Protein AF-A0A850AAZ3-F1 (afdb_monomer)

Solvent-accessible surface area (backbone atoms only — not comparable to full-atom values): 27150 Å² total; per-residue (Å²): 133,83,73,60,82,40,73,75,84,73,90,79,66,67,64,79,78,56,81,61,66,82,52,64,44,39,80,31,58,66,51,40,26,67,74,60,73,51,88,54,89,50,76,59,53,69,33,33,47,57,47,78,47,94,96,49,80,61,46,75,16,59,58,68,45,52,83,53,55,71,90,73,62,27,45,32,47,40,75,64,72,29,47,83,38,78,83,66,72,46,61,66,24,55,59,44,15,70,68,32,44,61,66,35,67,33,40,32,30,31,33,55,78,63,82,76,76,91,50,52,68,46,57,66,35,71,36,30,76,42,23,30,40,36,38,15,22,63,56,96,90,39,57,11,32,46,35,58,42,53,55,57,60,71,59,60,79,82,46,101,60,59,53,53,53,33,59,95,69,53,76,74,39,40,30,40,34,34,29,68,28,75,58,87,88,54,52,53,62,56,50,50,37,37,43,34,18,18,51,38,40,32,53,50,48,68,35,66,51,33,54,68,91,82,65,81,83,76,73,44,51,54,45,74,67,42,70,67,56,50,50,53,50,51,51,35,48,51,37,34,68,71,65,35,62,69,31,49,56,51,28,64,37,75,58,49,17,42,37,38,29,43,46,55,51,48,12,45,33,41,13,40,60,52,32,66,5,38,69,64,53,35,67,70,56,29,52,52,54,50,53,42,65,46,36,91,62,57,60,61,79,28,87,41,71,66,61,74,54,54,82,66,29,51,23,50,52,76,39,66,30,46,64,76,76,63,60,61,88,86,61,82,48,58,101,57,85,86,50,84,61,76,37,39,61,59,62,34,31,65,36,48,51,51,52,50,39,48,56,38,63,56,30,40,85,82,69,38,47,88,48,17,62,57,49,32,55,52,48,64,64,35,44,68,59,52,40,49,60,61,43,49,80,78,51,64,93,84,41,70,63,53,59,49,54,50,53,50,51,54,51,50,41,57,59,50,41,48,68,50,96,44,57,66,56,44,48,66,67,47,46,63,54,46,52,52,52,68,64,57,56,76,93,54,49,91,52,45,25,36,46,53,36,46,51,60,51,52,50,26,26,34,44,73,70,70,45,84,51,62,27,58,39,42,34,42,80,57,29,40,34,36,30,46,87,38,45,40,74,58,130

pLDDT: mean 81.22, std 14.04, range [31.81, 97.19]

Nearest PDB structures (foldseek):
  8pee-assembly1_A  TM=1.452E-01  e=7.875E+00  Mus musculus

Secondary structure (DSSP, 8-state):
-PPP--S---TT---TTPPPPPP-EEE-HHHHHHHHT----STGGGGSEEEEETTEEEEEE-TTTTT--GGGPPEEEE--GGGT-TTS-----HHHHTTS-TT-EEEEEEE---S----HHHHHTTTEEEEEEEEEEEETTEEEEEEEESSTTGGGGTSSS-PPTTS---TT-EEEEEEEE--TTS-HHHHHHHHHHHHHHHHHHHHHPPPPSS--SS--TT---SHHHHHHHHHHHHHHHTT-HHHHHHHHSGGG---HHHHHHHHHHHHHHS-SSHHHH-HHHHHHHHHHHHSTTTTTT-S-GGGGGS---PPPTTPPPHHHHH--TT--S-S-GGG-S--SSPPBPHHHHHHHHHHHHS-HHHH-GGGHHHHHHHHHHHHHHHHHHTTGGGS-TT-HHHHHHHHHHHHHHHHHTS--SSHHHHHHHHHHHHHHHHT--GGGGGG--B--HHHHHHHHHHHHTTPPPSSS-EEEEEEEEEEGGGEEE--

Mean predicted aligned error: 8.02 Å

Radius of gyration: 22.45 Å; Cα contacts (8 Å, |Δi|>4): 860; chains: 1; bounding box: 60×42×66 Å

Structure (mmCIF, N/CA/C/O backbone):
data_AF-A0A850AAZ3-F1
#
_entry.id   AF-A0A850AAZ3-F1
#
loop_
_atom_site.group_PDB
_atom_site.id
_atom_site.type_symbol
_atom_site.label_atom_id
_atom_site.label_alt_id
_atom_site.label_comp_id
_atom_site.label_asym_id
_atom_site.label_entity_id
_atom_site.label_seq_id
_atom_site.pdbx_PDB_ins_code
_atom_site.Cartn_x
_atom_site.Cartn_y
_atom_site.Cartn_z
_atom_site.occupancy
_atom_site.B_iso_or_equiv
_atom_site.auth_seq_id
_atom_site.auth_comp_id
_atom_site.auth_asym_id
_atom_si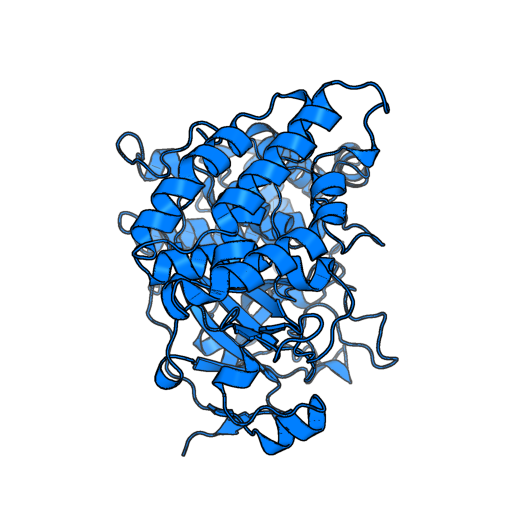te.auth_atom_id
_atom_site.pdbx_PDB_model_num
ATOM 1 N N . MET A 1 1 ? -25.868 8.360 22.974 1.00 37.91 1 MET A N 1
ATOM 2 C CA . MET A 1 1 ? -25.241 7.257 22.217 1.00 37.91 1 MET A CA 1
ATOM 3 C C . MET A 1 1 ? -24.663 6.295 23.236 1.00 37.91 1 MET A C 1
ATOM 5 O O . MET A 1 1 ? -23.854 6.735 24.041 1.00 37.91 1 MET A O 1
ATOM 9 N N . ALA A 1 2 ? -25.161 5.058 23.289 1.00 31.81 2 ALA A N 1
ATOM 10 C CA . ALA A 1 2 ? -24.624 4.023 24.173 1.00 31.81 2 ALA A CA 1
ATOM 11 C C . ALA A 1 2 ? -23.170 3.711 23.777 1.00 31.81 2 ALA A C 1
ATOM 13 O O . ALA A 1 2 ? -22.852 3.742 22.587 1.00 31.81 2 ALA A O 1
ATOM 14 N N . GLY A 1 3 ? -22.298 3.472 24.760 1.00 37.97 3 GLY A N 1
ATOM 15 C CA . GLY A 1 3 ? -20.888 3.162 24.517 1.00 37.97 3 GLY A CA 1
ATOM 16 C C . GLY A 1 3 ? -20.741 1.953 23.594 1.00 37.97 3 GLY A C 1
ATOM 17 O O . GLY A 1 3 ? -21.446 0.957 23.756 1.00 37.97 3 GLY A O 1
ATOM 18 N N . GLN A 1 4 ? -19.856 2.047 22.601 1.00 53.81 4 GLN A N 1
ATOM 19 C CA . GLN A 1 4 ? -19.527 0.900 21.760 1.00 53.81 4 GLN A CA 1
ATOM 20 C C . GLN A 1 4 ? -18.810 -0.140 22.624 1.00 53.81 4 GLN A C 1
ATOM 22 O O . GLN A 1 4 ? -17.857 0.184 23.332 1.00 53.81 4 GLN A O 1
ATOM 27 N N . ASN A 1 5 ? -19.267 -1.393 22.580 1.00 49.53 5 ASN A N 1
ATOM 28 C CA . ASN A 1 5 ? -18.515 -2.487 23.173 1.00 49.53 5 ASN A CA 1
ATOM 29 C C . ASN A 1 5 ? -17.259 -2.699 22.315 1.00 49.53 5 ASN A C 1
ATOM 31 O O . ASN A 1 5 ? -17.328 -3.204 21.196 1.00 49.53 5 ASN A O 1
ATOM 35 N N . ILE A 1 6 ? -16.140 -2.207 22.831 1.00 61.25 6 ILE A N 1
ATOM 36 C CA . ILE A 1 6 ? -14.818 -2.189 22.191 1.00 61.25 6 ILE A CA 1
ATOM 37 C C . ILE A 1 6 ? -14.013 -3.468 22.452 1.00 61.25 6 ILE A C 1
ATOM 39 O O . ILE A 1 6 ? -12.883 -3.588 21.978 1.00 61.25 6 ILE A O 1
ATOM 43 N N . SER A 1 7 ? -14.578 -4.410 23.212 1.00 60.19 7 SER A N 1
ATOM 44 C CA . SER A 1 7 ? -13.979 -5.726 23.412 1.00 60.19 7 SER A CA 1
ATOM 45 C C . SER A 1 7 ? -14.296 -6.609 22.198 1.00 60.19 7 SER A C 1
ATOM 47 O O . SER A 1 7 ? -15.473 -6.741 21.844 1.00 60.19 7 SER A O 1
ATOM 49 N N . PRO A 1 8 ? -13.283 -7.190 21.541 1.00 65.44 8 PRO A N 1
ATOM 50 C CA . PRO A 1 8 ? -13.495 -8.076 20.404 1.00 65.44 8 PRO A CA 1
ATOM 51 C C . PRO A 1 8 ? -14.213 -9.368 20.808 1.00 65.44 8 PRO A C 1
ATOM 53 O O . PRO A 1 8 ? -13.950 -9.926 21.872 1.00 65.44 8 PRO A O 1
ATOM 56 N N . ASP A 1 9 ? -15.058 -9.875 19.912 1.00 71.94 9 ASP A N 1
ATOM 57 C CA . ASP A 1 9 ? -15.535 -11.258 19.935 1.00 71.94 9 ASP A CA 1
ATOM 58 C C . ASP A 1 9 ? -14.802 -12.034 18.834 1.00 71.94 9 ASP A C 1
ATOM 60 O O . ASP A 1 9 ? -14.895 -11.691 17.655 1.00 71.94 9 ASP A O 1
ATOM 64 N N . TYR A 1 10 ? -14.046 -13.058 19.235 1.00 78.56 10 TYR A N 1
ATOM 65 C CA . TYR A 1 10 ? -13.245 -13.900 18.346 1.00 78.56 10 TYR A CA 1
ATOM 66 C C . TYR A 1 10 ? -13.777 -15.340 18.247 1.00 78.56 10 TYR A C 1
ATOM 68 O O . TYR A 1 10 ? -13.040 -16.248 17.870 1.00 78.56 10 TYR A O 1
ATOM 76 N N . THR A 1 11 ? -15.039 -15.586 18.603 1.00 67.88 11 THR A N 1
ATOM 77 C CA . THR A 1 11 ? -15.614 -16.944 18.598 1.00 67.88 11 THR A CA 1
ATOM 78 C C . THR A 1 11 ? -15.911 -17.482 17.192 1.00 67.88 11 THR A C 1
ATOM 80 O O . THR A 1 11 ? -15.909 -18.694 16.993 1.00 67.88 11 THR A O 1
ATOM 83 N N . ALA A 1 12 ? -16.098 -16.602 16.202 1.00 70.12 12 ALA A N 1
ATOM 84 C CA . ALA A 1 12 ? -16.375 -16.954 14.806 1.00 70.12 12 ALA A CA 1
ATOM 85 C C . ALA A 1 12 ? -15.437 -16.209 13.837 1.00 70.12 12 ALA A C 1
ATOM 87 O O . ALA A 1 12 ? -15.848 -15.306 13.106 1.00 70.12 12 ALA A O 1
ATOM 88 N N . VAL A 1 13 ? -14.148 -16.565 13.844 1.00 75.12 13 VAL A N 1
ATOM 89 C CA . VAL A 1 13 ? -13.145 -15.930 12.974 1.00 75.12 13 VAL A CA 1
ATOM 90 C C . VAL A 1 13 ? -13.143 -16.585 11.595 1.00 75.12 13 VAL A C 1
ATOM 92 O O . VAL A 1 13 ? -12.858 -17.772 11.455 1.00 75.12 13 VAL A O 1
ATOM 95 N N . GLN A 1 14 ? -13.445 -15.795 10.564 1.00 76.75 14 GLN A N 1
ATOM 96 C CA . GLN A 1 14 ? -13.239 -16.203 9.176 1.00 76.75 14 GLN A CA 1
ATOM 97 C C . GLN A 1 14 ? -11.745 -16.238 8.845 1.00 76.75 14 GLN A C 1
ATOM 99 O O . GLN A 1 14 ? -10.974 -15.413 9.340 1.00 76.75 14 GLN A O 1
ATOM 104 N N . ASP A 1 15 ? -11.344 -17.160 7.969 1.00 84.69 15 ASP A N 1
ATOM 105 C CA . ASP A 1 15 ? -9.977 -17.199 7.454 1.00 84.69 15 ASP A CA 1
ATOM 106 C C . ASP A 1 15 ? -9.664 -15.915 6.670 1.00 84.69 15 ASP A C 1
ATOM 108 O O . ASP A 1 15 ? -10.169 -15.686 5.568 1.00 84.69 15 ASP A O 1
ATOM 112 N N . PHE A 1 16 ? -8.800 -15.078 7.242 1.00 87.19 16 PHE A N 1
ATOM 113 C CA . PHE A 1 16 ? -8.342 -13.843 6.618 1.00 87.19 16 PHE A CA 1
ATOM 114 C C . PHE A 1 16 ? -7.530 -14.106 5.344 1.00 87.19 16 PHE A C 1
ATOM 116 O O . PHE A 1 16 ? -7.590 -13.314 4.406 1.00 87.19 16 PHE A O 1
ATOM 123 N N . ASN A 1 17 ? -6.810 -15.228 5.262 1.00 86.69 17 ASN A N 1
ATOM 124 C CA . ASN A 1 17 ? -5.991 -15.599 4.107 1.00 86.69 17 ASN A CA 1
ATOM 125 C C . ASN A 1 17 ? -6.794 -16.339 3.017 1.00 86.69 17 ASN A C 1
ATOM 127 O O . ASN A 1 17 ? -6.213 -16.794 2.027 1.00 86.69 17 ASN A O 1
ATOM 131 N N . ARG A 1 18 ? -8.128 -16.407 3.149 1.00 91.06 18 ARG A N 1
ATOM 132 C CA . ARG A 1 18 ? -9.025 -17.043 2.175 1.00 91.06 18 ARG A CA 1
ATOM 133 C C . ARG A 1 18 ? -8.771 -16.571 0.745 1.00 91.06 18 ARG A C 1
ATOM 135 O O . ARG A 1 18 ? -8.442 -15.404 0.490 1.00 91.06 18 ARG A O 1
ATOM 142 N N . GLN A 1 19 ? -9.015 -17.470 -0.204 1.00 91.19 19 GLN A N 1
ATOM 143 C CA . GLN A 1 19 ? -8.975 -17.133 -1.622 1.00 91.19 19 GLN A CA 1
ATOM 144 C C . GLN A 1 19 ? -10.088 -16.133 -1.978 1.00 91.19 19 GLN A C 1
ATOM 146 O O . GLN A 1 19 ? -11.221 -16.268 -1.499 1.00 91.19 19 GLN A O 1
ATOM 151 N N . PRO A 1 20 ? -9.795 -15.123 -2.813 1.00 92.81 20 PRO A N 1
ATOM 152 C CA . PRO A 1 20 ? -10.802 -14.177 -3.264 1.00 92.81 20 PRO A CA 1
ATOM 153 C C . PRO A 1 20 ? -11.837 -14.874 -4.162 1.00 92.81 20 PRO A C 1
ATOM 155 O O . PRO A 1 20 ? -11.486 -15.767 -4.939 1.00 92.81 20 PRO A O 1
ATOM 158 N N . PRO A 1 21 ? -13.112 -14.454 -4.103 1.00 94.44 21 PRO A N 1
ATOM 159 C CA . PRO A 1 21 ? -14.150 -15.007 -4.964 1.00 94.44 21 PRO A CA 1
ATOM 160 C C . PRO A 1 21 ? -13.924 -14.642 -6.440 1.00 94.44 21 PRO A C 1
ATOM 162 O O . PRO A 1 21 ? -13.173 -13.727 -6.777 1.00 94.44 21 PRO A O 1
ATOM 165 N N . ALA A 1 22 ? -14.633 -15.324 -7.341 1.00 94.69 22 ALA A N 1
ATOM 166 C CA . ALA A 1 22 ? -14.622 -14.991 -8.763 1.00 94.69 22 ALA A CA 1
ATOM 167 C C . ALA A 1 22 ? -15.257 -13.615 -9.055 1.00 94.69 22 ALA A C 1
ATOM 169 O O . ALA A 1 22 ? -16.168 -13.147 -8.353 1.00 94.69 22 ALA A O 1
ATOM 170 N N . SER A 1 23 ? -14.802 -12.981 -10.140 1.00 95.44 23 SER A N 1
ATOM 171 C CA . SER A 1 23 ? -15.444 -11.776 -10.671 1.00 95.44 23 SER A CA 1
ATOM 172 C C . SER A 1 23 ? -16.848 -12.092 -11.192 1.00 95.44 23 SER A C 1
ATOM 174 O O . SER A 1 23 ? -17.072 -13.144 -11.785 1.00 95.44 23 SER A O 1
ATOM 176 N N . ARG A 1 24 ? -17.783 -11.160 -10.983 1.00 96.31 24 ARG A N 1
ATOM 177 C CA . ARG A 1 24 ? -19.136 -11.193 -11.568 1.00 96.31 24 ARG A CA 1
ATOM 178 C C . ARG A 1 24 ? -19.239 -10.368 -12.850 1.00 96.31 24 ARG A C 1
ATOM 180 O O . ARG A 1 24 ? -20.338 -10.191 -13.361 1.00 96.31 24 ARG A O 1
ATOM 187 N N . TYR A 1 25 ? -18.123 -9.821 -13.324 1.00 96.44 25 TYR A N 1
ATOM 188 C CA . TYR A 1 25 ? -18.131 -8.812 -14.368 1.00 96.44 25 TYR A CA 1
ATOM 189 C C . TYR A 1 25 ? -17.164 -9.137 -15.490 1.00 96.44 25 TYR A C 1
ATOM 191 O O . TYR A 1 25 ? -16.105 -9.741 -15.307 1.00 96.44 25 TYR A O 1
ATOM 199 N N . GLU A 1 26 ? -17.547 -8.662 -16.658 1.00 95.69 26 GLU A N 1
ATOM 200 C CA . GLU A 1 26 ? -16.679 -8.441 -17.793 1.00 95.69 26 GLU A CA 1
ATOM 201 C C . GLU A 1 26 ? -16.494 -6.946 -18.005 1.00 95.69 26 GLU A C 1
ATOM 203 O O . GLU A 1 26 ? -17.294 -6.110 -17.568 1.00 95.69 26 GLU A O 1
ATOM 208 N N . ILE A 1 27 ? -15.409 -6.616 -18.693 1.00 94.88 27 ILE A N 1
ATOM 209 C CA . ILE A 1 27 ? -15.140 -5.253 -19.108 1.00 94.88 27 ILE A CA 1
ATOM 210 C C . ILE A 1 27 ? -16.068 -4.870 -20.264 1.00 94.88 27 ILE A C 1
ATOM 212 O O . ILE A 1 27 ? -16.300 -5.651 -21.187 1.00 94.88 27 ILE A O 1
ATOM 216 N N . ASP A 1 28 ? -16.590 -3.649 -20.231 1.00 95.94 28 ASP A N 1
ATOM 217 C CA . ASP A 1 28 ? -17.269 -3.039 -21.369 1.00 95.94 28 ASP A CA 1
ATOM 218 C C . ASP A 1 28 ? -16.265 -2.137 -22.107 1.00 95.94 28 ASP A C 1
ATOM 220 O O . ASP A 1 28 ? -16.120 -0.949 -21.807 1.00 95.94 28 ASP A O 1
ATOM 224 N N . LEU A 1 29 ? -15.500 -2.724 -23.038 1.00 93.69 29 LEU A N 1
ATOM 225 C CA . LEU A 1 29 ? -14.430 -2.017 -23.759 1.00 93.69 29 LEU A CA 1
ATOM 226 C C . LEU A 1 29 ? -14.943 -0.825 -24.571 1.00 93.69 29 LEU A C 1
ATOM 228 O O . LEU A 1 29 ? -14.198 0.126 -24.797 1.00 93.69 29 LEU A O 1
ATOM 232 N N . GLU A 1 30 ? -16.196 -0.841 -25.024 1.00 94.19 30 GLU A N 1
ATOM 233 C CA . GLU A 1 30 ? -16.786 0.307 -25.709 1.00 94.19 30 GLU A CA 1
ATOM 234 C C . GLU A 1 30 ? -16.953 1.482 -24.743 1.00 94.19 30 GLU A C 1
ATOM 236 O O . GLU A 1 30 ? -16.417 2.567 -24.995 1.00 94.19 30 GLU A O 1
ATOM 241 N N . LYS A 1 31 ? -17.584 1.250 -23.585 1.00 93.31 31 LYS A N 1
ATOM 242 C CA . LYS A 1 31 ? -17.736 2.290 -22.557 1.00 93.31 31 LYS A CA 1
ATOM 243 C C . LYS A 1 31 ? -16.398 2.765 -22.010 1.00 93.31 31 LYS A C 1
ATOM 245 O O . LYS A 1 31 ? -16.240 3.956 -21.745 1.00 93.31 31 LYS A O 1
ATOM 250 N N . VAL A 1 32 ? -15.417 1.875 -21.863 1.00 91.19 32 VAL A N 1
ATOM 251 C CA . VAL A 1 32 ? -14.059 2.247 -21.442 1.00 91.19 32 VAL A CA 1
ATOM 252 C C . VAL A 1 32 ? -13.388 3.143 -22.478 1.00 91.19 32 VAL A C 1
ATOM 254 O O . VAL A 1 32 ? -12.907 4.220 -22.120 1.00 91.19 32 VAL A O 1
ATOM 257 N N . ARG A 1 33 ? -13.397 2.760 -23.762 1.00 90.38 33 ARG A N 1
ATOM 258 C CA . ARG A 1 33 ? -12.829 3.580 -24.845 1.00 90.38 33 ARG A CA 1
ATOM 259 C C . ARG A 1 33 ? -13.492 4.949 -24.918 1.00 90.38 33 ARG A C 1
ATOM 261 O O . ARG A 1 33 ? -12.788 5.950 -25.051 1.00 90.38 33 ARG A O 1
ATOM 268 N N . GLN A 1 34 ? -14.811 5.012 -24.738 1.00 88.81 34 GLN A N 1
ATOM 269 C CA . GLN A 1 34 ? -15.555 6.267 -24.687 1.00 88.81 34 GLN A CA 1
ATOM 270 C C . GLN A 1 34 ? -15.175 7.119 -23.464 1.00 88.81 34 GLN A C 1
ATOM 272 O O . GLN A 1 34 ? -14.876 8.305 -23.603 1.00 88.81 34 GLN A O 1
ATOM 277 N N . ALA A 1 35 ? -15.160 6.529 -22.265 1.00 85.31 35 ALA A N 1
ATOM 278 C CA . ALA A 1 35 ? -14.915 7.249 -21.017 1.00 85.31 35 ALA A CA 1
ATOM 279 C C . ALA A 1 35 ? -13.459 7.714 -20.868 1.00 85.31 35 ALA A C 1
ATOM 281 O O . ALA A 1 35 ? -13.205 8.775 -20.295 1.00 85.31 35 ALA A O 1
ATOM 282 N N . TRP A 1 36 ? -12.497 6.916 -21.338 1.00 85.69 36 TRP A N 1
ATOM 283 C CA . TRP A 1 36 ? -11.062 7.174 -21.171 1.00 85.69 36 TRP A CA 1
ATOM 284 C C . TRP A 1 36 ? -10.400 7.746 -22.419 1.00 85.69 36 TRP A C 1
ATOM 286 O O . TRP A 1 36 ? -9.232 8.127 -22.352 1.00 85.69 36 TRP A O 1
ATOM 296 N N . GLN A 1 37 ? -11.132 7.827 -23.536 1.00 85.88 37 GLN A N 1
ATOM 297 C CA . GLN A 1 37 ? -10.613 8.255 -24.837 1.00 85.88 37 GLN A CA 1
ATOM 298 C C . GLN A 1 37 ? -9.372 7.437 -25.232 1.00 85.88 37 GLN A C 1
ATOM 300 O O . GLN A 1 37 ? -8.324 7.980 -25.592 1.00 85.88 37 GLN A O 1
ATOM 305 N N . CYS A 1 38 ? -9.473 6.111 -25.099 1.00 83.38 38 CYS A N 1
ATOM 306 C CA . CYS A 1 38 ? -8.376 5.177 -25.327 1.00 83.38 38 CYS A CA 1
ATOM 307 C C . CYS A 1 38 ? -8.573 4.279 -26.552 1.00 83.38 38 CYS A C 1
ATOM 309 O O . CYS A 1 38 ? -9.648 4.225 -27.140 1.00 83.38 38 CYS A O 1
ATOM 311 N N . ARG A 1 39 ? -7.500 3.570 -26.927 1.00 82.00 39 ARG A N 1
ATOM 312 C CA . ARG A 1 39 ? -7.466 2.556 -27.995 1.00 82.00 39 ARG A CA 1
ATOM 313 C C . ARG A 1 39 ? -7.166 1.165 -27.423 1.00 82.00 39 ARG A C 1
ATOM 315 O O . ARG A 1 39 ? -6.303 0.475 -27.936 1.00 82.00 39 ARG A O 1
ATOM 322 N N . ALA A 1 40 ? -7.745 0.839 -26.272 1.00 85.06 40 ALA A N 1
ATOM 323 C CA . ALA A 1 40 ? -7.571 -0.487 -25.691 1.00 85.06 40 ALA A CA 1
ATOM 324 C C . ALA A 1 40 ? -8.459 -1.484 -26.436 1.00 85.06 40 ALA A C 1
ATOM 326 O O . ALA A 1 40 ? -9.669 -1.255 -26.528 1.00 85.06 40 ALA A O 1
ATOM 327 N N . ASP A 1 41 ? -7.856 -2.551 -26.949 1.00 86.69 41 ASP A N 1
ATOM 328 C CA . ASP A 1 41 ? -8.541 -3.581 -27.732 1.00 86.69 41 ASP A CA 1
ATOM 329 C C . ASP A 1 41 ? -8.798 -4.845 -26.896 1.00 86.69 41 ASP A C 1
ATOM 331 O O . ASP A 1 41 ? -9.678 -5.639 -27.221 1.00 86.69 41 ASP A O 1
ATOM 335 N N . SER A 1 42 ? -8.086 -4.993 -25.778 1.00 89.75 42 SER A N 1
ATOM 336 C CA . SER A 1 42 ? -8.233 -6.075 -24.805 1.00 89.75 42 SER A CA 1
ATOM 337 C C . SER A 1 42 ? -8.308 -5.560 -23.366 1.00 89.75 42 SER A C 1
ATOM 339 O O . SER A 1 42 ? -8.040 -4.388 -23.073 1.00 89.75 42 SER A O 1
ATOM 341 N N . LEU A 1 43 ? -8.649 -6.456 -22.435 1.00 89.00 43 LEU A N 1
ATOM 342 C CA . LEU A 1 43 ? -8.571 -6.159 -21.009 1.00 89.00 43 LEU A CA 1
ATOM 343 C C . LEU A 1 43 ? -7.121 -5.913 -20.568 1.00 89.00 43 LEU A C 1
ATOM 345 O O . LEU A 1 43 ? -6.869 -4.996 -19.786 1.00 89.00 43 LEU A O 1
ATOM 349 N N . LEU A 1 44 ? -6.169 -6.697 -21.084 1.00 88.00 44 LEU A N 1
ATOM 350 C CA . LEU A 1 44 ? -4.749 -6.540 -20.765 1.00 88.00 44 LEU A CA 1
ATOM 351 C C . LEU A 1 44 ? -4.230 -5.154 -21.147 1.00 88.00 44 LEU A C 1
ATOM 353 O O . LEU A 1 44 ? -3.519 -4.539 -20.352 1.00 88.00 44 LEU A O 1
ATOM 357 N N . ASP A 1 45 ? -4.658 -4.609 -22.288 1.00 86.31 45 ASP A N 1
ATOM 358 C CA . ASP A 1 45 ? -4.246 -3.270 -22.722 1.00 86.31 45 ASP A CA 1
ATOM 359 C C . ASP A 1 45 ? -4.567 -2.189 -21.685 1.00 86.31 45 ASP A C 1
ATOM 361 O O . ASP A 1 45 ? -3.820 -1.218 -21.563 1.00 86.31 45 ASP A O 1
ATOM 365 N N . LEU A 1 46 ? -5.649 -2.350 -20.909 1.00 86.94 46 LEU A N 1
ATOM 366 C CA . LEU A 1 46 ? -6.056 -1.416 -19.849 1.00 86.94 46 LEU A CA 1
ATOM 367 C C . LEU A 1 46 ? -5.122 -1.424 -18.631 1.00 86.94 46 LEU A C 1
ATOM 369 O O . LEU A 1 46 ? -5.109 -0.460 -17.854 1.00 86.94 46 LEU A O 1
ATOM 373 N N . PHE A 1 47 ? -4.351 -2.496 -18.468 1.00 88.75 47 PHE A N 1
ATOM 374 C CA . PHE A 1 47 ? -3.433 -2.736 -17.354 1.00 88.75 47 PHE A CA 1
ATOM 375 C C . PHE A 1 47 ? -1.960 -2.673 -17.783 1.00 88.75 47 PHE A C 1
ATOM 377 O O . PHE A 1 47 ? -1.056 -2.930 -16.984 1.00 88.75 47 PHE A O 1
ATOM 384 N N . CYS A 1 48 ? -1.705 -2.267 -19.026 1.00 83.94 48 CYS A N 1
ATOM 385 C CA . CYS A 1 48 ? -0.370 -2.034 -19.546 1.00 83.94 48 CYS A CA 1
ATOM 386 C C . CYS A 1 48 ? -0.011 -0.540 -19.554 1.00 83.94 48 CYS A C 1
ATOM 388 O O . CYS A 1 48 ? -0.835 0.345 -19.803 1.00 83.94 48 CYS A O 1
ATOM 390 N N . THR A 1 49 ? 1.269 -0.244 -19.343 1.00 78.75 49 THR A N 1
ATOM 391 C CA . THR A 1 49 ? 1.843 1.073 -19.617 1.00 78.75 49 THR A CA 1
ATOM 392 C C . THR A 1 49 ? 2.364 1.089 -21.046 1.00 78.75 49 THR A C 1
ATOM 394 O O . THR A 1 49 ? 3.258 0.325 -21.396 1.00 78.75 49 THR A O 1
ATOM 397 N N . ARG A 1 50 ? 1.835 2.005 -21.863 1.00 77.44 50 ARG A N 1
ATOM 398 C CA . ARG A 1 50 ? 2.403 2.341 -23.172 1.00 77.44 50 ARG A CA 1
ATOM 399 C C . ARG A 1 50 ? 3.424 3.466 -23.020 1.00 77.44 50 ARG A C 1
ATOM 401 O O . ARG A 1 50 ? 3.030 4.587 -22.683 1.00 77.44 50 ARG A O 1
ATOM 408 N N . THR A 1 51 ? 4.694 3.178 -23.270 1.00 74.25 51 THR A N 1
ATOM 409 C CA . THR A 1 51 ? 5.804 4.136 -23.191 1.00 74.25 51 THR A CA 1
ATOM 410 C C . THR A 1 51 ? 6.325 4.417 -24.593 1.00 74.25 51 THR A C 1
ATOM 412 O O . THR A 1 51 ? 6.756 3.510 -25.299 1.00 74.25 51 THR A O 1
ATOM 415 N N . ALA A 1 52 ? 6.251 5.678 -25.016 1.00 73.31 52 ALA A N 1
ATOM 416 C CA . ALA A 1 52 ? 6.779 6.111 -26.303 1.00 73.31 52 ALA A CA 1
ATOM 417 C C . ALA A 1 52 ? 8.247 6.528 -26.165 1.00 73.31 52 ALA A C 1
ATOM 419 O O . ALA A 1 52 ? 8.607 7.262 -25.240 1.00 73.31 52 ALA A O 1
ATOM 420 N N . PHE A 1 53 ? 9.059 6.096 -27.123 1.00 70.06 53 PHE A N 1
ATOM 421 C CA . PHE A 1 53 ? 10.485 6.384 -27.212 1.00 70.06 53 PHE A CA 1
ATOM 422 C C . PHE A 1 53 ? 10.770 7.155 -28.505 1.00 70.06 53 PHE A C 1
ATOM 424 O O . PHE A 1 53 ? 10.050 7.012 -29.494 1.00 70.06 53 PHE A O 1
ATOM 431 N N . HIS A 1 54 ? 11.776 8.031 -28.499 1.00 67.31 54 HIS A N 1
ATOM 432 C CA . HIS A 1 54 ? 12.049 8.876 -29.661 1.00 67.31 54 HIS A CA 1
ATOM 433 C C . HIS A 1 54 ? 12.518 8.018 -30.845 1.00 67.31 54 HIS A C 1
ATOM 435 O O . HIS A 1 54 ? 13.554 7.366 -30.766 1.00 67.31 54 HIS A O 1
ATOM 441 N N . GLY A 1 55 ? 11.776 8.053 -31.955 1.00 70.56 55 GLY A N 1
ATOM 442 C CA . GLY A 1 55 ? 12.118 7.301 -33.167 1.00 70.56 55 GLY A CA 1
ATOM 443 C C . GLY A 1 55 ? 11.878 5.789 -33.078 1.00 70.56 55 GLY A C 1
ATOM 444 O O . GLY A 1 55 ? 12.370 5.066 -33.939 1.00 70.56 55 GLY A O 1
ATOM 445 N N . ALA A 1 56 ? 11.135 5.310 -32.074 1.00 70.12 56 ALA A N 1
ATOM 446 C CA . ALA A 1 56 ? 10.783 3.900 -31.923 1.00 70.12 56 ALA A CA 1
ATOM 447 C C . ALA A 1 56 ? 9.275 3.711 -31.704 1.00 70.12 56 ALA A C 1
ATOM 449 O O . ALA A 1 56 ? 8.581 4.600 -31.200 1.00 70.12 56 ALA A O 1
ATOM 450 N N . GLU A 1 57 ? 8.778 2.529 -32.069 1.00 74.75 57 GLU A N 1
ATOM 451 C CA . GLU A 1 57 ? 7.412 2.125 -31.742 1.00 74.75 57 GLU A CA 1
ATOM 452 C C . GLU A 1 57 ? 7.204 2.124 -30.218 1.00 74.75 57 GLU A C 1
ATOM 454 O O . GLU A 1 57 ? 8.109 1.737 -29.469 1.00 74.75 57 GLU A O 1
ATOM 459 N N . PRO A 1 58 ? 6.034 2.563 -29.720 1.00 75.19 58 PRO A N 1
ATOM 460 C CA . PRO A 1 58 ? 5.768 2.547 -28.294 1.00 75.19 58 PRO A CA 1
ATOM 461 C C . PRO A 1 58 ? 5.822 1.132 -27.723 1.00 75.19 58 PRO A C 1
ATOM 463 O O . PRO A 1 58 ? 5.172 0.219 -28.227 1.00 75.19 58 PRO A O 1
ATOM 466 N N . VAL A 1 59 ? 6.531 0.984 -26.612 1.00 75.94 59 VAL A N 1
ATOM 467 C CA . VAL A 1 59 ? 6.599 -0.268 -25.864 1.00 75.94 59 VAL A CA 1
ATOM 468 C C . VAL A 1 59 ? 5.366 -0.384 -24.986 1.00 75.94 59 VAL A C 1
ATOM 470 O O . VAL A 1 59 ? 4.991 0.571 -24.304 1.00 75.94 59 VAL A O 1
ATOM 473 N N . ILE A 1 60 ? 4.742 -1.556 -24.996 1.00 79.62 60 ILE A N 1
ATOM 474 C CA . ILE A 1 60 ? 3.627 -1.896 -24.118 1.00 79.62 60 ILE A CA 1
ATOM 475 C C . ILE A 1 60 ? 4.167 -2.861 -23.068 1.00 79.62 60 ILE A C 1
ATOM 477 O O . ILE A 1 60 ? 4.591 -3.961 -23.406 1.00 79.62 60 ILE A O 1
ATOM 481 N N . ALA A 1 61 ? 4.172 -2.432 -21.808 1.00 78.31 61 ALA A N 1
ATOM 482 C CA . ALA A 1 61 ? 4.639 -3.240 -20.689 1.00 78.31 61 ALA A CA 1
ATOM 483 C C . ALA A 1 61 ? 3.491 -3.542 -19.718 1.00 78.31 61 ALA A C 1
ATOM 485 O O . ALA A 1 61 ? 2.742 -2.620 -19.374 1.00 78.31 61 ALA A O 1
ATOM 486 N N . PRO A 1 62 ? 3.354 -4.783 -19.227 1.00 83.06 62 PRO A N 1
ATOM 487 C CA . PRO A 1 62 ? 2.219 -5.230 -18.417 1.00 83.06 62 PRO A CA 1
ATOM 488 C C . PRO A 1 62 ? 2.347 -4.844 -16.931 1.00 83.06 62 PRO A C 1
ATOM 490 O O . PRO A 1 62 ? 2.126 -5.646 -16.023 1.00 83.06 62 PRO A O 1
ATOM 493 N N . THR A 1 63 ? 2.660 -3.573 -16.683 1.00 81.25 63 THR A N 1
ATOM 494 C CA . THR A 1 63 ? 2.993 -2.965 -15.383 1.00 81.25 63 THR A CA 1
ATOM 495 C C . THR A 1 63 ? 1.966 -3.195 -14.272 1.00 81.25 63 THR A C 1
ATOM 497 O O . THR A 1 63 ? 2.354 -3.296 -13.112 1.00 81.25 63 THR A O 1
ATOM 500 N N . HIS A 1 64 ? 0.672 -3.285 -14.593 1.00 89.19 64 HIS A N 1
ATOM 501 C CA . HIS A 1 64 ? -0.409 -3.412 -13.604 1.00 89.19 64 HIS A CA 1
ATOM 502 C C . HIS A 1 64 ? -1.090 -4.783 -13.622 1.00 89.19 64 HIS A C 1
ATOM 504 O O . HIS A 1 64 ? -1.983 -5.038 -12.821 1.00 89.19 64 HIS A O 1
ATOM 510 N N . THR A 1 65 ? -0.658 -5.690 -14.497 1.00 87.88 65 THR A N 1
ATOM 511 C CA . THR A 1 65 ? -1.171 -7.069 -14.531 1.00 87.88 65 THR A CA 1
ATOM 512 C C . THR A 1 65 ? -0.582 -7.935 -13.420 1.00 87.88 65 THR A C 1
ATOM 514 O O . THR A 1 65 ? -1.131 -8.986 -13.116 1.00 87.88 65 THR A O 1
ATOM 517 N N . LEU A 1 66 ? 0.537 -7.507 -12.818 1.00 87.12 66 LEU A N 1
ATOM 518 C CA . LEU A 1 66 ? 1.310 -8.271 -11.831 1.00 87.12 66 LEU A CA 1
ATOM 519 C C . LEU A 1 66 ? 1.820 -9.627 -12.362 1.00 87.12 66 LEU A C 1
ATOM 521 O O . LEU A 1 66 ? 2.022 -10.553 -11.582 1.00 87.12 66 LEU A O 1
ATOM 525 N N . GLY A 1 67 ? 2.021 -9.749 -13.679 1.00 83.69 67 GLY A N 1
ATOM 526 C CA . GLY A 1 67 ? 2.418 -11.004 -14.329 1.00 83.69 67 GLY A CA 1
ATOM 527 C C . GLY A 1 67 ? 1.265 -11.999 -14.513 1.00 83.69 67 GLY A C 1
ATOM 528 O O . GLY A 1 67 ? 1.498 -13.154 -14.864 1.00 83.69 67 GLY A O 1
ATOM 529 N N . LEU A 1 68 ? 0.021 -11.577 -14.265 1.00 88.12 68 LEU A N 1
ATOM 530 C CA . LEU A 1 68 ? -1.167 -12.404 -14.455 1.00 88.12 68 LEU A CA 1
ATOM 531 C C . LEU A 1 68 ? -1.583 -12.448 -15.927 1.00 88.12 68 LEU A C 1
ATOM 533 O O . LEU A 1 68 ? -1.480 -11.460 -16.656 1.00 88.12 68 LEU A O 1
ATOM 537 N N . ARG A 1 69 ? -2.137 -13.589 -16.340 1.00 89.88 69 ARG A N 1
ATOM 538 C CA . ARG A 1 69 ? -2.802 -13.727 -17.641 1.00 89.88 69 ARG A CA 1
ATOM 539 C C . ARG A 1 69 ? -4.190 -13.103 -17.583 1.00 89.88 69 ARG A C 1
ATOM 541 O O . ARG A 1 69 ? -4.772 -12.970 -16.509 1.00 89.88 69 ARG A O 1
ATOM 548 N N . GLU A 1 70 ? -4.757 -12.795 -18.746 1.00 90.44 70 GLU A N 1
ATOM 549 C CA . GLU A 1 70 ? -6.071 -12.152 -18.841 1.00 90.44 70 GLU A CA 1
ATOM 550 C C . GLU A 1 70 ? -7.167 -12.915 -18.083 1.00 90.44 70 GLU A C 1
ATOM 552 O O . GLU A 1 70 ? -7.935 -12.303 -17.342 1.00 90.44 70 GLU A O 1
ATOM 557 N N . GLN A 1 71 ? -7.195 -14.252 -18.179 1.00 90.19 71 GLN A N 1
ATOM 558 C CA . GLN A 1 71 ? -8.189 -15.070 -17.471 1.00 90.19 71 GLN A CA 1
ATOM 559 C C . GLN A 1 71 ? -8.065 -15.032 -15.939 1.00 90.19 71 GLN A C 1
ATOM 561 O O . GLN A 1 71 ? -9.035 -15.322 -15.238 1.00 90.19 71 GLN A O 1
ATOM 566 N N . ASP A 1 72 ? -6.887 -14.676 -15.422 1.00 92.06 72 ASP A N 1
ATOM 567 C CA . ASP A 1 72 ? -6.588 -14.634 -13.990 1.00 92.06 72 ASP A CA 1
ATOM 568 C C . ASP A 1 72 ? -6.905 -13.244 -13.391 1.00 92.06 72 ASP A C 1
ATOM 570 O O . ASP A 1 72 ? -6.908 -13.060 -12.168 1.00 92.06 72 ASP A O 1
ATOM 574 N N . ILE A 1 73 ? -7.234 -12.258 -14.238 1.00 93.94 73 ILE A N 1
ATOM 575 C CA . ILE A 1 73 ? -7.622 -10.912 -13.817 1.00 93.94 73 ILE A CA 1
ATOM 576 C C . ILE A 1 73 ? -9.082 -10.894 -13.357 1.00 93.94 73 ILE A C 1
ATOM 578 O O . ILE A 1 73 ? -10.016 -11.210 -14.096 1.00 93.94 73 ILE A O 1
ATOM 582 N N . ARG A 1 74 ? -9.295 -10.445 -12.116 1.00 96.12 74 ARG A N 1
ATOM 583 C CA . ARG A 1 74 ? -10.631 -10.293 -11.523 1.00 96.12 74 ARG A CA 1
ATOM 584 C C . ARG A 1 74 ? -11.060 -8.836 -11.580 1.00 96.12 74 ARG A C 1
ATOM 586 O O . ARG A 1 74 ? -10.314 -7.968 -11.140 1.00 96.12 74 ARG A O 1
ATOM 593 N N . LEU A 1 75 ? -12.270 -8.571 -12.065 1.00 96.88 75 LEU A N 1
ATOM 594 C CA . LEU A 1 75 ? -12.871 -7.236 -12.034 1.00 96.88 75 LEU A CA 1
ATOM 595 C C . LEU A 1 75 ? -13.790 -7.096 -10.819 1.00 96.88 75 LEU A C 1
ATOM 597 O O . LEU A 1 75 ? -14.607 -7.981 -10.549 1.00 96.88 75 LEU A O 1
ATOM 601 N N . ILE A 1 76 ? -13.647 -5.988 -10.101 1.00 96.56 76 ILE A N 1
ATOM 602 C CA . ILE A 1 76 ? -14.424 -5.630 -8.914 1.00 96.56 76 ILE A CA 1
ATOM 603 C C . ILE A 1 76 ? -15.141 -4.320 -9.228 1.00 96.56 76 ILE A C 1
ATOM 605 O O . ILE A 1 76 ? -14.509 -3.337 -9.618 1.00 96.56 76 ILE A O 1
ATOM 609 N N . ALA A 1 77 ? -16.459 -4.293 -9.081 1.00 94.38 77 ALA A N 1
ATOM 610 C CA . ALA A 1 77 ? -17.232 -3.084 -9.302 1.00 94.38 77 ALA A CA 1
ATOM 611 C C . ALA A 1 77 ? -17.178 -2.191 -8.058 1.00 94.38 77 ALA A C 1
ATOM 613 O O . ALA A 1 77 ? -17.453 -2.634 -6.945 1.00 94.38 77 ALA A O 1
ATOM 614 N N . PHE A 1 78 ? -16.899 -0.907 -8.254 1.00 90.62 78 PHE A N 1
ATOM 615 C CA . PHE A 1 78 ? -17.202 0.120 -7.262 1.00 90.62 78 PHE A CA 1
ATOM 616 C C . PHE A 1 78 ? -18.241 1.092 -7.809 1.00 90.62 78 PHE A C 1
ATOM 618 O O . PHE A 1 78 ? -18.333 1.323 -9.019 1.00 90.62 78 PHE A O 1
ATOM 625 N N . ASP A 1 79 ? -19.005 1.681 -6.903 1.00 82.88 79 ASP A N 1
ATOM 626 C CA . ASP A 1 79 ? -19.984 2.714 -7.215 1.00 82.88 79 ASP A CA 1
ATOM 627 C C . ASP A 1 79 ? -19.765 3.906 -6.279 1.00 82.88 79 ASP A C 1
ATOM 629 O O . ASP A 1 79 ? -19.204 3.762 -5.195 1.00 82.88 79 ASP A O 1
ATOM 633 N N . ASN A 1 80 ? -20.156 5.107 -6.684 1.00 72.06 80 ASN A N 1
ATOM 634 C CA . ASN A 1 80 ? -20.064 6.288 -5.826 1.00 72.06 80 ASN A CA 1
ATOM 635 C C . ASN A 1 80 ? -21.429 6.981 -5.722 1.00 72.06 80 ASN A C 1
ATOM 637 O O . ASN A 1 80 ? -21.505 8.170 -6.037 1.00 72.06 80 ASN A O 1
ATOM 641 N N . PRO A 1 81 ? -22.496 6.280 -5.290 1.00 58.78 81 PRO A N 1
ATOM 642 C CA . PRO A 1 81 ? -23.852 6.831 -5.302 1.00 58.78 81 PRO A CA 1
ATOM 643 C C . PRO A 1 81 ? -23.971 8.082 -4.411 1.00 58.78 81 PRO A C 1
ATOM 645 O O . PRO A 1 81 ? -24.572 9.074 -4.812 1.00 58.78 81 PRO A O 1
ATOM 648 N N . GLY A 1 82 ? -23.238 8.139 -3.290 1.00 52.59 82 GLY A N 1
ATOM 649 C CA . GLY A 1 82 ? -23.151 9.327 -2.423 1.00 52.59 82 GLY A CA 1
ATOM 650 C C . GLY A 1 82 ? -22.399 10.540 -3.004 1.00 52.59 82 GLY A C 1
ATOM 651 O O . GLY A 1 82 ? -22.129 11.496 -2.276 1.00 52.59 82 GLY A O 1
ATOM 652 N N . ALA A 1 83 ? -21.991 10.524 -4.283 1.00 54.09 83 ALA A N 1
ATOM 653 C CA . ALA A 1 83 ? -21.368 11.677 -4.944 1.00 54.09 83 ALA A CA 1
ATOM 654 C C . ALA A 1 83 ? -22.312 12.861 -5.150 1.00 54.09 83 ALA A C 1
ATOM 656 O O . ALA A 1 83 ? -21.850 14.007 -5.198 1.00 54.09 83 ALA A O 1
ATOM 657 N N . GLU A 1 84 ? -23.608 12.586 -5.240 1.00 52.44 84 GLU A N 1
ATOM 658 C CA . GLU A 1 84 ? -24.636 13.595 -5.483 1.00 52.44 84 GLU A CA 1
ATOM 659 C C . GLU A 1 84 ? -25.326 14.037 -4.183 1.00 52.44 84 GLU A C 1
ATOM 661 O O . GLU A 1 84 ? -25.676 15.212 -4.069 1.00 52.44 84 GLU A O 1
ATOM 666 N N . ASP A 1 85 ? -25.373 13.168 -3.164 1.00 54.12 85 ASP A N 1
ATOM 667 C CA . ASP A 1 85 ? -25.870 13.476 -1.820 1.00 54.12 85 ASP A CA 1
ATOM 668 C C . ASP A 1 85 ? -24.907 12.970 -0.713 1.00 54.12 85 ASP A C 1
ATOM 670 O O . ASP A 1 85 ? -24.856 11.774 -0.417 1.00 54.12 85 ASP A O 1
ATOM 674 N N . PRO A 1 86 ? -24.118 13.864 -0.081 1.00 49.59 86 PRO A N 1
ATOM 675 C CA . PRO A 1 86 ? -23.229 13.521 1.030 1.00 49.59 86 PRO A CA 1
ATOM 676 C C . PRO A 1 86 ? -23.950 13.043 2.300 1.00 49.59 86 PRO A C 1
ATOM 678 O O . PRO A 1 86 ? -23.311 12.382 3.120 1.00 49.59 86 PRO A O 1
ATOM 681 N N . GLU A 1 87 ? -25.230 13.392 2.472 1.00 50.84 87 GLU A N 1
ATOM 682 C CA . GLU A 1 87 ? -26.062 12.987 3.616 1.00 50.84 87 GLU A CA 1
ATOM 683 C C . GLU A 1 87 ? -26.680 11.599 3.409 1.00 50.84 87 GLU A C 1
ATOM 685 O O . GLU A 1 87 ? -27.047 10.943 4.384 1.00 50.84 87 GLU A O 1
ATOM 690 N N . ALA A 1 88 ? -26.727 11.100 2.166 1.00 54.66 88 ALA A N 1
ATOM 691 C CA . ALA A 1 88 ? -27.253 9.769 1.869 1.00 54.66 88 ALA A CA 1
ATOM 692 C C . ALA A 1 88 ? -26.448 8.647 2.566 1.00 54.66 88 ALA A C 1
ATOM 694 O O . ALA A 1 88 ? -26.967 7.558 2.801 1.00 54.66 88 ALA A O 1
ATOM 695 N N . ASP A 1 89 ? -25.195 8.901 2.977 1.00 55.66 89 ASP A N 1
ATOM 696 C CA . ASP A 1 89 ? -24.348 7.940 3.709 1.00 55.66 89 ASP A CA 1
ATOM 697 C C . ASP A 1 89 ? -24.266 6.563 2.991 1.00 55.66 89 ASP A C 1
ATOM 699 O O . ASP A 1 89 ? -24.088 5.511 3.603 1.00 55.66 89 ASP A O 1
ATOM 703 N N . GLU A 1 90 ? -24.411 6.549 1.661 1.00 58.12 90 GLU A N 1
ATOM 704 C CA . GLU A 1 90 ? -24.522 5.346 0.819 1.00 58.12 90 GLU A CA 1
ATOM 705 C C . GLU A 1 90 ? -23.161 4.823 0.333 1.00 58.12 90 GLU A C 1
ATOM 707 O O . GLU A 1 90 ? -23.018 4.345 -0.790 1.00 58.12 90 GLU A O 1
ATOM 712 N N . SER A 1 91 ? -22.107 4.886 1.146 1.00 60.06 91 SER A N 1
ATOM 713 C CA . SER A 1 91 ? -20.822 4.293 0.745 1.00 60.06 91 SER A CA 1
ATOM 714 C C . SER A 1 91 ? -20.807 2.767 0.785 1.00 60.06 91 SER A C 1
ATOM 716 O O . SER A 1 91 ? -19.729 2.200 0.640 1.00 60.06 91 SER A O 1
ATOM 718 N N . ASN A 1 92 ? -21.948 2.087 0.959 1.00 72.12 92 ASN A N 1
ATOM 719 C CA . ASN A 1 92 ? -21.960 0.632 0.988 1.00 72.12 92 ASN A CA 1
ATOM 720 C C . ASN A 1 92 ? -21.448 0.116 -0.372 1.00 72.12 92 ASN A C 1
ATOM 722 O O . ASN A 1 92 ? -22.084 0.331 -1.400 1.00 72.12 92 ASN A O 1
ATOM 726 N N . GLN A 1 93 ? -20.250 -0.476 -0.394 1.00 87.25 93 GLN A N 1
ATOM 727 C CA . GLN A 1 93 ? -19.610 -1.046 -1.584 1.00 87.25 93 GLN A CA 1
ATOM 728 C C . GLN A 1 93 ? -19.809 -2.569 -1.582 1.00 87.25 93 GLN A C 1
ATOM 730 O O . GLN A 1 93 ? -18.856 -3.305 -1.308 1.00 87.25 93 GLN A O 1
ATOM 735 N N . PRO A 1 94 ? -21.022 -3.078 -1.866 1.00 87.12 94 PRO A N 1
ATOM 736 C CA . PRO A 1 94 ? -21.356 -4.481 -1.639 1.00 87.12 94 PRO A CA 1
ATOM 737 C C . PRO A 1 94 ? -20.526 -5.430 -2.502 1.00 87.12 94 PRO A C 1
ATOM 739 O O . PRO A 1 94 ? -20.230 -6.547 -2.090 1.00 87.12 94 PRO A O 1
ATOM 742 N N . ASP A 1 95 ? -20.119 -5.003 -3.702 1.00 92.62 95 ASP A N 1
ATOM 743 C CA . ASP A 1 95 ? -19.291 -5.856 -4.548 1.00 92.62 95 ASP A CA 1
ATOM 744 C C . ASP A 1 95 ? -17.845 -5.941 -4.048 1.00 92.62 95 ASP A C 1
ATOM 746 O O . ASP A 1 95 ? -17.293 -7.037 -3.996 1.00 92.62 95 ASP A O 1
ATOM 750 N N . ILE A 1 96 ? -17.270 -4.827 -3.579 1.00 94.38 96 ILE A N 1
ATOM 751 C CA . ILE A 1 96 ? -15.960 -4.837 -2.915 1.00 94.38 96 ILE A CA 1
ATOM 752 C C . ILE A 1 96 ? -16.026 -5.684 -1.632 1.00 94.38 96 ILE A C 1
ATOM 754 O O . ILE A 1 96 ? -15.098 -6.443 -1.358 1.00 94.38 96 ILE A O 1
ATOM 758 N N . ALA A 1 97 ? -17.140 -5.636 -0.894 1.00 93.69 97 ALA A N 1
ATOM 759 C CA . ALA A 1 97 ? -17.328 -6.375 0.358 1.00 93.69 97 ALA A CA 1
ATOM 760 C C . ALA A 1 97 ? -17.261 -7.905 0.199 1.00 93.69 97 ALA A C 1
ATOM 762 O O . ALA A 1 97 ? -16.943 -8.626 1.142 1.00 93.69 97 ALA A O 1
ATOM 763 N N . ARG A 1 98 ? -17.480 -8.427 -1.016 1.00 94.62 98 ARG A N 1
ATOM 764 C CA . ARG A 1 98 ? -17.264 -9.853 -1.328 1.00 94.62 98 ARG A CA 1
ATOM 765 C C . ARG A 1 98 ? -15.784 -10.245 -1.225 1.00 94.62 98 ARG A C 1
ATOM 767 O O . ARG A 1 98 ? -15.453 -11.379 -0.868 1.00 94.62 98 ARG A O 1
ATOM 774 N N . PHE A 1 99 ? -14.897 -9.311 -1.555 1.00 96.19 99 PHE A N 1
ATOM 775 C CA . PHE A 1 99 ? -13.445 -9.484 -1.542 1.00 96.19 99 PHE A CA 1
ATOM 776 C C . PHE A 1 99 ? -12.813 -9.019 -0.228 1.00 96.19 99 PHE A C 1
ATOM 778 O O . PHE A 1 99 ? -11.776 -9.557 0.145 1.00 96.19 99 PHE A O 1
ATOM 785 N N . ILE A 1 100 ? -13.440 -8.054 0.451 1.00 95.12 100 ILE A N 1
ATOM 786 C CA . ILE A 1 100 ? -12.990 -7.465 1.717 1.00 95.12 100 ILE A CA 1
ATOM 787 C C . ILE A 1 100 ? -14.169 -7.494 2.701 1.00 95.12 100 ILE A C 1
ATOM 789 O O . ILE A 1 100 ? -14.993 -6.582 2.730 1.00 95.12 100 ILE A O 1
ATOM 793 N N . ALA A 1 101 ? -14.273 -8.571 3.471 1.00 92.50 101 ALA A N 1
ATOM 794 C CA . ALA A 1 101 ? -15.339 -8.803 4.439 1.00 92.50 101 ALA A CA 1
ATOM 795 C C . ALA A 1 101 ? -15.227 -7.856 5.654 1.00 92.50 101 ALA A C 1
ATOM 797 O O . ALA A 1 101 ? -14.167 -7.268 5.884 1.00 92.50 101 ALA A O 1
ATOM 798 N N . PRO A 1 102 ? -16.293 -7.696 6.463 1.00 90.56 102 PRO A N 1
ATOM 799 C CA . PRO A 1 102 ? -16.261 -6.853 7.654 1.00 90.56 102 PRO A CA 1
ATOM 800 C C . PRO A 1 102 ? -15.075 -7.137 8.591 1.00 90.56 102 PRO A C 1
ATOM 802 O O . PRO A 1 102 ? -14.827 -8.259 9.038 1.00 90.56 102 PRO A O 1
ATOM 805 N N . GLY A 1 103 ? -14.325 -6.078 8.898 1.00 88.12 103 GLY A N 1
ATOM 806 C CA . GLY A 1 103 ? -13.102 -6.131 9.689 1.00 88.12 103 GLY A CA 1
ATOM 807 C C . GLY A 1 103 ? -11.884 -6.725 8.978 1.00 88.12 103 GLY A C 1
ATOM 808 O O . GLY A 1 103 ? -10.869 -6.955 9.626 1.00 88.12 103 GLY A O 1
ATOM 809 N N . GLU A 1 104 ? -11.950 -6.963 7.667 1.00 93.00 104 GLU A N 1
ATOM 810 C CA . GLU A 1 104 ? -10.754 -7.161 6.852 1.00 93.00 104 GLU A CA 1
ATOM 811 C C . GLU A 1 104 ? -10.126 -5.807 6.465 1.00 93.00 104 GLU A C 1
ATOM 813 O O . GLU A 1 104 ? -10.807 -4.788 6.291 1.00 93.00 104 GLU A O 1
ATOM 818 N N . PHE A 1 105 ? -8.803 -5.820 6.298 1.00 94.38 105 PHE A N 1
ATOM 819 C CA . PHE A 1 105 ? -7.982 -4.697 5.858 1.00 94.38 105 PHE A CA 1
ATOM 820 C C . PHE A 1 105 ? -7.403 -5.002 4.476 1.00 94.38 10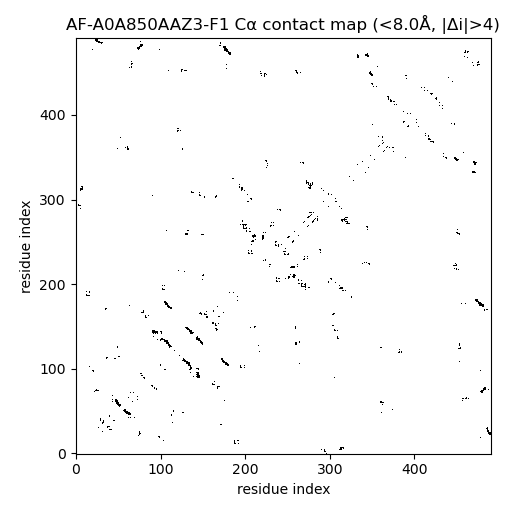5 PHE A C 1
ATOM 822 O O . PHE A 1 105 ? -6.859 -6.084 4.254 1.00 94.38 105 PHE A O 1
ATOM 829 N N . ALA A 1 106 ? -7.447 -4.034 3.565 1.00 96.19 106 ALA A N 1
ATOM 830 C CA . ALA A 1 106 ? -6.763 -4.121 2.282 1.00 96.19 106 ALA A CA 1
ATOM 831 C C . ALA A 1 106 ? -6.204 -2.764 1.842 1.00 96.19 106 ALA A C 1
ATOM 833 O O . ALA A 1 106 ? -6.599 -1.696 2.313 1.00 96.19 106 ALA A O 1
ATOM 834 N N . VAL A 1 107 ? -5.295 -2.815 0.879 1.00 95.75 107 VAL A N 1
ATOM 835 C CA . VAL A 1 107 ? -4.719 -1.659 0.200 1.00 95.75 107 VAL A CA 1
ATOM 836 C C . VAL A 1 107 ? -5.326 -1.556 -1.191 1.00 95.75 107 VAL A C 1
ATOM 838 O O . VAL A 1 107 ? -5.486 -2.556 -1.884 1.00 95.75 107 VAL A O 1
ATOM 841 N N . ALA A 1 108 ? -5.648 -0.339 -1.619 1.00 93.88 108 ALA A N 1
ATOM 842 C CA . ALA A 1 108 ? -6.072 -0.062 -2.981 1.00 93.88 108 ALA A CA 1
ATOM 843 C C . ALA A 1 108 ? -5.106 0.930 -3.639 1.00 93.88 108 ALA A C 1
ATOM 845 O O . ALA A 1 108 ? -4.982 2.080 -3.208 1.00 93.88 108 ALA A O 1
ATOM 846 N N . ILE A 1 109 ? -4.425 0.484 -4.692 1.00 92.44 109 ILE A N 1
ATOM 847 C CA . ILE A 1 109 ? -3.487 1.298 -5.468 1.00 92.44 109 ILE A CA 1
ATOM 848 C C . ILE A 1 109 ? -4.217 1.897 -6.657 1.00 92.44 109 ILE A C 1
ATOM 850 O O . ILE A 1 109 ? -4.812 1.181 -7.456 1.00 92.44 109 ILE A O 1
ATOM 854 N N . ARG A 1 110 ? -4.182 3.220 -6.779 1.00 87.56 110 ARG A N 1
ATOM 855 C CA . ARG A 1 110 ? -4.774 3.935 -7.904 1.00 87.56 110 ARG A CA 1
ATOM 856 C C . ARG A 1 110 ? -3.735 4.194 -8.965 1.00 87.56 110 ARG A C 1
ATOM 858 O O . ARG A 1 110 ? -2.712 4.832 -8.701 1.00 87.56 110 ARG A O 1
ATOM 865 N N . TYR A 1 111 ? -4.089 3.836 -10.186 1.00 85.06 111 TYR A N 1
ATOM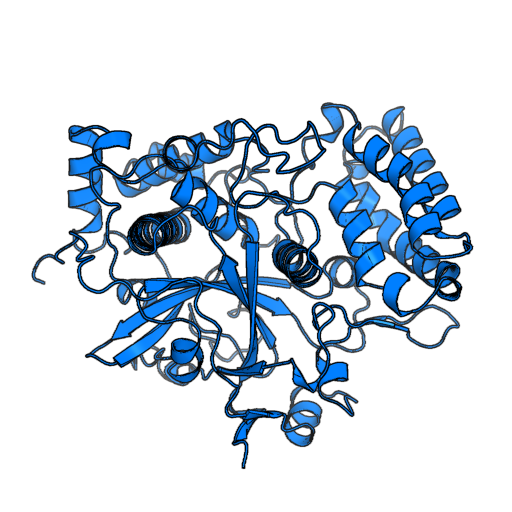 866 C CA . TYR A 1 111 ? -3.340 4.238 -11.360 1.00 85.06 111 TYR A CA 1
ATOM 867 C C . TYR A 1 111 ? -4.270 4.877 -12.389 1.00 85.06 111 TYR A C 1
ATOM 869 O O . TYR A 1 111 ? -5.503 4.764 -12.330 1.00 85.06 111 TYR A O 1
ATOM 877 N N . ARG A 1 112 ? -3.680 5.668 -13.287 1.00 76.44 112 ARG A N 1
ATOM 878 C CA . ARG A 1 112 ? -4.424 6.339 -14.352 1.00 76.44 112 ARG A CA 1
ATOM 879 C C . ARG A 1 112 ? -4.050 5.741 -15.694 1.00 76.44 112 ARG A C 1
ATOM 881 O O . ARG A 1 112 ? -2.897 5.818 -16.113 1.00 76.44 112 ARG A O 1
ATOM 888 N N . TYR A 1 113 ? -5.063 5.280 -16.413 1.00 70.38 113 TYR A N 1
ATOM 889 C CA . TYR A 1 113 ? -4.936 5.004 -17.830 1.00 70.38 113 TYR A CA 1
ATOM 890 C C . TYR A 1 113 ? -4.805 6.336 -18.593 1.00 70.38 113 TYR A C 1
ATOM 892 O O . TYR A 1 113 ? -5.750 7.119 -18.688 1.00 70.38 113 TYR A O 1
ATOM 900 N N . ARG A 1 114 ? -3.606 6.656 -19.087 1.00 64.38 114 ARG A N 1
ATOM 901 C CA . ARG A 1 114 ? -3.357 7.769 -20.019 1.00 64.38 114 ARG A CA 1
ATOM 902 C C . ARG A 1 114 ? -2.295 7.350 -21.016 1.00 64.38 114 ARG A C 1
ATOM 904 O O . ARG A 1 114 ? -1.170 7.091 -20.616 1.00 64.38 114 ARG A O 1
ATOM 911 N N . ASN A 1 115 ? -2.620 7.368 -22.305 1.00 53.78 115 ASN A N 1
ATOM 912 C CA . ASN A 1 115 ? -1.697 6.901 -23.342 1.00 53.78 115 ASN A CA 1
ATOM 913 C C . ASN A 1 115 ? -0.477 7.807 -23.570 1.00 53.78 115 ASN A C 1
ATOM 915 O O . ASN A 1 115 ? 0.513 7.318 -24.090 1.00 53.78 115 ASN A O 1
ATOM 919 N N . ASN A 1 116 ? -0.497 9.071 -23.121 1.00 51.44 116 ASN A N 1
ATOM 920 C CA . ASN A 1 116 ? 0.566 10.047 -23.399 1.00 51.44 116 ASN A CA 1
ATOM 921 C C . ASN A 1 116 ? 0.914 10.906 -22.165 1.00 51.44 116 ASN A C 1
ATOM 923 O O . ASN A 1 116 ? 0.587 12.095 -22.129 1.00 51.44 116 ASN A O 1
ATOM 927 N N . SER A 1 117 ? 1.552 10.337 -21.134 1.00 54.31 117 SER A N 1
ATOM 928 C CA . SER A 1 117 ? 2.236 11.199 -20.153 1.00 54.31 117 SER A CA 1
ATOM 929 C C . SER A 1 117 ? 3.523 11.737 -20.778 1.00 54.31 117 SER A C 1
ATOM 931 O O . SER A 1 117 ? 4.301 10.971 -21.334 1.00 54.31 117 SER A O 1
ATOM 933 N N . ARG A 1 118 ? 3.740 13.054 -20.705 1.00 57.00 118 ARG A N 1
ATOM 934 C CA . ARG A 1 118 ? 5.047 13.670 -20.999 1.00 57.00 118 ARG A CA 1
ATOM 935 C C . ARG A 1 118 ? 5.912 13.804 -19.739 1.00 57.00 118 ARG A C 1
ATOM 937 O O . ARG A 1 118 ? 7.024 14.306 -19.831 1.00 57.00 118 ARG A O 1
ATOM 944 N N . ASP A 1 119 ? 5.388 13.406 -18.580 1.00 67.44 119 ASP A N 1
ATOM 945 C CA . ASP A 1 119 ? 6.058 13.538 -17.289 1.00 67.44 119 ASP A CA 1
ATOM 946 C C . ASP A 1 119 ? 6.827 12.252 -16.959 1.00 67.44 119 ASP A C 1
ATOM 948 O O . ASP A 1 119 ? 6.228 11.187 -16.787 1.00 67.44 119 ASP A O 1
ATOM 952 N N . ALA A 1 120 ? 8.154 12.364 -16.885 1.00 63.16 120 ALA A N 1
ATOM 953 C CA . ALA A 1 120 ? 9.050 11.265 -16.545 1.00 63.16 120 ALA A CA 1
ATOM 954 C C . ALA A 1 120 ? 8.795 10.726 -15.126 1.00 63.16 120 ALA A C 1
ATOM 956 O O . ALA A 1 120 ? 8.893 9.520 -14.915 1.00 63.16 120 ALA A O 1
ATOM 957 N N . LEU A 1 121 ? 8.384 11.571 -14.169 1.00 65.50 121 LEU A N 1
ATOM 958 C CA . LEU A 1 121 ? 8.059 11.133 -12.803 1.00 65.50 121 LEU A CA 1
ATOM 959 C C . LEU A 1 121 ? 6.825 10.230 -12.765 1.00 65.50 121 LEU A C 1
ATOM 961 O O . LEU A 1 121 ? 6.782 9.265 -12.000 1.00 65.50 121 LEU A O 1
ATOM 965 N N . ASP A 1 122 ? 5.822 10.531 -13.589 1.00 69.81 122 ASP A N 1
ATOM 966 C CA . ASP A 1 122 ? 4.635 9.685 -13.715 1.00 69.81 122 ASP A CA 1
ATOM 967 C C . ASP A 1 122 ? 4.997 8.321 -14.316 1.00 69.81 122 ASP A C 1
ATOM 969 O O . ASP A 1 122 ? 4.380 7.319 -13.962 1.00 69.81 122 ASP A O 1
ATOM 973 N N . GLU A 1 123 ? 5.995 8.249 -15.199 1.00 68.50 123 GLU A N 1
ATOM 974 C CA . GLU A 1 123 ? 6.484 6.977 -15.741 1.00 68.50 123 GLU A CA 1
ATOM 975 C C . GLU A 1 123 ? 7.273 6.171 -14.706 1.00 68.50 123 GLU A C 1
ATOM 977 O O . GLU A 1 123 ? 6.992 4.984 -14.557 1.00 68.50 123 GLU A O 1
ATOM 982 N N . ILE A 1 124 ? 8.156 6.812 -13.926 1.00 67.12 124 ILE A N 1
ATOM 983 C CA . ILE A 1 124 ? 8.880 6.178 -12.801 1.00 67.12 124 ILE A CA 1
ATOM 984 C C . ILE A 1 124 ? 7.913 5.531 -11.821 1.00 67.12 124 ILE A C 1
ATOM 986 O O . ILE A 1 124 ? 8.128 4.423 -11.343 1.00 67.12 124 ILE A O 1
ATOM 990 N N . LYS A 1 125 ? 6.801 6.210 -11.546 1.00 70.00 125 LYS A N 1
ATOM 991 C CA . LYS A 1 125 ? 5.791 5.718 -10.611 1.00 70.00 125 LYS A CA 1
ATOM 992 C C . LYS A 1 125 ? 4.870 4.665 -11.205 1.00 70.00 125 LYS A C 1
ATOM 994 O O . LYS A 1 125 ? 3.865 4.341 -10.576 1.00 70.00 125 LYS A O 1
ATOM 999 N N . LEU A 1 126 ? 5.149 4.189 -12.418 1.00 76.25 126 LEU A N 1
ATOM 1000 C CA . LEU A 1 126 ? 4.269 3.312 -13.181 1.00 76.25 126 LEU A CA 1
ATOM 1001 C C . LEU A 1 126 ? 2.858 3.898 -13.297 1.00 76.25 126 LEU A C 1
ATOM 1003 O O . LEU A 1 126 ? 1.879 3.173 -13.316 1.00 76.25 126 LEU A O 1
ATOM 1007 N N . ARG A 1 127 ? 2.714 5.227 -13.324 1.00 78.56 127 ARG A N 1
ATOM 1008 C CA . ARG A 1 127 ? 1.425 5.946 -13.325 1.00 78.56 127 ARG A CA 1
ATOM 1009 C C . ARG A 1 127 ? 0.539 5.658 -12.105 1.00 78.56 127 ARG A C 1
ATOM 1011 O O . ARG A 1 127 ? -0.637 6.040 -12.100 1.00 78.56 127 ARG A O 1
ATOM 1018 N N . CYS A 1 128 ? 1.098 5.046 -11.062 1.00 83.69 128 CYS A N 1
ATOM 1019 C CA . CYS A 1 128 ? 0.478 4.905 -9.757 1.00 83.69 128 CYS A CA 1
ATOM 1020 C C . CYS A 1 128 ? 0.653 6.211 -8.983 1.00 83.69 128 CYS A C 1
ATOM 1022 O O . CYS A 1 128 ? 1.760 6.589 -8.603 1.00 83.69 128 CYS A O 1
ATOM 1024 N N . PHE A 1 129 ? -0.446 6.924 -8.756 1.00 79.88 129 PHE A N 1
ATOM 1025 C CA . PHE A 1 129 ? -0.395 8.288 -8.219 1.00 79.88 129 PHE A CA 1
ATOM 1026 C C . PHE A 1 129 ? -0.933 8.402 -6.790 1.00 79.88 129 PHE A C 1
ATOM 1028 O O . PHE A 1 129 ? -0.808 9.462 -6.179 1.00 79.88 129 PHE A O 1
ATOM 1035 N N . HIS A 1 130 ? -1.586 7.358 -6.272 1.00 85.25 130 HIS A N 1
ATOM 1036 C CA . HIS A 1 130 ? -2.150 7.363 -4.926 1.00 85.25 130 HIS A CA 1
ATOM 1037 C C . HIS A 1 130 ? -2.404 5.934 -4.422 1.00 85.25 130 HIS A C 1
ATOM 1039 O O . HIS A 1 130 ? -2.857 5.084 -5.184 1.00 85.25 130 HIS A O 1
ATOM 1045 N N . SER A 1 131 ? -2.163 5.679 -3.139 1.00 88.56 131 SER A N 1
ATOM 1046 C CA . SER A 1 131 ? -2.605 4.483 -2.420 1.00 88.56 131 SER A CA 1
ATOM 1047 C C . SER A 1 131 ? -3.579 4.866 -1.308 1.00 88.56 131 SER A C 1
ATOM 1049 O O . SER A 1 131 ? -3.469 5.925 -0.693 1.00 88.56 131 SER A O 1
ATOM 1051 N N . GLN A 1 132 ? -4.555 4.009 -1.045 1.00 90.25 132 GLN A N 1
ATOM 1052 C CA . GLN A 1 132 ? -5.525 4.207 0.028 1.00 90.25 132 GLN A CA 1
ATOM 1053 C C . GLN A 1 132 ? -5.800 2.893 0.744 1.00 90.25 132 GLN A C 1
ATOM 1055 O O . GLN A 1 132 ? -5.547 1.818 0.199 1.00 90.25 132 GLN A O 1
ATOM 1060 N N . VAL A 1 133 ? -6.360 2.985 1.944 1.00 93.38 133 VAL A N 1
ATOM 1061 C CA . VAL A 1 133 ? -6.797 1.808 2.696 1.00 93.38 133 VAL A CA 1
ATOM 1062 C C . VAL A 1 133 ? -8.266 1.540 2.392 1.00 93.38 133 VAL A C 1
ATOM 1064 O O . VAL A 1 133 ? -9.061 2.477 2.272 1.00 93.38 133 VAL A O 1
ATOM 1067 N N . ALA A 1 134 ? -8.610 0.267 2.246 1.00 93.56 134 ALA A N 1
ATOM 1068 C CA . ALA A 1 134 ? -9.963 -0.250 2.160 1.00 93.56 134 ALA A CA 1
ATOM 1069 C C . ALA A 1 134 ? -10.248 -1.062 3.429 1.00 93.56 134 ALA A C 1
ATOM 1071 O O . ALA A 1 134 ? -9.517 -2.004 3.732 1.00 93.56 134 ALA A O 1
ATOM 1072 N N . ILE A 1 135 ? -11.282 -0.673 4.172 1.00 92.69 135 ILE A N 1
ATOM 1073 C CA . ILE A 1 135 ? -11.688 -1.333 5.415 1.00 92.69 135 ILE A CA 1
ATOM 1074 C C . ILE A 1 135 ? -13.076 -1.918 5.213 1.00 92.69 135 ILE A C 1
ATOM 1076 O O . ILE A 1 135 ? -14.010 -1.177 4.888 1.00 92.69 135 ILE A O 1
ATOM 1080 N N . GLY A 1 136 ? -13.207 -3.227 5.416 1.00 92.44 136 GLY A N 1
ATOM 1081 C CA . GLY A 1 136 ? -14.509 -3.874 5.463 1.00 92.44 136 GLY A CA 1
ATOM 1082 C C . GLY A 1 136 ? -15.276 -3.434 6.707 1.00 92.44 136 GLY A C 1
ATOM 1083 O O . GLY A 1 136 ? -14.749 -3.462 7.819 1.00 92.44 136 GLY A O 1
ATOM 1084 N N . VAL A 1 137 ? -16.527 -3.036 6.534 1.00 90.00 137 VAL A N 1
ATOM 1085 C CA . VAL A 1 137 ? -17.417 -2.572 7.604 1.00 90.00 137 VAL A CA 1
ATOM 1086 C C . VAL A 1 137 ? -18.745 -3.307 7.531 1.00 90.00 137 VAL A C 1
ATOM 1088 O O . VAL A 1 137 ? -19.101 -3.869 6.499 1.00 90.00 137 VAL A O 1
ATOM 1091 N N . GLU A 1 138 ? -19.495 -3.275 8.622 1.00 88.12 138 GLU A N 1
ATOM 1092 C CA . GLU A 1 138 ? -20.879 -3.728 8.642 1.00 88.12 138 GLU A CA 1
ATOM 1093 C C . GLU A 1 138 ? -21.782 -2.534 8.938 1.00 88.12 138 GLU A C 1
ATOM 1095 O O . GLU A 1 138 ? -21.576 -1.806 9.913 1.00 88.12 138 GLU A O 1
ATOM 1100 N N . LYS A 1 139 ? -22.785 -2.317 8.089 1.00 80.69 139 LYS A N 1
ATOM 1101 C CA . LYS A 1 139 ? -23.761 -1.244 8.250 1.00 80.69 139 LYS A CA 1
ATOM 1102 C C . LYS A 1 139 ? -25.158 -1.834 8.170 1.00 80.69 139 LYS A C 1
ATOM 1104 O O . LYS A 1 139 ? -25.555 -2.351 7.136 1.00 80.69 139 LYS A O 1
ATOM 1109 N N . ARG A 1 140 ? -25.924 -1.706 9.260 1.00 82.69 140 ARG A N 1
ATOM 1110 C CA . ARG A 1 140 ? -27.317 -2.191 9.349 1.00 82.69 140 ARG A CA 1
ATOM 1111 C C . ARG A 1 140 ? -27.459 -3.682 8.982 1.00 82.69 140 ARG A C 1
ATOM 1113 O O . ARG A 1 140 ? -28.441 -4.060 8.358 1.00 82.69 140 ARG A O 1
ATOM 1120 N N . GLY A 1 141 ? -26.482 -4.510 9.359 1.00 84.12 141 GLY A N 1
ATOM 1121 C CA . GLY A 1 141 ? -26.462 -5.943 9.039 1.00 84.12 141 GLY A CA 1
ATOM 1122 C C . GLY A 1 141 ? -25.923 -6.286 7.647 1.00 84.12 141 GLY A C 1
ATOM 1123 O O . GLY A 1 141 ? -25.819 -7.462 7.311 1.00 84.12 141 GLY A O 1
ATOM 1124 N N . GLU A 1 142 ? -25.568 -5.293 6.827 1.00 87.62 142 GLU A N 1
ATOM 1125 C CA . GLU A 1 142 ? -25.014 -5.508 5.492 1.00 87.62 142 GLU A CA 1
ATOM 1126 C C . GLU A 1 142 ? -23.504 -5.266 5.465 1.00 87.62 142 GLU A C 1
ATOM 1128 O O . GLU A 1 142 ? -22.995 -4.286 6.017 1.00 87.62 142 GLU A O 1
ATOM 1133 N N . ALA A 1 143 ? -22.783 -6.150 4.774 1.00 90.19 143 ALA A N 1
ATOM 1134 C CA . ALA A 1 143 ? -21.356 -5.997 4.540 1.00 90.19 143 ALA A CA 1
ATOM 1135 C C . ALA A 1 143 ? -21.081 -4.878 3.526 1.00 90.19 143 ALA A C 1
ATOM 1137 O O . ALA A 1 143 ? -21.671 -4.840 2.445 1.00 90.19 143 ALA A O 1
ATOM 1138 N N . GLY A 1 144 ? -20.128 -4.017 3.868 1.00 90.25 144 GLY A N 1
ATOM 1139 C CA . GLY A 1 144 ? -19.677 -2.896 3.060 1.00 90.25 144 GLY A CA 1
ATOM 1140 C C . GLY A 1 144 ? -18.178 -2.685 3.150 1.00 90.25 144 GLY A C 1
ATOM 1141 O O . GLY A 1 144 ? -17.477 -3.365 3.894 1.00 90.25 144 GLY A O 1
ATOM 1142 N N . VAL A 1 145 ? -17.674 -1.715 2.392 1.00 90.50 145 VAL A N 1
ATOM 1143 C CA . VAL A 1 145 ? -16.267 -1.311 2.445 1.00 90.50 145 VAL A CA 1
ATOM 1144 C C . VAL A 1 145 ? -16.189 0.198 2.341 1.00 90.50 145 VAL A C 1
ATOM 1146 O O . VAL A 1 145 ? -16.753 0.791 1.423 1.00 90.50 145 VAL A O 1
ATOM 1149 N N . ILE A 1 146 ? -15.440 0.815 3.245 1.00 88.19 146 ILE A N 1
ATOM 1150 C CA . ILE A 1 146 ? -15.108 2.236 3.172 1.00 88.19 146 ILE A CA 1
ATOM 1151 C C . ILE A 1 146 ? -13.653 2.406 2.752 1.00 88.19 146 ILE A C 1
ATOM 1153 O O . ILE A 1 146 ? -12.826 1.510 2.936 1.00 88.19 146 ILE A O 1
ATOM 1157 N N . SER A 1 147 ? -13.314 3.582 2.228 1.00 88.19 147 SER A N 1
ATOM 1158 C CA . SER A 1 147 ? -11.920 3.941 2.006 1.00 88.19 147 SER A CA 1
ATOM 1159 C C . SER A 1 147 ? -11.438 4.988 3.002 1.00 88.19 147 SER A C 1
ATOM 1161 O O . SER A 1 147 ? -12.090 6.012 3.215 1.00 88.19 147 SER A O 1
ATOM 1163 N N . LEU A 1 148 ? -10.240 4.775 3.546 1.00 86.44 148 LEU A N 1
ATOM 1164 C CA . LEU A 1 148 ? -9.451 5.810 4.203 1.00 86.44 148 LEU A CA 1
ATOM 1165 C C . LEU A 1 148 ? -8.433 6.332 3.176 1.00 86.44 148 LEU A C 1
ATOM 1167 O O . LEU A 1 148 ? -7.370 5.746 2.964 1.00 86.44 148 LEU A O 1
ATOM 1171 N N . ALA A 1 149 ? -8.805 7.404 2.470 1.00 69.44 149 ALA A N 1
ATOM 1172 C CA . ALA A 1 149 ? -8.000 8.011 1.404 1.00 69.44 149 ALA A CA 1
ATOM 1173 C C . ALA A 1 149 ? -7.147 9.171 1.930 1.00 69.44 149 ALA A C 1
ATOM 1175 O O . ALA A 1 149 ? -7.629 9.943 2.754 1.00 69.44 149 ALA A O 1
ATOM 1176 N N . ASN A 1 150 ? -5.923 9.353 1.415 1.00 66.88 150 ASN A N 1
ATOM 1177 C CA . ASN A 1 150 ? -4.975 10.357 1.922 1.00 66.88 150 ASN A CA 1
ATOM 1178 C C . ASN A 1 150 ? -4.169 11.132 0.851 1.00 66.88 150 ASN A C 1
ATOM 1180 O O . ASN A 1 150 ? -3.443 10.536 0.077 1.00 66.88 150 ASN A O 1
ATOM 1184 N N . PRO A 1 151 ? -4.194 12.476 0.827 1.00 62.50 151 PRO A N 1
ATOM 1185 C CA . PRO A 1 151 ? -5.023 13.315 1.665 1.00 62.50 151 PRO A CA 1
ATOM 1186 C C . PRO A 1 151 ? -6.489 13.055 1.354 1.00 62.50 151 PRO A C 1
ATOM 1188 O O . PRO A 1 151 ? -6.896 12.891 0.206 1.00 62.50 151 PRO A O 1
ATOM 1191 N N . GLN A 1 152 ? -7.310 13.147 2.384 1.00 59.22 152 GLN A N 1
ATOM 1192 C CA . GLN A 1 152 ? -8.751 12.912 2.317 1.00 59.22 152 GLN A CA 1
ATOM 1193 C C . GLN A 1 152 ? -9.504 13.862 1.361 1.00 59.22 152 GLN A C 1
ATOM 1195 O O . GLN A 1 152 ? -10.704 13.734 1.137 1.00 59.22 152 GLN A O 1
ATOM 1200 N N . ARG A 1 153 ? -8.800 14.854 0.794 1.00 57.88 153 ARG A N 1
ATOM 1201 C CA . ARG A 1 153 ? -9.283 15.831 -0.192 1.00 57.88 153 ARG A CA 1
ATOM 1202 C C . ARG A 1 153 ? -8.654 15.659 -1.580 1.00 57.88 153 ARG A C 1
ATOM 1204 O O . ARG A 1 153 ? -8.821 16.560 -2.402 1.00 57.88 153 ARG A O 1
ATOM 1211 N N . PHE A 1 154 ? -7.926 14.572 -1.849 1.00 58.03 154 PHE A N 1
ATOM 1212 C CA . PHE A 1 154 ? -7.159 14.388 -3.089 1.00 58.03 154 PHE A CA 1
ATOM 1213 C C . PHE A 1 154 ? -7.997 14.663 -4.355 1.00 58.03 154 PHE A C 1
ATOM 1215 O O . PHE A 1 154 ? -7.550 15.355 -5.268 1.00 58.03 154 PHE A O 1
ATOM 1222 N N . PHE A 1 155 ? -9.271 14.263 -4.370 1.00 53.78 155 PHE A N 1
ATOM 1223 C CA . PHE A 1 155 ? -10.155 14.414 -5.533 1.00 53.78 155 PHE A CA 1
ATOM 1224 C C . PHE A 1 155 ? -10.913 15.745 -5.626 1.00 53.78 155 PHE A C 1
ATOM 1226 O O . PHE A 1 155 ? -11.651 15.973 -6.581 1.00 53.78 155 PHE A O 1
ATOM 1233 N N . ARG A 1 156 ? -10.701 16.685 -4.697 1.00 50.47 156 ARG A N 1
ATOM 1234 C CA . ARG A 1 156 ? -11.465 17.943 -4.667 1.00 50.47 156 ARG A CA 1
ATOM 1235 C C . ARG A 1 156 ? -11.084 18.939 -5.773 1.00 50.47 156 ARG A C 1
ATOM 1237 O O . ARG A 1 156 ? -11.800 19.915 -5.963 1.00 50.47 156 ARG A O 1
ATOM 1244 N N . LYS A 1 157 ? -9.937 18.760 -6.443 1.00 41.19 157 LYS A N 1
ATOM 1245 C CA . LYS A 1 157 ? -9.289 19.839 -7.215 1.00 41.19 157 LYS A CA 1
ATOM 1246 C C . LYS A 1 157 ? -9.435 19.794 -8.737 1.00 41.19 157 LYS A C 1
ATOM 1248 O O . LYS A 1 157 ? -9.114 20.803 -9.353 1.00 41.19 157 LYS A O 1
ATOM 1253 N N . ARG A 1 158 ? -9.885 18.696 -9.361 1.00 41.31 158 ARG A N 1
ATOM 1254 C CA . ARG A 1 158 ? -9.835 18.594 -10.839 1.00 41.31 158 ARG A CA 1
ATOM 1255 C C . ARG A 1 158 ? -11.175 18.621 -11.565 1.00 41.31 158 ARG A C 1
ATOM 1257 O O . ARG A 1 158 ? -11.204 19.092 -12.691 1.00 41.31 158 ARG A O 1
ATOM 1264 N N . ASN A 1 159 ? -12.270 18.229 -10.921 1.00 38.56 159 ASN A N 1
ATOM 1265 C CA . ASN A 1 159 ? -13.609 18.366 -11.482 1.00 38.56 159 ASN A CA 1
ATOM 1266 C C . ASN A 1 159 ? -14.462 19.191 -10.521 1.00 38.56 159 ASN A C 1
ATOM 1268 O O . ASN A 1 159 ? -14.479 18.934 -9.323 1.00 38.56 159 ASN A O 1
ATOM 1272 N N . ARG A 1 160 ? -15.212 20.164 -11.048 1.00 40.59 160 ARG A N 1
ATOM 1273 C CA . ARG A 1 160 ? -16.212 20.952 -10.300 1.00 40.59 160 ARG A CA 1
ATOM 1274 C C . ARG A 1 160 ? -17.339 20.091 -9.687 1.00 40.59 160 ARG A C 1
ATOM 1276 O O . ARG A 1 160 ? -18.207 20.630 -9.012 1.00 40.59 160 ARG A O 1
ATOM 1283 N N . ARG A 1 161 ? -17.312 18.766 -9.885 1.00 44.19 161 ARG A N 1
ATOM 1284 C CA . ARG A 1 161 ? -18.161 17.775 -9.217 1.00 44.19 161 ARG A CA 1
ATOM 1285 C C . ARG A 1 161 ? -17.407 17.200 -8.019 1.00 44.19 161 ARG A C 1
ATOM 1287 O O . ARG A 1 161 ? -16.330 16.627 -8.170 1.00 44.19 161 ARG A O 1
ATOM 1294 N N . ARG A 1 162 ? -17.962 17.423 -6.827 1.00 48.09 162 ARG A N 1
ATOM 1295 C CA . ARG A 1 162 ? -17.441 16.958 -5.539 1.00 48.09 162 ARG A CA 1
ATOM 1296 C C . ARG A 1 162 ? -17.343 15.430 -5.576 1.00 48.09 162 ARG A C 1
ATOM 1298 O O . ARG A 1 162 ? -18.357 14.777 -5.424 1.00 48.09 162 ARG A O 1
ATOM 1305 N N . THR A 1 163 ? -16.160 14.840 -5.743 1.00 49.72 163 THR A N 1
ATOM 1306 C CA . THR A 1 163 ? -15.989 13.453 -5.281 1.00 49.72 163 THR A CA 1
ATOM 1307 C C . THR A 1 163 ? -16.034 13.504 -3.749 1.00 49.72 163 THR A C 1
ATOM 1309 O O . THR A 1 163 ? -15.221 14.235 -3.163 1.00 49.72 163 THR A O 1
ATOM 1312 N N . PRO A 1 164 ? -16.986 12.827 -3.086 1.00 50.69 164 PRO A N 1
ATOM 1313 C CA . PRO A 1 164 ? -17.048 12.770 -1.631 1.00 50.69 164 PRO A CA 1
ATOM 1314 C C . PRO A 1 164 ? -15.749 12.226 -1.052 1.00 50.69 164 PRO A C 1
ATOM 1316 O O . PRO A 1 164 ? -15.030 11.449 -1.685 1.00 50.69 164 PRO A O 1
ATOM 1319 N N . ARG A 1 165 ? -15.436 12.657 0.170 1.00 57.31 165 ARG A N 1
ATOM 1320 C CA . ARG A 1 165 ? -14.290 12.141 0.925 1.00 57.31 165 ARG A CA 1
ATOM 1321 C C . ARG A 1 165 ? -14.518 10.654 1.202 1.00 57.31 165 ARG A C 1
ATOM 1323 O O . ARG A 1 165 ? -15.644 10.284 1.484 1.00 57.31 165 ARG A O 1
ATOM 1330 N N . GLY A 1 166 ? -13.475 9.830 1.105 1.00 54.72 166 GLY A N 1
ATOM 1331 C CA . GLY A 1 166 ? -13.531 8.413 1.499 1.00 54.72 166 GLY A CA 1
ATOM 1332 C C . GLY A 1 166 ? -14.232 7.448 0.532 1.00 54.72 166 GLY A C 1
ATOM 1333 O O . GLY A 1 166 ? -14.596 6.350 0.942 1.00 54.72 166 GLY A O 1
ATOM 1334 N N . LEU A 1 167 ? -14.390 7.819 -0.745 1.00 73.62 167 LEU A N 1
ATOM 1335 C CA . LEU A 1 167 ? -14.899 6.925 -1.793 1.00 73.62 167 LEU A CA 1
ATOM 1336 C C . LEU A 1 167 ? -13.807 6.406 -2.746 1.00 73.62 167 LEU A C 1
ATOM 1338 O O . LEU A 1 167 ? -12.726 6.986 -2.888 1.00 73.62 167 LEU A O 1
ATOM 1342 N N . PHE A 1 168 ? -14.116 5.316 -3.452 1.00 80.62 168 PHE A N 1
ATOM 1343 C CA . PHE A 1 168 ? -13.196 4.586 -4.331 1.00 80.62 168 PHE A CA 1
ATOM 1344 C C . PHE A 1 168 ? -12.906 5.279 -5.673 1.00 80.62 168 PHE A C 1
ATOM 1346 O O . PHE A 1 168 ? -11.948 4.921 -6.353 1.00 80.62 168 PHE A O 1
ATOM 1353 N N . GLY A 1 169 ? -13.558 6.402 -5.990 1.00 76.69 169 GLY A N 1
ATOM 1354 C CA . GLY A 1 169 ? -13.046 7.370 -6.967 1.00 76.69 169 GLY A CA 1
ATOM 1355 C C . GLY A 1 169 ? -14.054 7.807 -8.011 1.00 76.69 169 GLY A C 1
ATOM 1356 O O . GLY A 1 169 ? -15.113 8.320 -7.683 1.00 76.69 169 GLY A O 1
ATOM 1357 N N . SER A 1 170 ? -13.672 7.694 -9.281 1.00 77.69 170 SER A N 1
ATOM 1358 C CA . SER A 1 170 ? -14.498 8.061 -10.431 1.00 77.69 170 SER A CA 1
ATOM 1359 C C . SER A 1 170 ? -14.249 7.080 -11.577 1.00 77.69 170 SER A C 1
ATOM 1361 O O . SER A 1 170 ? -13.224 6.393 -11.548 1.00 77.69 170 SER A O 1
ATOM 1363 N N . PRO A 1 171 ? -15.101 7.062 -12.620 1.00 81.81 171 PRO A N 1
ATOM 1364 C CA . PRO A 1 171 ? -14.877 6.232 -13.800 1.00 81.81 171 PRO A CA 1
ATOM 1365 C C . PRO A 1 171 ? -13.508 6.418 -14.456 1.00 81.81 171 PRO A C 1
ATOM 1367 O O . PRO A 1 171 ? -13.056 5.518 -15.131 1.00 81.81 171 PRO A O 1
ATOM 1370 N N . ALA A 1 172 ? -12.814 7.542 -14.260 1.00 78.12 172 ALA A N 1
ATOM 1371 C CA . ALA A 1 172 ? -11.529 7.828 -14.909 1.00 78.12 172 ALA A CA 1
ATOM 1372 C C . ALA A 1 172 ? -10.304 7.139 -14.270 1.00 78.12 172 ALA A C 1
ATOM 1374 O O . ALA A 1 172 ? -9.168 7.454 -14.633 1.00 78.12 172 ALA A O 1
ATOM 1375 N N . HIS A 1 173 ? -10.503 6.286 -13.266 1.00 79.50 173 HIS A N 1
ATOM 1376 C CA . HIS A 1 173 ? -9.416 5.654 -12.527 1.00 79.50 173 HIS A CA 1
ATOM 1377 C C . HIS A 1 173 ? -9.700 4.177 -12.309 1.00 79.50 173 HIS A C 1
ATOM 1379 O O . HIS A 1 173 ? -10.853 3.764 -12.192 1.00 79.50 173 HIS A O 1
ATOM 1385 N N . VAL A 1 174 ? -8.617 3.423 -12.177 1.00 88.50 174 VAL A N 1
ATOM 1386 C CA . VAL A 1 174 ? -8.651 2.020 -11.793 1.00 88.50 174 VAL A CA 1
ATOM 1387 C C . VAL A 1 174 ? -7.968 1.865 -10.444 1.00 88.50 174 VAL A C 1
ATOM 1389 O O . VAL A 1 174 ? -7.048 2.615 -10.101 1.00 88.50 174 VAL A O 1
ATOM 1392 N N . LEU A 1 175 ? -8.457 0.902 -9.675 1.00 92.12 175 LEU A N 1
ATOM 1393 C CA . LEU A 1 175 ? -7.867 0.458 -8.424 1.00 92.12 175 LEU A CA 1
ATOM 1394 C C . LEU A 1 175 ? -7.271 -0.935 -8.596 1.00 92.12 175 LEU A C 1
ATOM 1396 O O . LEU A 1 175 ? -7.840 -1.764 -9.295 1.00 92.12 175 LEU A O 1
ATOM 1400 N N . ILE A 1 176 ? -6.182 -1.218 -7.901 1.00 95.50 176 ILE A N 1
ATOM 1401 C CA . ILE A 1 176 ? -5.664 -2.572 -7.706 1.00 95.50 176 ILE A CA 1
ATOM 1402 C C . ILE A 1 176 ? -5.789 -2.870 -6.226 1.00 95.50 176 ILE A C 1
ATOM 1404 O O . ILE A 1 176 ? -5.174 -2.185 -5.408 1.00 95.50 176 ILE A O 1
ATOM 1408 N N . PHE A 1 177 ? -6.616 -3.851 -5.888 1.00 97.00 177 PHE A N 1
ATOM 1409 C CA . PHE A 1 177 ? -6.836 -4.261 -4.510 1.00 97.00 177 PHE A CA 1
ATOM 1410 C C . PHE A 1 177 ? -5.858 -5.364 -4.121 1.00 97.00 177 PHE A C 1
ATOM 1412 O O . PHE A 1 177 ? -5.788 -6.406 -4.778 1.00 97.00 177 PHE A O 1
ATOM 1419 N N . LEU A 1 178 ? -5.137 -5.131 -3.028 1.00 97.12 178 LEU A N 1
ATOM 1420 C CA . LEU A 1 178 ? -4.164 -6.042 -2.446 1.00 97.12 178 LEU A CA 1
ATOM 1421 C C . LEU A 1 178 ? -4.499 -6.274 -0.973 1.00 97.12 178 LEU A C 1
ATOM 1423 O O . LEU A 1 178 ? -4.721 -5.315 -0.234 1.00 97.12 178 LEU A O 1
ATOM 1427 N N . LYS A 1 179 ? -4.506 -7.530 -0.534 1.00 96.44 179 LYS A N 1
ATOM 1428 C CA . LYS A 1 179 ? -4.693 -7.901 0.875 1.00 96.44 179 LYS A CA 1
ATOM 1429 C C . LYS A 1 179 ? -3.366 -8.401 1.449 1.00 96.44 179 LYS A C 1
ATOM 1431 O O . LYS A 1 179 ? -2.705 -9.190 0.770 1.00 96.44 179 LYS A O 1
ATOM 1436 N N . PRO A 1 180 ? -2.946 -7.966 2.650 1.00 95.62 180 PRO A N 1
ATOM 1437 C CA . PRO A 1 180 ? -1.766 -8.542 3.280 1.00 95.62 180 PRO A CA 1
ATOM 1438 C C . PRO A 1 180 ? -1.977 -10.040 3.531 1.00 95.62 180 PRO A C 1
ATOM 1440 O O . PRO A 1 180 ? -3.094 -10.481 3.782 1.00 95.62 180 PRO A O 1
ATOM 1443 N N . VAL A 1 181 ? -0.906 -10.823 3.467 1.00 93.25 181 VAL A N 1
ATOM 1444 C CA . VAL A 1 181 ? -0.912 -12.251 3.799 1.00 93.25 181 VAL A CA 1
ATOM 1445 C C . VAL A 1 181 ? 0.010 -12.467 4.981 1.00 93.25 181 VAL A C 1
ATOM 1447 O O . VAL A 1 181 ? 1.209 -12.192 4.906 1.00 93.25 181 VAL A O 1
ATOM 1450 N N . PHE A 1 182 ? -0.552 -12.958 6.076 1.00 92.06 182 PHE A N 1
ATOM 1451 C CA . PHE A 1 182 ? 0.200 -13.202 7.301 1.00 92.06 182 PHE A CA 1
ATOM 1452 C C . PHE A 1 182 ? 1.043 -14.484 7.202 1.00 92.06 182 PHE A C 1
ATOM 1454 O O . PHE A 1 182 ? 0.722 -15.377 6.411 1.00 92.06 182 PHE A O 1
ATOM 1461 N N . PRO A 1 183 ? 2.124 -14.611 7.996 1.00 87.56 183 PRO A N 1
ATOM 1462 C CA . PRO A 1 183 ? 2.868 -15.862 8.120 1.00 87.56 183 PRO A CA 1
ATOM 1463 C C . PRO A 1 183 ? 1.955 -17.041 8.480 1.00 87.56 183 PRO A C 1
ATOM 1465 O O . PRO A 1 183 ? 1.118 -16.923 9.368 1.00 87.56 183 PRO A O 1
ATOM 1468 N N . GLY A 1 184 ? 2.161 -18.195 7.838 1.00 85.38 184 GLY A N 1
ATOM 1469 C CA . GLY A 1 184 ? 1.308 -19.381 8.017 1.00 85.38 184 GLY A CA 1
ATOM 1470 C C . GLY A 1 184 ? 1.372 -20.038 9.402 1.00 85.38 184 GLY A C 1
ATOM 1471 O O . GLY A 1 184 ? 0.604 -20.951 9.660 1.00 85.38 184 GLY A O 1
ATOM 1472 N N . ARG A 1 185 ? 2.271 -19.583 10.284 1.00 85.88 185 ARG A N 1
ATOM 1473 C CA . ARG A 1 185 ? 2.360 -20.008 11.693 1.00 85.88 185 ARG A CA 1
ATOM 1474 C C . ARG A 1 185 ? 1.377 -19.291 12.620 1.00 85.88 185 ARG A C 1
ATOM 1476 O O . ARG A 1 185 ? 1.285 -19.651 13.785 1.00 85.88 185 ARG A O 1
ATOM 1483 N N . LEU A 1 186 ? 0.724 -18.231 12.140 1.00 88.81 186 LEU A N 1
ATOM 1484 C CA . LEU A 1 186 ? -0.304 -17.541 12.907 1.00 88.81 186 LEU A CA 1
ATOM 1485 C C . LEU A 1 186 ? -1.650 -18.207 12.658 1.00 88.81 186 LEU A C 1
ATOM 1487 O O . LEU A 1 186 ? -2.090 -18.330 11.515 1.00 88.81 186 LEU A O 1
ATOM 1491 N N . GLU A 1 187 ? -2.328 -18.554 13.742 1.00 90.00 187 GLU A N 1
ATOM 1492 C CA . GLU A 1 187 ? -3.703 -19.033 13.696 1.00 90.00 187 GLU A CA 1
ATOM 1493 C C . GLU A 1 187 ? -4.656 -17.911 13.268 1.00 90.00 187 GLU A C 1
ATOM 1495 O O . GLU A 1 187 ? -4.408 -16.725 13.516 1.00 90.00 187 GLU A O 1
ATOM 1500 N N . ALA A 1 188 ? -5.804 -18.273 12.689 1.00 90.56 188 ALA A N 1
ATOM 1501 C CA . ALA A 1 188 ? -6.789 -17.305 12.194 1.00 90.56 188 ALA A CA 1
ATOM 1502 C C . ALA A 1 188 ? -7.190 -16.267 13.261 1.00 90.56 188 ALA A C 1
ATOM 1504 O O . ALA A 1 188 ? -7.288 -15.073 12.973 1.00 90.56 188 ALA A O 1
ATOM 1505 N N . VAL A 1 189 ? -7.343 -16.699 14.518 1.00 90.38 189 VAL A N 1
ATOM 1506 C CA . VAL A 1 189 ? -7.646 -15.808 15.649 1.00 90.38 189 VAL A CA 1
ATOM 1507 C C . VAL A 1 189 ? -6.526 -14.806 15.941 1.00 90.38 189 VAL A C 1
ATOM 1509 O O . VAL A 1 189 ? -6.803 -13.642 16.229 1.00 90.38 189 VAL A O 1
ATOM 1512 N N . GLN A 1 190 ? -5.260 -15.217 15.833 1.00 91.19 190 GLN A N 1
ATOM 1513 C CA . GLN A 1 190 ? -4.117 -14.323 16.026 1.00 91.19 190 GLN A CA 1
ATOM 1514 C C . GLN A 1 190 ? -4.034 -13.311 14.886 1.00 91.19 190 GLN A C 1
ATOM 1516 O O . GLN A 1 190 ? -3.867 -12.118 15.139 1.00 91.19 190 GLN A O 1
ATOM 1521 N N . ILE A 1 191 ? -4.229 -13.765 13.644 1.00 92.62 191 ILE A N 1
ATOM 1522 C CA . ILE A 1 191 ? -4.300 -12.882 12.475 1.00 92.62 191 ILE A CA 1
ATOM 1523 C C . ILE A 1 191 ? -5.387 -11.834 12.687 1.00 92.62 191 ILE A C 1
ATOM 1525 O O . ILE A 1 191 ? -5.133 -10.643 12.521 1.00 92.62 191 ILE A O 1
ATOM 1529 N N . ARG A 1 192 ? -6.579 -12.251 13.123 1.00 92.06 192 ARG A N 1
ATOM 1530 C CA . ARG A 1 192 ? -7.683 -11.327 13.366 1.00 92.06 192 ARG A CA 1
ATOM 1531 C C . ARG A 1 192 ? -7.334 -10.264 14.411 1.00 92.06 192 ARG A C 1
ATOM 1533 O O . ARG A 1 192 ? -7.576 -9.087 14.163 1.00 92.06 192 ARG A O 1
ATOM 1540 N N . ARG A 1 193 ? -6.692 -10.650 15.518 1.00 92.75 193 ARG A N 1
ATOM 1541 C CA . ARG A 1 193 ? -6.219 -9.714 16.555 1.00 92.75 193 ARG A CA 1
ATOM 1542 C C . ARG A 1 193 ? -5.233 -8.680 16.003 1.00 92.75 193 ARG A C 1
ATOM 1544 O O . ARG A 1 193 ? -5.352 -7.497 16.320 1.00 92.75 193 ARG A O 1
ATOM 1551 N N . TYR A 1 194 ? -4.288 -9.100 15.157 1.00 94.81 194 TYR A N 1
ATOM 1552 C CA . TYR A 1 194 ? -3.373 -8.170 14.489 1.00 94.81 194 TYR A CA 1
ATOM 1553 C C . TYR A 1 194 ? -4.094 -7.268 13.486 1.00 94.81 194 TYR A C 1
ATOM 1555 O O . TYR A 1 194 ? -3.800 -6.079 13.432 1.00 94.81 194 TYR A O 1
ATOM 1563 N N . VAL A 1 195 ? -5.054 -7.787 12.718 1.00 94.44 195 VAL A N 1
ATOM 1564 C CA . VAL A 1 195 ? -5.841 -6.992 11.760 1.00 94.44 195 VAL A CA 1
ATOM 1565 C C . VAL A 1 195 ? -6.686 -5.934 12.469 1.00 94.44 195 VAL A C 1
ATOM 1567 O O . VAL A 1 195 ? -6.718 -4.788 12.015 1.00 94.44 195 VAL A O 1
ATOM 1570 N N . ASP A 1 196 ? -7.313 -6.266 13.597 1.00 92.38 196 ASP A N 1
ATOM 1571 C CA . ASP A 1 196 ? -8.057 -5.290 14.400 1.00 92.38 196 ASP A CA 1
ATOM 1572 C C . ASP A 1 196 ? -7.116 -4.187 14.924 1.00 92.38 196 ASP A C 1
ATOM 1574 O O . ASP A 1 196 ? -7.420 -2.997 14.799 1.00 92.38 196 ASP A O 1
ATOM 1578 N N . ASN A 1 197 ? -5.911 -4.553 15.379 1.00 95.25 197 ASN A N 1
ATOM 1579 C CA . ASN A 1 197 ? -4.899 -3.590 15.817 1.00 95.25 197 ASN A CA 1
ATOM 1580 C C . ASN A 1 197 ? -4.342 -2.713 14.673 1.00 95.25 197 ASN A C 1
ATOM 1582 O O . ASN A 1 197 ? -4.229 -1.497 14.831 1.00 95.25 197 ASN A O 1
ATOM 1586 N N . ILE A 1 198 ? -4.040 -3.293 13.502 1.00 95.62 198 ILE A N 1
ATOM 1587 C CA . ILE A 1 198 ? -3.662 -2.563 12.274 1.00 95.62 198 ILE A CA 1
ATOM 1588 C C . ILE A 1 198 ? -4.752 -1.555 11.914 1.00 95.62 198 ILE A C 1
ATOM 1590 O O . ILE A 1 198 ? -4.465 -0.401 11.586 1.00 95.62 198 ILE A O 1
ATOM 1594 N N . THR A 1 199 ? -6.013 -1.980 11.977 1.00 93.94 199 THR A N 1
ATOM 1595 C CA . THR A 1 199 ? -7.167 -1.143 11.643 1.00 93.94 199 THR A CA 1
ATOM 1596 C C . THR A 1 199 ? -7.286 0.036 12.609 1.00 93.94 199 THR A C 1
ATOM 1598 O O . THR A 1 199 ? -7.458 1.174 12.163 1.00 93.94 199 THR A O 1
ATOM 1601 N N . ALA A 1 200 ? -7.112 -0.203 13.913 1.00 93.69 200 ALA A N 1
ATOM 1602 C CA . ALA A 1 200 ? -7.113 0.843 14.931 1.00 93.69 200 ALA A CA 1
ATOM 1603 C C . ALA A 1 200 ? -5.978 1.858 14.719 1.00 93.69 200 ALA A C 1
ATOM 1605 O O . ALA A 1 200 ? -6.236 3.062 14.635 1.00 93.69 200 ALA A O 1
ATOM 1606 N N . TRP A 1 201 ? -4.740 1.390 14.538 1.00 95.44 201 TRP A N 1
ATOM 1607 C CA . TRP A 1 201 ? -3.598 2.262 14.255 1.00 95.44 201 TRP A CA 1
ATOM 1608 C C . TRP A 1 201 ? -3.763 3.059 12.972 1.00 95.44 201 TRP A C 1
ATOM 1610 O O . TRP A 1 201 ? -3.484 4.255 12.948 1.00 95.44 201 TRP A O 1
ATOM 1620 N N . THR A 1 202 ? -4.266 2.425 11.915 1.00 94.44 202 THR A N 1
ATOM 1621 C CA . THR A 1 202 ? -4.537 3.104 10.649 1.00 94.44 202 THR A CA 1
ATOM 1622 C C . THR A 1 202 ? -5.568 4.212 10.836 1.00 94.44 202 THR A C 1
ATOM 1624 O O . THR A 1 202 ? -5.389 5.301 10.295 1.00 94.44 202 THR A O 1
ATOM 1627 N N . ALA A 1 203 ? -6.628 3.978 11.614 1.00 92.75 203 ALA A N 1
ATOM 1628 C CA . ALA A 1 203 ? -7.640 4.991 11.896 1.00 92.75 203 ALA A CA 1
ATOM 1629 C C . ALA A 1 203 ? -7.084 6.164 12.722 1.00 92.75 203 ALA A C 1
ATOM 1631 O O . ALA A 1 203 ? -7.364 7.323 12.400 1.00 92.75 203 ALA A O 1
ATOM 1632 N N . ILE A 1 204 ? -6.259 5.881 13.736 1.00 94.19 204 ILE A N 1
ATOM 1633 C CA . ILE A 1 204 ? -5.565 6.895 14.546 1.00 94.19 204 ILE A CA 1
ATOM 1634 C C . ILE A 1 204 ? -4.624 7.717 13.655 1.00 94.19 204 ILE A C 1
ATOM 1636 O O . ILE A 1 204 ? -4.762 8.937 13.571 1.00 94.19 204 ILE A O 1
ATOM 1640 N N . ALA A 1 205 ? -3.728 7.067 12.910 1.00 93.81 205 ALA A N 1
ATOM 1641 C CA . ALA A 1 205 ? -2.793 7.737 12.010 1.00 93.81 205 ALA A CA 1
ATOM 1642 C C . ALA A 1 205 ? -3.525 8.552 10.928 1.00 93.81 205 ALA A C 1
ATOM 1644 O O . ALA A 1 205 ? -3.186 9.701 10.660 1.00 93.81 205 ALA A O 1
ATOM 1645 N N . ASN A 1 206 ? -4.604 8.016 10.349 1.00 92.19 206 ASN A N 1
ATOM 1646 C CA . ASN A 1 206 ? -5.403 8.729 9.350 1.00 92.19 206 ASN A CA 1
ATOM 1647 C C . ASN A 1 206 ? -6.077 9.990 9.920 1.00 92.19 206 ASN A C 1
ATOM 1649 O O . ASN A 1 206 ? -6.355 10.919 9.160 1.00 92.19 206 ASN A O 1
ATOM 1653 N N . THR A 1 207 ? -6.341 10.008 11.227 1.00 91.50 207 THR A N 1
ATOM 1654 C CA . THR A 1 207 ? -7.004 11.107 11.937 1.00 91.50 207 THR A CA 1
ATOM 1655 C C . THR A 1 207 ? -6.024 12.197 12.352 1.00 91.50 207 THR A C 1
ATOM 1657 O O . THR A 1 207 ? -6.288 13.367 12.082 1.00 91.50 207 THR A O 1
ATOM 1660 N N . PHE A 1 208 ? -4.902 11.829 12.975 1.00 92.62 208 PHE A N 1
ATOM 1661 C CA . PHE A 1 208 ? -4.011 12.790 13.634 1.00 92.62 208 PHE A CA 1
ATOM 1662 C C . PHE A 1 208 ? -2.764 13.159 12.815 1.00 92.62 208 PHE A C 1
ATOM 1664 O O . PHE A 1 208 ? -2.160 14.203 13.064 1.00 92.62 208 PHE A O 1
ATOM 1671 N N . SER A 1 209 ? -2.381 12.372 11.802 1.00 90.75 209 SER A N 1
ATOM 1672 C CA . SER A 1 209 ? -1.273 12.745 10.914 1.00 90.75 209 SER A 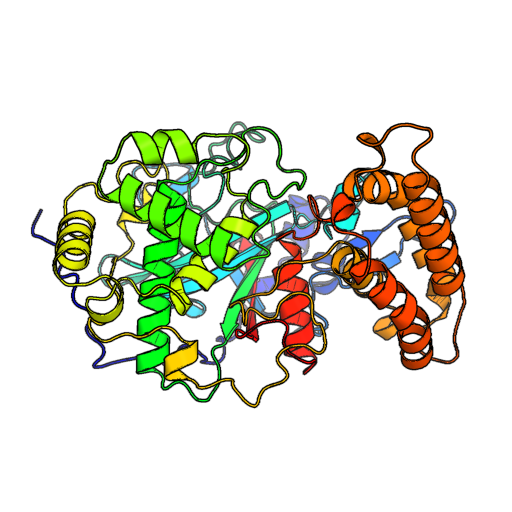CA 1
ATOM 1673 C C . SER A 1 209 ? -1.644 13.899 9.976 1.00 90.75 209 SER A C 1
ATOM 1675 O O . SER A 1 209 ? -2.782 14.047 9.521 1.00 90.75 209 SER A O 1
ATOM 1677 N N . VAL A 1 210 ? -0.644 14.704 9.608 1.00 86.88 210 VAL A N 1
ATOM 1678 C CA . VAL A 1 210 ? -0.802 15.793 8.637 1.00 86.88 210 VAL A CA 1
ATOM 1679 C C . VAL A 1 210 ? -0.219 15.397 7.286 1.00 86.88 210 VAL A C 1
ATOM 1681 O O . VAL A 1 210 ? 0.928 14.976 7.185 1.00 86.88 210 VAL A O 1
ATOM 1684 N N . PHE A 1 211 ? -0.997 15.609 6.224 1.00 80.12 211 PHE A N 1
ATOM 1685 C CA . PHE A 1 211 ? -0.604 15.282 4.852 1.00 80.12 211 PHE A CA 1
ATOM 1686 C C . PHE A 1 211 ? -0.061 16.514 4.107 1.00 80.12 211 PHE A C 1
ATOM 1688 O O . PHE A 1 211 ? -0.613 17.618 4.251 1.00 80.12 211 PHE A O 1
ATOM 1695 N N . PRO A 1 212 ? 0.968 16.362 3.254 1.00 74.75 212 PRO A N 1
ATOM 1696 C CA . PRO A 1 212 ? 1.456 17.441 2.400 1.00 74.75 212 PRO A CA 1
ATOM 1697 C C . PRO A 1 212 ? 0.346 18.024 1.503 1.00 74.75 212 PRO A C 1
ATOM 1699 O O . PRO A 1 212 ? -0.419 17.310 0.859 1.00 74.75 212 PRO A O 1
ATOM 1702 N N . ARG A 1 213 ? 0.236 19.362 1.440 1.00 65.44 213 ARG A N 1
ATOM 1703 C CA . ARG A 1 213 ? -0.823 20.056 0.667 1.00 65.44 213 ARG A CA 1
ATOM 1704 C C . ARG A 1 213 ? -0.528 20.201 -0.831 1.00 65.44 213 ARG A C 1
ATOM 1706 O O . ARG A 1 213 ? -1.451 20.494 -1.599 1.00 65.44 213 ARG A O 1
ATOM 1713 N N . ARG A 1 214 ? 0.747 20.119 -1.222 1.00 60.31 214 ARG A N 1
ATOM 1714 C CA . ARG A 1 214 ? 1.238 20.429 -2.578 1.00 60.31 214 ARG A CA 1
ATOM 1715 C C . ARG A 1 214 ? 2.250 19.420 -3.115 1.00 60.31 214 ARG A C 1
ATOM 1717 O O . ARG A 1 214 ? 2.423 19.379 -4.325 1.00 60.31 214 ARG A O 1
ATOM 1724 N N . ASP A 1 215 ? 2.861 18.619 -2.248 1.00 54.50 215 ASP A N 1
ATOM 1725 C CA . ASP A 1 215 ? 3.826 17.608 -2.657 1.00 54.50 215 ASP A CA 1
ATOM 1726 C C . ASP A 1 215 ? 3.157 16.232 -2.699 1.00 54.50 215 ASP A C 1
ATOM 1728 O O . ASP A 1 215 ? 3.088 15.507 -1.711 1.00 54.50 215 ASP A O 1
ATOM 1732 N N . PHE A 1 216 ? 2.570 15.925 -3.854 1.00 52.97 216 PHE A N 1
ATOM 1733 C CA . PHE A 1 216 ? 2.109 14.576 -4.191 1.00 52.97 216 PHE A CA 1
ATOM 1734 C C . PHE A 1 216 ? 3.206 13.771 -4.890 1.00 52.97 216 PHE A C 1
ATOM 1736 O O . PHE A 1 216 ? 2.976 12.622 -5.274 1.00 52.97 216 PHE A O 1
ATOM 1743 N N . ASN A 1 217 ? 4.370 14.397 -5.101 1.00 50.69 217 ASN A N 1
ATOM 1744 C CA . ASN A 1 217 ? 5.349 13.977 -6.080 1.00 50.69 217 ASN A CA 1
ATOM 1745 C C . ASN A 1 217 ? 6.575 13.274 -5.495 1.00 50.69 217 ASN A C 1
ATOM 1747 O O . ASN A 1 217 ? 7.426 12.868 -6.280 1.00 50.69 217 ASN A O 1
ATOM 1751 N N . GLY A 1 218 ? 6.537 12.896 -4.220 1.00 50.62 218 GLY A N 1
ATOM 1752 C CA . GLY A 1 218 ? 7.250 11.706 -3.756 1.00 50.62 218 GLY A CA 1
ATOM 1753 C C . GLY A 1 218 ? 8.493 11.973 -2.928 1.00 50.62 218 GLY A C 1
ATOM 1754 O O . GLY A 1 218 ? 9.516 11.337 -3.148 1.00 50.62 218 GLY A O 1
ATOM 1755 N N . LYS A 1 219 ? 8.390 12.873 -1.952 1.00 61.41 219 LYS A N 1
ATOM 1756 C CA . LYS A 1 219 ? 9.200 12.748 -0.744 1.00 61.41 219 LYS A CA 1
ATOM 1757 C C . LYS A 1 219 ? 8.309 12.182 0.357 1.00 61.41 219 LYS A C 1
ATOM 1759 O O . LYS A 1 219 ? 7.206 12.689 0.562 1.00 61.41 219 LYS A O 1
ATOM 1764 N N . ASP A 1 220 ? 8.797 11.138 1.011 1.00 68.62 220 ASP A N 1
ATOM 1765 C CA . ASP A 1 220 ? 8.266 10.606 2.262 1.00 68.62 220 ASP A CA 1
ATOM 1766 C C . ASP A 1 220 ? 8.945 11.378 3.390 1.00 68.62 220 ASP A C 1
ATOM 1768 O O . ASP A 1 220 ? 10.114 11.112 3.671 1.00 68.62 220 ASP A O 1
ATOM 1772 N N . PRO A 1 221 ? 8.304 12.404 3.979 1.00 67.31 221 PRO A N 1
ATOM 1773 C CA . PRO A 1 221 ? 8.995 13.303 4.898 1.00 67.31 221 PRO A CA 1
ATOM 1774 C C . PRO A 1 221 ? 9.499 12.570 6.141 1.00 67.31 221 PRO A C 1
ATOM 1776 O O . PRO A 1 221 ? 10.558 12.910 6.662 1.00 67.31 221 PRO A O 1
ATOM 1779 N N . LEU A 1 222 ? 8.766 11.537 6.573 1.00 72.62 222 LEU A N 1
ATOM 1780 C CA . LEU A 1 222 ? 9.085 10.786 7.776 1.00 72.62 222 LEU A CA 1
ATOM 1781 C C . LEU A 1 222 ? 10.216 9.769 7.557 1.00 72.62 222 LEU A C 1
ATOM 1783 O O . LEU A 1 222 ? 10.876 9.409 8.529 1.00 72.62 222 LEU A O 1
ATOM 1787 N N . THR A 1 223 ? 10.494 9.350 6.312 1.00 70.56 223 THR A N 1
ATOM 1788 C CA . THR A 1 223 ? 11.601 8.433 5.952 1.00 70.56 223 THR A CA 1
ATOM 1789 C C . THR A 1 223 ? 11.693 7.229 6.901 1.00 70.56 223 THR A C 1
ATOM 1791 O O . THR A 1 223 ? 12.697 7.015 7.587 1.00 70.56 223 THR A O 1
ATOM 1794 N N . THR A 1 224 ? 10.598 6.467 6.995 1.00 69.19 224 THR A N 1
ATOM 1795 C CA . THR A 1 224 ? 10.375 5.380 7.975 1.00 69.19 224 THR A CA 1
ATOM 1796 C C . THR A 1 224 ? 11.165 4.093 7.685 1.00 69.19 224 THR A C 1
ATOM 1798 O O . THR A 1 224 ? 10.599 3.002 7.608 1.00 69.19 224 THR A O 1
ATOM 1801 N N . THR A 1 225 ? 12.488 4.221 7.545 1.00 65.94 225 THR A N 1
ATOM 1802 C CA . THR A 1 225 ? 13.455 3.110 7.451 1.00 65.94 225 THR A CA 1
ATOM 1803 C C . THR A 1 225 ? 13.685 2.388 8.775 1.00 65.94 225 THR A C 1
ATOM 1805 O O . THR A 1 225 ? 14.129 1.248 8.778 1.00 65.94 225 THR A O 1
ATOM 1808 N N . ASP A 1 226 ? 13.466 3.079 9.893 1.00 68.69 226 ASP A N 1
ATOM 1809 C CA . ASP A 1 226 ? 13.939 2.674 11.215 1.00 68.69 226 ASP A CA 1
ATOM 1810 C C . ASP A 1 226 ? 12.749 2.468 12.173 1.00 68.69 226 ASP A C 1
ATOM 1812 O O . ASP A 1 226 ? 11.898 3.367 12.282 1.00 68.69 226 ASP A O 1
ATOM 1816 N N . PRO A 1 227 ? 12.670 1.319 12.876 1.00 75.19 227 PRO A N 1
ATOM 1817 C CA . PRO A 1 227 ? 11.726 1.098 13.967 1.00 75.19 227 PRO A CA 1
ATOM 1818 C C . PRO A 1 227 ? 11.632 2.236 14.977 1.00 75.19 227 PRO A C 1
ATOM 1820 O O . PRO A 1 227 ? 10.532 2.503 15.460 1.00 75.19 227 PRO A O 1
ATOM 1823 N N . GLU A 1 228 ? 12.728 2.932 15.290 1.00 81.31 228 GLU A N 1
ATOM 1824 C CA . GLU A 1 228 ? 12.708 4.029 16.262 1.00 81.31 228 GLU A CA 1
ATOM 1825 C C . GLU A 1 228 ? 11.823 5.187 15.778 1.00 81.31 228 GLU A C 1
ATOM 1827 O O . GLU A 1 228 ? 11.001 5.715 16.534 1.00 81.31 228 GLU A O 1
ATOM 1832 N N . LYS A 1 229 ? 11.900 5.540 14.488 1.00 84.19 229 LYS A N 1
ATOM 1833 C CA . LYS A 1 229 ? 11.042 6.576 13.889 1.00 84.19 229 LYS A CA 1
ATOM 1834 C C . LYS A 1 229 ? 9.577 6.155 13.868 1.00 84.19 229 LYS A C 1
ATOM 1836 O O . LYS A 1 229 ? 8.699 6.973 14.149 1.00 84.19 229 LYS A O 1
ATOM 1841 N N . ILE A 1 230 ? 9.306 4.888 13.546 1.00 87.56 230 ILE A N 1
ATOM 1842 C CA . ILE A 1 230 ? 7.947 4.330 13.560 1.00 87.56 230 ILE A CA 1
ATOM 1843 C C . ILE A 1 230 ? 7.386 4.371 14.986 1.00 87.56 230 ILE A C 1
ATOM 1845 O O . ILE A 1 230 ? 6.277 4.866 15.185 1.00 87.56 230 ILE A O 1
ATOM 1849 N N . THR A 1 231 ? 8.173 3.941 15.975 1.00 89.06 231 THR A N 1
ATOM 1850 C CA . THR A 1 231 ? 7.823 3.969 17.403 1.00 89.06 231 THR A CA 1
ATOM 1851 C C . THR A 1 231 ? 7.532 5.393 17.862 1.00 89.06 231 THR A C 1
ATOM 1853 O O . THR A 1 231 ? 6.459 5.663 18.400 1.00 89.06 231 THR A O 1
ATOM 1856 N N . THR A 1 232 ? 8.436 6.331 17.568 1.00 92.75 232 THR A N 1
ATOM 1857 C CA . THR A 1 232 ? 8.286 7.752 17.905 1.00 92.75 232 THR A CA 1
ATOM 1858 C C . THR A 1 232 ? 7.007 8.329 17.301 1.00 92.75 232 THR A C 1
ATOM 1860 O O . THR A 1 232 ? 6.232 8.984 17.997 1.00 92.75 232 THR A O 1
ATOM 1863 N N . MET A 1 233 ? 6.734 8.054 16.022 1.00 93.50 233 MET A N 1
ATOM 1864 C CA . MET A 1 233 ? 5.489 8.472 15.376 1.00 93.50 233 MET A CA 1
ATOM 1865 C C . MET A 1 233 ? 4.265 7.859 16.074 1.00 93.50 233 MET A C 1
ATOM 1867 O O . MET A 1 233 ? 3.309 8.576 16.365 1.00 93.50 233 MET A O 1
ATOM 1871 N N . GLY A 1 234 ? 4.299 6.565 16.404 1.00 95.44 234 GLY A N 1
ATOM 1872 C CA . GLY A 1 234 ? 3.243 5.883 17.157 1.00 95.44 234 GLY A CA 1
ATOM 1873 C C . GLY A 1 234 ? 2.965 6.526 18.518 1.00 95.44 234 GLY A C 1
ATOM 1874 O O . GLY A 1 234 ? 1.809 6.758 18.874 1.00 95.44 234 GLY A O 1
ATOM 1875 N N . GLU A 1 235 ? 4.005 6.894 19.265 1.00 96.06 235 GLU A N 1
ATOM 1876 C CA . GLU A 1 235 ? 3.857 7.597 20.540 1.00 96.06 235 GLU A CA 1
ATOM 1877 C C . GLU A 1 235 ? 3.216 8.974 20.381 1.00 96.06 235 GLU A C 1
ATOM 1879 O O . GLU A 1 235 ? 2.306 9.312 21.138 1.00 96.06 235 GLU A O 1
ATOM 1884 N N . GLN A 1 236 ? 3.654 9.760 19.396 1.00 97.19 236 GLN A N 1
ATOM 1885 C CA . GLN A 1 236 ? 3.089 11.086 19.132 1.00 97.19 236 GLN A CA 1
ATOM 1886 C C . GLN A 1 236 ? 1.626 10.989 18.684 1.00 97.19 236 GLN A C 1
ATOM 1888 O O . GLN A 1 236 ? 0.796 11.794 19.100 1.00 97.19 236 GLN A O 1
ATOM 1893 N N . LEU A 1 237 ? 1.277 9.966 17.903 1.00 96.50 237 LEU A N 1
ATOM 1894 C CA . LEU A 1 237 ? -0.106 9.677 17.529 1.00 96.50 237 LEU A CA 1
ATOM 1895 C C . LEU A 1 237 ? -0.981 9.323 18.739 1.00 96.50 237 LEU A C 1
ATOM 1897 O O . LEU A 1 237 ? -2.103 9.816 18.834 1.00 96.50 237 LEU A O 1
ATOM 1901 N N . LEU A 1 238 ? -0.479 8.519 19.683 1.00 96.00 238 LEU A N 1
ATOM 1902 C CA . LEU A 1 238 ? -1.213 8.204 20.915 1.00 96.00 238 LEU A CA 1
ATOM 1903 C C . LEU A 1 238 ? -1.374 9.423 21.821 1.00 96.00 238 LEU A C 1
ATOM 1905 O O . LEU A 1 238 ? -2.461 9.647 22.344 1.00 96.00 238 LEU A O 1
ATOM 1909 N N . LYS A 1 239 ? -0.328 10.236 21.971 1.00 96.56 239 LYS A N 1
ATOM 1910 C CA . LYS A 1 239 ? -0.398 11.497 22.720 1.00 96.56 239 LYS A CA 1
ATOM 1911 C C . LYS A 1 239 ? -1.416 12.455 22.095 1.00 96.56 239 LYS A C 1
ATOM 1913 O O . LYS A 1 239 ? -2.234 13.029 22.804 1.00 96.56 239 LYS A O 1
ATOM 1918 N N . ALA A 1 240 ? -1.440 12.568 20.766 1.00 95.62 240 ALA A N 1
ATOM 1919 C CA . ALA A 1 240 ? -2.436 13.371 20.057 1.00 95.62 240 ALA A CA 1
ATOM 1920 C C . ALA A 1 240 ? -3.867 12.829 20.232 1.00 95.62 240 ALA A C 1
ATOM 1922 O O . ALA A 1 240 ? -4.784 13.611 20.474 1.00 95.62 240 ALA A O 1
ATOM 1923 N N . LEU A 1 241 ? -4.060 11.504 20.190 1.00 94.56 241 LEU A N 1
ATOM 1924 C CA . LEU A 1 241 ? -5.344 10.861 20.501 1.00 94.56 241 LEU A CA 1
ATOM 1925 C C . LEU A 1 241 ? -5.834 11.223 21.913 1.00 94.56 241 LEU A C 1
ATOM 1927 O O . LEU A 1 241 ? -7.025 11.484 22.100 1.00 94.56 241 LEU A O 1
ATOM 1931 N N . LEU A 1 242 ? -4.913 11.267 22.879 1.00 94.25 242 LEU A N 1
ATOM 1932 C CA . LEU A 1 242 ? -5.138 11.691 24.265 1.00 94.25 242 LEU A CA 1
ATOM 1933 C C . LEU A 1 242 ? -5.151 13.224 24.443 1.00 94.25 242 LEU A C 1
ATOM 1935 O O . LEU A 1 242 ? -5.077 13.714 25.564 1.00 94.25 242 LEU A O 1
ATOM 1939 N N . GLU A 1 243 ? -5.289 13.975 23.347 1.00 92.75 243 GLU A N 1
ATOM 1940 C CA . GLU A 1 243 ? -5.466 15.432 23.317 1.00 92.75 243 GLU A CA 1
ATOM 1941 C C . GLU A 1 243 ? -4.248 16.234 23.823 1.00 92.75 243 GLU A C 1
ATOM 1943 O O . GLU A 1 243 ? -4.353 17.412 24.177 1.00 92.75 243 GLU A O 1
ATOM 1948 N N . GLU A 1 244 ? -3.047 15.646 23.780 1.00 95.31 244 GLU A N 1
ATOM 1949 C CA . GLU A 1 244 ? -1.807 16.366 24.071 1.00 95.31 244 GLU A CA 1
ATOM 1950 C C . GLU A 1 244 ? -1.439 17.325 22.927 1.00 95.31 244 GLU A C 1
ATOM 1952 O O . GLU A 1 244 ? -1.054 16.941 21.814 1.00 95.31 244 GLU A O 1
ATOM 1957 N N . LYS A 1 245 ? -1.511 18.627 23.219 1.00 93.38 245 LYS A N 1
ATOM 1958 C CA . LYS A 1 245 ? -1.257 19.690 22.238 1.00 93.38 245 LYS A CA 1
ATOM 1959 C C . LYS A 1 245 ? 0.164 19.663 21.664 1.00 93.38 245 LYS A C 1
ATOM 1961 O O . LYS A 1 245 ? 0.341 19.888 20.470 1.00 93.38 245 LYS A O 1
ATOM 1966 N N . THR A 1 246 ? 1.171 19.365 22.484 1.00 96.69 246 THR A N 1
ATOM 1967 C CA . THR A 1 246 ? 2.581 19.302 22.055 1.00 96.69 246 THR A CA 1
ATOM 1968 C C . THR A 1 246 ? 2.803 18.242 20.978 1.00 96.69 246 THR A C 1
ATOM 1970 O O . THR A 1 246 ? 3.543 18.489 20.025 1.00 96.69 246 THR A O 1
ATOM 1973 N N . ALA A 1 247 ? 2.112 17.105 21.077 1.00 96.50 247 ALA A N 1
ATOM 1974 C CA . ALA A 1 247 ? 2.145 16.056 20.068 1.00 96.50 247 ALA A CA 1
ATOM 1975 C C . ALA A 1 247 ? 1.437 16.482 18.776 1.00 96.50 247 ALA A C 1
ATOM 1977 O O . ALA A 1 247 ? 1.969 16.309 17.679 1.00 96.50 247 ALA A O 1
ATOM 1978 N N . SER A 1 248 ? 0.283 17.143 18.896 1.00 93.56 248 SER A N 1
ATOM 1979 C CA . SER A 1 248 ? -0.414 17.731 17.743 1.00 93.56 248 SER A CA 1
ATOM 1980 C C . SER A 1 248 ? 0.444 18.765 17.000 1.00 93.56 248 SER A C 1
ATOM 1982 O O . SER A 1 248 ? 0.436 18.808 15.768 1.00 93.56 248 SER A O 1
ATOM 1984 N N . ASP A 1 249 ? 1.200 19.592 17.723 1.00 95.06 249 ASP A N 1
ATOM 1985 C CA . ASP A 1 249 ? 2.122 20.571 17.138 1.00 95.06 249 ASP A CA 1
ATOM 1986 C C . ASP A 1 249 ? 3.332 19.886 16.484 1.00 95.06 249 ASP A C 1
ATOM 1988 O O . ASP A 1 249 ? 3.762 20.291 15.401 1.00 95.06 249 ASP A O 1
ATOM 1992 N N . TRP A 1 250 ? 3.843 18.810 17.090 1.00 95.44 250 TRP A N 1
ATOM 1993 C CA . TRP A 1 250 ? 4.909 17.986 16.521 1.00 95.44 250 TRP A CA 1
ATOM 1994 C C . TRP A 1 250 ? 4.487 17.342 15.191 1.00 95.44 250 TRP A C 1
ATOM 1996 O O . TRP A 1 250 ? 5.209 17.470 14.202 1.00 95.44 250 TRP A O 1
ATOM 2006 N N . LEU A 1 251 ? 3.287 16.755 15.118 1.00 93.00 251 LEU A N 1
ATOM 2007 C CA . LEU A 1 251 ? 2.735 16.117 13.909 1.00 93.00 251 LEU A CA 1
ATOM 2008 C C . LEU A 1 251 ? 2.477 17.105 12.754 1.00 93.00 251 LEU A C 1
ATOM 2010 O O . LEU A 1 251 ? 2.362 16.709 11.593 1.00 93.00 251 LEU A O 1
ATOM 2014 N N . ARG A 1 252 ? 2.372 18.410 13.039 1.00 90.81 252 ARG A N 1
ATOM 2015 C CA . ARG A 1 252 ? 2.164 19.461 12.022 1.00 90.81 252 ARG A CA 1
ATOM 2016 C C . ARG A 1 252 ? 3.455 19.902 11.331 1.00 90.81 252 ARG A C 1
ATOM 2018 O O . ARG A 1 252 ? 3.374 20.513 10.246 1.00 90.81 252 ARG A O 1
ATOM 2025 N N . ARG A 1 253 ? 4.615 19.613 11.931 1.00 90.38 253 ARG A N 1
ATOM 2026 C CA . ARG A 1 253 ? 5.929 19.976 11.388 1.00 90.38 253 ARG A CA 1
ATOM 2027 C C . ARG A 1 253 ? 6.157 19.288 10.036 1.00 90.38 253 ARG A C 1
ATOM 2029 O O . ARG A 1 253 ? 5.757 18.135 9.892 1.00 90.38 253 ARG A O 1
ATOM 2036 N N . PRO A 1 254 ? 6.702 19.981 9.019 1.00 86.06 254 PRO A N 1
ATOM 2037 C CA . PRO A 1 254 ? 6.879 19.430 7.673 1.00 86.06 254 PRO A CA 1
ATOM 2038 C C . PRO A 1 254 ? 7.551 18.054 7.607 1.00 86.06 254 PRO A C 1
ATOM 2040 O O . PRO A 1 254 ? 7.089 17.217 6.839 1.00 86.06 254 PRO A O 1
ATOM 2043 N N . GLU A 1 255 ? 8.574 17.831 8.424 1.00 84.31 255 GLU A N 1
ATOM 2044 C CA . GLU A 1 255 ? 9.366 16.604 8.539 1.00 84.31 255 GLU A CA 1
ATOM 2045 C C . GLU A 1 255 ? 8.600 15.420 9.155 1.00 84.31 255 GLU A C 1
ATOM 2047 O O . GLU A 1 255 ? 8.934 14.273 8.902 1.00 84.31 255 GLU A O 1
ATOM 2052 N N . ASN A 1 256 ? 7.517 15.681 9.895 1.00 88.88 256 ASN A N 1
ATOM 2053 C CA . ASN A 1 256 ? 6.693 14.646 10.535 1.00 88.88 256 ASN A CA 1
ATOM 2054 C C . ASN A 1 256 ? 5.389 14.378 9.775 1.00 88.88 256 ASN A C 1
ATOM 2056 O O . ASN A 1 256 ? 4.480 13.705 10.268 1.00 88.88 256 ASN A O 1
ATOM 2060 N N . ARG A 1 257 ? 5.250 14.961 8.582 1.00 87.44 257 ARG A N 1
ATOM 2061 C CA . ARG A 1 257 ? 4.089 14.724 7.728 1.00 87.44 257 ARG A CA 1
ATOM 2062 C C . ARG A 1 257 ? 4.175 13.344 7.108 1.00 87.44 257 ARG A C 1
ATOM 2064 O O . ARG A 1 257 ? 5.253 12.839 6.837 1.00 87.44 257 ARG A O 1
ATOM 2071 N N . VAL A 1 258 ? 3.008 12.781 6.837 1.00 86.69 258 VAL A N 1
ATOM 2072 C CA . VAL A 1 258 ? 2.868 11.410 6.347 1.00 86.69 258 VAL A CA 1
ATOM 2073 C C . VAL A 1 258 ? 2.355 11.448 4.912 1.00 86.69 258 VAL A C 1
ATOM 2075 O O . VAL A 1 258 ? 1.381 12.148 4.615 1.00 86.69 258 VAL A O 1
ATOM 2078 N N . TYR A 1 259 ? 3.001 10.720 4.003 1.00 85.06 259 TYR A N 1
ATOM 2079 C CA . TYR A 1 259 ? 2.496 10.474 2.652 1.00 85.06 259 TYR A CA 1
ATOM 2080 C C . TYR A 1 259 ? 1.473 9.318 2.618 1.00 85.06 259 TYR A C 1
ATOM 2082 O O . TYR A 1 259 ? 1.257 8.603 3.593 1.00 85.06 259 TYR A O 1
ATOM 2090 N N . CYS A 1 260 ? 0.767 9.128 1.497 1.00 85.50 260 CYS A N 1
ATOM 2091 C CA . CYS A 1 260 ? -0.302 8.126 1.414 1.00 85.50 260 CYS A CA 1
ATOM 2092 C C . CYS A 1 260 ? 0.186 6.678 1.568 1.00 85.50 260 CYS A C 1
ATOM 2094 O O . CYS A 1 260 ? -0.477 5.895 2.246 1.00 85.50 260 CYS A O 1
ATOM 2096 N N . GLY A 1 261 ? 1.353 6.341 1.010 1.00 88.00 261 GLY A N 1
ATOM 2097 C CA . GLY A 1 261 ? 1.987 5.042 1.228 1.00 88.00 261 GLY A CA 1
ATOM 2098 C C . GLY A 1 261 ? 2.554 4.893 2.638 1.00 88.00 261 GLY A C 1
ATOM 2099 O O . GLY A 1 261 ? 2.368 3.840 3.243 1.00 88.00 261 GLY A O 1
ATOM 2100 N N . GLU A 1 262 ? 3.135 5.955 3.206 1.00 88.56 262 GLU A N 1
ATOM 2101 C CA . GLU A 1 262 ? 3.624 5.952 4.592 1.00 88.56 262 GLU A CA 1
ATOM 2102 C C . GLU A 1 262 ? 2.513 5.729 5.613 1.00 88.56 262 GLU A C 1
ATOM 2104 O O . GLU A 1 262 ? 2.750 5.067 6.613 1.00 88.56 262 GLU A O 1
ATOM 2109 N N . LEU A 1 263 ? 1.287 6.213 5.374 1.00 91.19 263 LEU A N 1
ATOM 2110 C CA . LEU A 1 263 ? 0.171 5.888 6.267 1.00 91.19 263 LEU A CA 1
ATOM 2111 C C . LEU A 1 263 ? -0.018 4.369 6.359 1.00 91.19 263 LEU A C 1
ATOM 2113 O O . LEU A 1 263 ? -0.180 3.829 7.450 1.00 91.19 263 LEU A O 1
ATOM 2117 N N . ILE A 1 264 ? -0.048 3.700 5.207 1.00 93.19 264 ILE A N 1
ATOM 2118 C CA . ILE A 1 264 ? -0.268 2.255 5.125 1.00 93.19 264 ILE A CA 1
ATOM 2119 C C . ILE A 1 264 ? 0.887 1.535 5.820 1.00 93.19 264 ILE A C 1
ATOM 2121 O O . ILE A 1 264 ? 0.655 0.650 6.638 1.00 93.19 264 ILE A O 1
ATOM 2125 N N . HIS A 1 265 ? 2.119 1.963 5.539 1.00 91.94 265 HIS A N 1
ATOM 2126 C CA . HIS A 1 265 ? 3.327 1.460 6.188 1.00 91.94 265 HIS A CA 1
ATOM 2127 C C . HIS A 1 265 ? 3.280 1.599 7.710 1.00 91.94 265 HIS A C 1
ATOM 2129 O O . HIS A 1 265 ? 3.522 0.625 8.418 1.00 91.94 265 HIS A O 1
ATOM 2135 N N . LEU A 1 266 ? 2.921 2.780 8.218 1.00 92.69 266 LEU A N 1
ATOM 2136 C CA . LEU A 1 266 ? 2.783 3.051 9.647 1.00 92.69 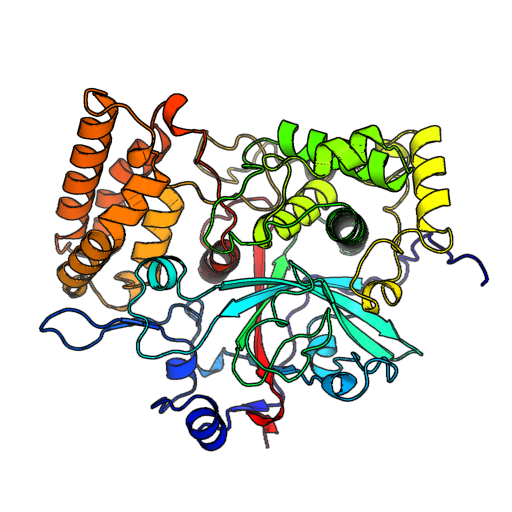266 LEU A CA 1
ATOM 2137 C C . LEU A 1 266 ? 1.691 2.184 10.270 1.00 92.69 266 LEU A C 1
ATOM 2139 O O . LEU A 1 266 ? 1.940 1.544 11.284 1.00 92.69 266 LEU A O 1
ATOM 2143 N N . GLY A 1 267 ? 0.506 2.121 9.658 1.00 94.50 267 GLY A N 1
ATOM 2144 C CA . GLY A 1 267 ? -0.610 1.318 10.157 1.00 94.50 267 GLY A CA 1
ATOM 2145 C C . GLY A 1 267 ? -0.270 -0.170 10.255 1.00 94.50 267 GLY A C 1
ATOM 2146 O O . GLY A 1 267 ? -0.587 -0.805 11.259 1.00 94.50 267 GLY A O 1
ATOM 2147 N N . LEU A 1 268 ? 0.427 -0.712 9.252 1.00 94.81 268 LEU A N 1
ATOM 2148 C CA . LEU A 1 268 ? 0.885 -2.101 9.250 1.00 94.81 268 LEU A CA 1
ATOM 2149 C C . LEU A 1 268 ? 1.974 -2.341 10.302 1.00 94.81 268 LEU A C 1
ATOM 2151 O O . LEU A 1 268 ? 1.843 -3.253 11.110 1.00 94.81 268 LEU A O 1
ATOM 2155 N N . ASN A 1 269 ? 3.024 -1.518 10.337 1.00 93.19 269 ASN A N 1
ATOM 2156 C CA . ASN A 1 269 ? 4.130 -1.721 11.274 1.00 93.19 269 ASN A CA 1
ATOM 2157 C C . ASN A 1 269 ? 3.706 -1.501 12.730 1.00 93.19 269 ASN A C 1
ATOM 2159 O O . ASN A 1 269 ? 3.938 -2.373 13.560 1.00 93.19 269 ASN A O 1
ATOM 2163 N N . LEU A 1 270 ? 3.010 -0.406 13.045 1.00 93.94 270 LEU A N 1
ATOM 2164 C CA . LEU A 1 270 ? 2.461 -0.183 14.388 1.00 93.94 270 LEU A CA 1
ATOM 2165 C C . LEU A 1 270 ? 1.458 -1.281 14.767 1.00 93.94 270 LEU A C 1
ATOM 2167 O O . LEU A 1 270 ? 1.470 -1.782 15.888 1.00 93.94 270 LEU A O 1
ATOM 2171 N N . GLY A 1 271 ? 0.643 -1.716 13.805 1.00 94.31 271 GLY A N 1
ATOM 2172 C CA . GLY A 1 271 ? -0.313 -2.804 13.966 1.00 94.31 271 GLY A CA 1
ATOM 2173 C C . GLY A 1 271 ? 0.302 -4.149 14.358 1.00 94.31 271 GLY A C 1
ATOM 2174 O O . GLY A 1 271 ? -0.307 -4.887 15.131 1.00 94.31 271 GLY A O 1
ATOM 2175 N N . LEU A 1 272 ? 1.500 -4.462 13.863 1.00 92.69 272 LEU A N 1
ATOM 2176 C CA . LEU A 1 272 ? 2.191 -5.715 14.174 1.00 92.69 272 LEU A CA 1
ATOM 2177 C C . LEU A 1 272 ? 3.138 -5.609 15.376 1.00 92.69 272 LEU A C 1
ATOM 2179 O O . LEU A 1 272 ? 3.276 -6.576 16.123 1.00 92.69 272 LEU A O 1
ATOM 2183 N N . TYR A 1 273 ? 3.783 -4.458 15.565 1.00 90.88 273 TYR A N 1
ATOM 2184 C CA . TYR A 1 273 ? 4.877 -4.286 16.528 1.00 90.88 273 TYR A CA 1
ATOM 2185 C C . TYR A 1 273 ? 4.507 -3.528 17.795 1.00 90.88 273 TYR A C 1
ATOM 2187 O O . TYR A 1 273 ? 5.158 -3.703 18.822 1.00 90.88 273 TYR A O 1
ATOM 2195 N N . HIS A 1 274 ? 3.443 -2.728 17.750 1.00 92.31 274 HIS A N 1
ATOM 2196 C CA . HIS A 1 274 ? 3.004 -1.910 18.875 1.00 92.31 274 HIS A CA 1
ATOM 2197 C C . HIS A 1 274 ? 1.527 -2.167 19.195 1.00 92.31 274 HIS A C 1
ATOM 2199 O O . HIS A 1 274 ? 0.684 -1.302 18.950 1.00 92.31 274 HIS A O 1
ATOM 2205 N N . PRO A 1 275 ? 1.158 -3.354 19.711 1.00 93.75 275 PRO A N 1
ATOM 2206 C CA . PRO A 1 275 ? -0.217 -3.641 20.103 1.00 93.75 275 PRO A CA 1
ATOM 2207 C C . PRO A 1 275 ? -0.824 -2.556 20.997 1.00 93.75 275 PRO A C 1
ATOM 2209 O O . PRO A 1 275 ? -0.234 -2.167 22.004 1.00 93.75 275 PRO A O 1
ATOM 2212 N N . LEU A 1 276 ? -2.040 -2.104 20.681 1.00 94.25 276 LEU A N 1
ATOM 2213 C CA . LEU A 1 276 ? -2.855 -1.292 21.590 1.00 94.25 276 LEU A CA 1
ATOM 2214 C C . LEU A 1 276 ? -3.493 -2.185 22.666 1.00 94.25 276 LEU A C 1
ATOM 2216 O O . LEU A 1 276 ? -4.714 -2.230 22.813 1.00 94.25 276 LEU A O 1
ATOM 2220 N N . SER A 1 277 ? -2.654 -2.943 23.372 1.00 93.25 277 SER A N 1
ATOM 2221 C CA . SER A 1 277 ? -3.026 -3.947 24.367 1.00 93.25 277 SER A CA 1
ATOM 2222 C C . SER A 1 277 ? -2.536 -3.547 25.757 1.00 93.25 277 SER A C 1
ATOM 2224 O O . SER A 1 277 ? -1.597 -2.759 25.904 1.00 93.25 277 SER A O 1
ATOM 2226 N N . ARG A 1 278 ? -3.153 -4.116 26.797 1.00 92.69 278 ARG A N 1
ATOM 2227 C CA . ARG A 1 278 ? -2.711 -3.938 28.186 1.00 92.69 278 ARG A CA 1
ATOM 2228 C C . ARG A 1 278 ? -1.286 -4.455 28.380 1.00 92.69 278 ARG A C 1
ATOM 2230 O O . ARG A 1 278 ? -0.487 -3.777 29.019 1.00 92.69 278 ARG A O 1
ATOM 2237 N N . ALA A 1 279 ? -0.966 -5.615 27.805 1.00 90.62 279 ALA A N 1
ATOM 2238 C CA . ALA A 1 279 ? 0.356 -6.231 27.900 1.00 90.62 279 ALA A CA 1
ATOM 2239 C C . ALA A 1 279 ? 1.475 -5.337 27.339 1.00 90.62 279 ALA A C 1
ATOM 2241 O O . ALA A 1 279 ? 2.579 -5.329 27.878 1.00 90.62 279 ALA A O 1
ATOM 2242 N N . HIS A 1 280 ? 1.195 -4.567 26.282 1.00 91.81 280 HIS A N 1
ATOM 2243 C CA . HIS A 1 280 ? 2.187 -3.697 25.651 1.00 91.81 280 HIS A CA 1
ATOM 2244 C C . HIS A 1 280 ? 2.206 -2.272 26.225 1.00 91.81 280 HIS A C 1
ATOM 2246 O O . HIS A 1 280 ? 3.277 -1.712 26.442 1.00 91.81 280 HIS A O 1
ATOM 2252 N N . LEU A 1 281 ? 1.039 -1.666 26.471 1.00 92.75 281 LEU A N 1
ATOM 2253 C CA . LEU A 1 281 ? 0.943 -0.268 26.909 1.00 92.75 281 LEU A CA 1
ATOM 2254 C C . LEU A 1 281 ? 1.038 -0.085 28.431 1.00 92.75 281 LEU A C 1
ATOM 2256 O O . LEU A 1 281 ? 1.289 1.033 28.883 1.00 92.75 281 LEU A O 1
ATOM 2260 N N . GLY A 1 282 ? 0.813 -1.144 29.212 1.00 93.50 282 GLY A N 1
ATOM 2261 C CA . GLY A 1 282 ? 0.586 -1.056 30.654 1.00 93.50 282 GLY A CA 1
ATOM 2262 C C . GLY A 1 282 ? -0.828 -0.570 31.001 1.00 93.50 282 GLY A C 1
ATOM 2263 O O . GLY A 1 282 ? -1.536 -0.010 30.163 1.00 93.50 282 GLY A O 1
ATOM 2264 N N . GLU A 1 283 ? -1.249 -0.791 32.251 1.00 93.56 283 GLU A N 1
ATOM 2265 C CA . GLU A 1 283 ? -2.644 -0.599 32.688 1.00 93.56 283 GLU A CA 1
ATOM 2266 C C . GLU A 1 283 ? -3.166 0.821 32.448 1.00 93.56 283 GLU A C 1
ATOM 2268 O O . GLU A 1 283 ? -4.212 1.004 31.829 1.00 93.56 283 GLU A O 1
ATOM 2273 N N . GLU A 1 284 ? -2.431 1.828 32.920 1.00 95.31 284 GLU A N 1
ATOM 2274 C CA . GLU A 1 284 ? -2.877 3.223 32.919 1.00 95.31 284 GLU A CA 1
ATOM 2275 C C . GLU A 1 284 ? -3.068 3.757 31.494 1.00 95.31 284 GLU A C 1
ATOM 2277 O O . GLU A 1 284 ? -4.138 4.259 31.137 1.00 95.31 284 GLU A O 1
ATOM 2282 N N . LYS A 1 285 ? -2.050 3.587 30.641 1.00 94.12 285 LYS A N 1
ATOM 2283 C CA . LYS A 1 285 ? -2.086 4.050 29.250 1.00 94.12 285 LYS A CA 1
ATOM 2284 C C . LYS A 1 285 ? -3.119 3.279 28.434 1.00 94.12 285 LYS A C 1
ATOM 2286 O O . LYS A 1 285 ? -3.838 3.886 27.641 1.00 94.12 285 LYS A O 1
ATOM 2291 N N . TYR A 1 286 ? -3.232 1.966 28.646 1.00 93.69 286 TYR A N 1
ATOM 2292 C CA . TYR A 1 286 ? -4.269 1.159 28.012 1.00 93.69 286 TYR A CA 1
ATOM 2293 C C . TYR A 1 286 ? -5.669 1.646 28.400 1.00 93.69 286 TYR A C 1
ATOM 2295 O O . TYR A 1 286 ? -6.484 1.896 27.515 1.00 93.69 286 TYR A O 1
ATOM 2303 N N . ALA A 1 287 ? -5.940 1.866 29.691 1.00 92.88 287 ALA A N 1
ATOM 2304 C CA . ALA A 1 287 ? -7.229 2.366 30.165 1.00 92.88 287 ALA A CA 1
ATOM 2305 C C . ALA A 1 287 ? -7.581 3.743 29.571 1.00 92.88 287 ALA A C 1
ATOM 2307 O O . ALA A 1 287 ? -8.722 3.957 29.150 1.00 92.88 287 ALA A O 1
ATOM 2308 N N . ALA A 1 288 ? -6.607 4.653 29.468 1.00 93.75 288 ALA A N 1
ATOM 2309 C CA . ALA A 1 288 ? -6.797 5.968 28.857 1.00 93.75 288 ALA A CA 1
ATOM 2310 C C . ALA A 1 288 ? -7.134 5.873 27.359 1.00 93.75 288 ALA A C 1
ATOM 2312 O O . ALA A 1 288 ? -8.134 6.438 26.909 1.00 93.75 288 ALA A O 1
ATOM 2313 N N . VAL A 1 289 ? -6.352 5.105 26.589 1.00 93.00 289 VAL A N 1
ATOM 2314 C CA . VAL A 1 289 ? -6.594 4.875 25.152 1.00 93.00 289 VAL A CA 1
ATOM 2315 C C . VAL A 1 289 ? -7.947 4.196 24.932 1.00 93.00 289 VAL A C 1
ATOM 2317 O O . VAL A 1 289 ? -8.715 4.600 24.058 1.00 93.00 289 VAL A O 1
ATOM 2320 N N . LYS A 1 290 ? -8.275 3.211 25.772 1.00 91.12 290 LYS A N 1
ATOM 2321 C CA . LYS A 1 290 ? -9.543 2.480 25.767 1.00 91.12 290 LYS A CA 1
ATOM 2322 C C . LYS A 1 290 ? -10.741 3.389 25.984 1.00 91.12 290 LYS A C 1
ATOM 2324 O O . LYS A 1 290 ? -11.673 3.379 25.180 1.00 91.12 290 LYS A O 1
ATOM 2329 N N . SER A 1 291 ? -10.686 4.208 27.028 1.00 90.44 291 SER A N 1
ATOM 2330 C CA . SER A 1 291 ? -11.711 5.207 27.324 1.00 90.44 291 SER A CA 1
ATOM 2331 C C . SER A 1 291 ? -11.873 6.196 26.167 1.00 90.44 291 SER A C 1
ATOM 2333 O O . SER A 1 291 ? -12.989 6.453 25.709 1.00 90.44 291 SER A O 1
ATOM 2335 N N . ARG A 1 292 ? -10.754 6.689 25.621 1.00 90.25 292 ARG A N 1
ATOM 2336 C CA . ARG A 1 292 ? -10.765 7.670 24.536 1.00 90.25 292 ARG A CA 1
ATOM 2337 C C . ARG A 1 292 ? -11.379 7.125 23.250 1.00 90.25 292 ARG A C 1
ATOM 2339 O O . ARG A 1 292 ? -12.211 7.813 22.668 1.00 90.25 292 ARG A O 1
ATOM 2346 N N . LEU A 1 293 ? -11.001 5.920 22.819 1.00 88.50 293 LEU A N 1
ATOM 2347 C CA . LEU A 1 293 ? -11.509 5.311 21.582 1.00 88.50 293 LEU A CA 1
ATOM 2348 C C . LEU A 1 293 ? -12.977 4.876 21.685 1.00 88.50 293 LEU A C 1
ATOM 2350 O O . LEU A 1 293 ? -13.688 4.939 20.686 1.00 88.50 293 LEU A O 1
ATOM 2354 N N . ALA A 1 294 ? -13.447 4.489 22.876 1.00 84.81 294 ALA A N 1
ATOM 2355 C CA . ALA A 1 294 ? -14.866 4.209 23.122 1.00 84.81 294 ALA A CA 1
ATOM 2356 C C . ALA A 1 294 ? -15.729 5.483 23.208 1.00 84.81 294 ALA A C 1
ATOM 2358 O O . ALA A 1 294 ? -16.953 5.422 23.051 1.00 84.81 294 ALA A O 1
ATOM 2359 N N . GLY A 1 295 ? -15.107 6.628 23.499 1.00 79.50 295 GLY A N 1
ATOM 2360 C CA . GLY A 1 295 ? -15.780 7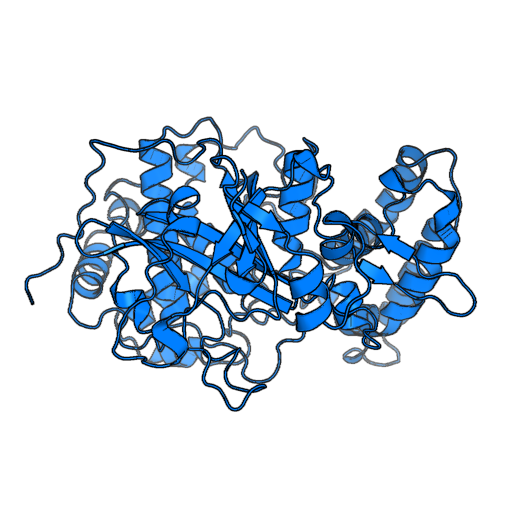.903 23.697 1.00 79.50 295 GLY A CA 1
ATOM 2361 C C . GLY A 1 295 ? -16.325 8.524 22.402 1.00 79.50 295 GLY A C 1
ATOM 2362 O O . GLY A 1 295 ? -15.782 8.323 21.310 1.00 79.50 295 GLY A O 1
ATOM 2363 N N . PRO A 1 296 ? -17.393 9.340 22.492 1.00 71.06 296 PRO A N 1
ATOM 2364 C CA . PRO A 1 296 ? -17.895 10.080 21.344 1.00 71.06 296 PRO A CA 1
ATOM 2365 C C . PRO A 1 296 ? -16.812 11.020 20.803 1.00 71.06 296 PRO A C 1
ATOM 2367 O O . PRO A 1 296 ? -16.180 11.771 21.541 1.00 71.06 296 PRO A O 1
ATOM 2370 N N . GLY A 1 297 ? -16.615 10.993 19.487 1.00 73.94 297 GLY A N 1
ATOM 2371 C CA . GLY A 1 297 ? -15.693 11.901 18.813 1.00 73.94 297 GLY A CA 1
ATOM 2372 C C . GLY A 1 297 ? -14.210 11.533 18.903 1.00 73.94 297 GLY A C 1
ATOM 2373 O O . GLY A 1 297 ? -13.393 12.369 18.525 1.00 73.94 297 GLY A O 1
ATOM 2374 N N . ALA A 1 298 ? -13.860 10.302 19.296 1.00 82.62 298 ALA A N 1
ATOM 2375 C CA . ALA A 1 298 ? -12.482 9.788 19.280 1.00 82.62 298 ALA A CA 1
ATOM 2376 C C . ALA A 1 298 ? -11.729 10.067 17.967 1.00 82.62 298 ALA A C 1
ATOM 2378 O O . ALA A 1 298 ? -10.546 10.387 17.969 1.00 82.62 298 ALA A O 1
ATOM 2379 N N . LEU A 1 299 ? -12.447 9.984 16.843 1.00 86.19 299 LEU A N 1
ATOM 2380 C CA . LEU A 1 299 ? -11.941 10.272 15.500 1.00 86.19 299 LEU A CA 1
ATOM 2381 C C . LEU A 1 299 ? -12.641 11.482 14.859 1.00 86.19 299 LEU A C 1
ATOM 2383 O O . LEU A 1 299 ? -12.732 11.584 13.639 1.00 86.19 299 LEU A O 1
ATOM 2387 N N . SER A 1 300 ? -13.207 12.387 15.664 1.00 82.81 300 SER A N 1
ATOM 2388 C CA . SER A 1 300 ? -13.986 13.536 15.166 1.00 82.81 300 SER A CA 1
ATOM 2389 C C . SER A 1 300 ? -13.156 14.531 14.359 1.00 82.81 300 SER A C 1
ATOM 2391 O O . SER A 1 300 ? -13.698 15.198 13.477 1.00 82.81 300 SER A O 1
ATOM 2393 N N . GLU A 1 301 ? -11.849 14.590 14.619 1.00 84.81 301 GLU A N 1
ATOM 2394 C CA . GLU A 1 301 ? -10.904 15.397 13.850 1.00 84.81 301 GLU A CA 1
ATOM 2395 C C . GLU A 1 301 ? -10.723 14.888 12.423 1.00 84.81 301 GLU A C 1
ATOM 2397 O O . GLU A 1 301 ? -10.266 15.642 11.564 1.00 84.81 301 GLU A O 1
ATOM 2402 N N . ASN A 1 302 ? -11.120 13.642 12.146 1.00 85.75 302 ASN A N 1
ATOM 2403 C CA . ASN A 1 302 ? -10.987 13.044 10.837 1.00 85.75 302 ASN A CA 1
ATOM 2404 C C . ASN A 1 302 ? -11.993 13.668 9.847 1.00 85.75 302 ASN A C 1
ATOM 2406 O O . ASN A 1 302 ? -13.210 13.542 10.017 1.00 85.75 302 ASN A O 1
ATOM 2410 N N . PRO A 1 303 ? -11.522 14.316 8.765 1.00 79.00 303 PRO A N 1
ATOM 2411 C CA . PRO A 1 303 ? -12.414 14.885 7.764 1.00 79.00 303 PRO A CA 1
ATOM 2412 C C . PRO A 1 303 ? -13.254 13.869 6.965 1.00 79.00 303 PRO A C 1
ATOM 2414 O O . PRO A 1 303 ? -14.147 14.320 6.237 1.00 79.00 303 PRO A O 1
ATOM 2417 N N . ASN A 1 304 ? -12.963 12.567 7.019 1.00 80.69 304 ASN A N 1
ATOM 2418 C CA . ASN A 1 304 ? -13.692 11.497 6.343 1.00 80.69 304 ASN A CA 1
ATOM 2419 C C . ASN A 1 304 ? -14.834 10.988 7.230 1.00 80.69 304 ASN A C 1
ATOM 2421 O O . ASN A 1 304 ? -14.605 10.239 8.176 1.00 80.69 304 ASN A O 1
ATOM 2425 N N . HIS A 1 305 ? -16.077 11.356 6.918 1.00 79.38 305 HIS A N 1
ATOM 2426 C CA . HIS A 1 305 ? -17.234 10.993 7.744 1.00 79.38 305 HIS A CA 1
ATOM 2427 C C . HIS A 1 305 ? -17.500 9.483 7.781 1.00 79.38 305 HIS A C 1
ATOM 2429 O O . HIS A 1 305 ? -18.021 8.996 8.784 1.00 79.38 305 HIS A O 1
ATOM 2435 N N . TYR A 1 306 ? -17.067 8.735 6.759 1.00 81.00 306 TYR A N 1
ATOM 2436 C CA . TYR A 1 306 ? -17.212 7.279 6.710 1.00 81.00 306 TYR A CA 1
ATOM 2437 C C . TYR A 1 306 ? -16.388 6.545 7.766 1.00 81.00 306 TYR A C 1
ATOM 2439 O O . TYR A 1 306 ? -16.720 5.412 8.098 1.00 81.00 306 TYR A O 1
ATOM 2447 N N . ILE A 1 307 ? -15.369 7.181 8.360 1.00 84.44 307 ILE A N 1
ATOM 2448 C CA . ILE A 1 307 ? -14.582 6.558 9.434 1.00 84.44 307 ILE A CA 1
ATOM 2449 C C . ILE A 1 307 ? -15.450 6.170 10.641 1.00 84.44 307 ILE A C 1
ATOM 2451 O O . ILE A 1 307 ? -15.124 5.240 11.367 1.00 84.44 307 ILE A O 1
ATOM 2455 N N . ARG A 1 308 ? -16.598 6.837 10.826 1.00 82.31 308 ARG A N 1
ATOM 2456 C CA . ARG A 1 308 ? -17.571 6.535 11.888 1.00 82.31 308 ARG A CA 1
ATOM 2457 C C . ARG A 1 308 ? -18.271 5.187 11.704 1.00 82.31 308 ARG A C 1
ATOM 2459 O O . ARG A 1 308 ? -18.865 4.692 12.654 1.00 82.31 308 ARG A O 1
ATOM 2466 N N . GLN A 1 309 ? -18.223 4.615 10.500 1.00 83.06 309 GLN A N 1
ATOM 2467 C CA . GLN A 1 309 ? -18.743 3.276 10.215 1.00 83.06 309 GLN A CA 1
ATOM 2468 C C . GLN A 1 309 ? -17.763 2.175 10.655 1.00 83.06 309 GLN A C 1
ATOM 2470 O O . GLN A 1 309 ? -18.133 1.005 10.692 1.00 83.06 309 GLN A O 1
ATOM 2475 N N . MET A 1 310 ? -16.515 2.522 10.990 1.00 85.62 310 MET A N 1
ATOM 2476 C CA . MET A 1 310 ? -15.553 1.554 11.509 1.00 85.62 310 MET A CA 1
ATOM 2477 C C . MET A 1 310 ? -15.914 1.181 12.941 1.00 85.62 310 MET A C 1
ATOM 2479 O O . MET A 1 310 ? -16.008 2.043 13.816 1.00 85.62 310 MET A O 1
ATOM 2483 N N . LYS A 1 311 ? -16.032 -0.120 13.198 1.00 80.00 311 LYS A N 1
ATOM 2484 C CA . LYS A 1 311 ? -16.017 -0.644 14.560 1.00 80.00 311 LYS A CA 1
ATOM 2485 C C . LYS A 1 311 ? -14.566 -0.705 15.027 1.00 80.00 311 LYS A C 1
ATOM 2487 O O . LYS A 1 311 ? -13.861 -1.676 14.758 1.00 80.00 311 LYS A O 1
ATOM 2492 N N . LEU A 1 312 ? -14.111 0.358 15.685 1.00 80.12 312 LEU A N 1
ATOM 2493 C CA . LEU A 1 312 ? -12.805 0.342 16.327 1.00 80.12 312 LEU A CA 1
ATOM 2494 C C . LEU A 1 312 ? -12.825 -0.674 17.461 1.00 80.12 312 LEU A C 1
ATOM 2496 O O . LEU A 1 312 ? -13.588 -0.549 18.416 1.00 80.12 312 LEU A O 1
ATOM 2500 N N . THR A 1 313 ? -11.974 -1.677 17.328 1.00 76.56 313 THR A N 1
ATOM 2501 C CA . THR A 1 313 ? -11.791 -2.716 18.329 1.00 76.56 313 THR A CA 1
ATOM 2502 C C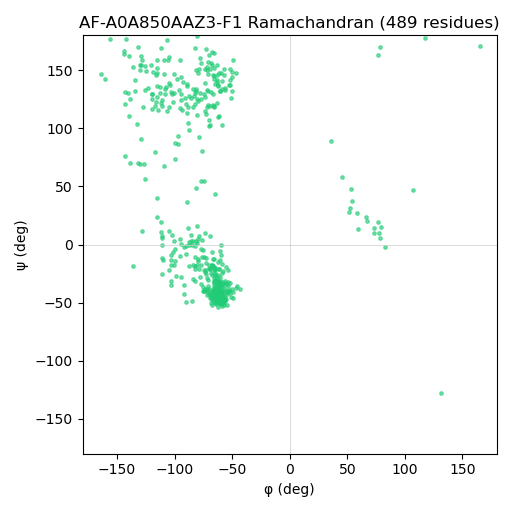 . THR A 1 313 ? -10.342 -2.641 18.765 1.00 76.56 313 THR A C 1
ATOM 2504 O O . THR A 1 313 ? -9.451 -2.554 17.919 1.00 76.56 313 THR A O 1
ATOM 2507 N N . LEU A 1 314 ? -10.101 -2.589 20.073 1.00 79.56 314 LEU A N 1
ATOM 2508 C CA . LEU A 1 314 ? -8.732 -2.667 20.565 1.00 79.56 314 LEU A CA 1
ATOM 2509 C C . LEU A 1 314 ? -8.174 -4.063 20.319 1.00 79.56 314 LEU A C 1
ATOM 2511 O O . LEU A 1 314 ? -8.919 -5.043 20.233 1.00 79.56 314 LEU A O 1
ATOM 2515 N N . ALA A 1 315 ? -6.848 -4.141 20.258 1.00 80.06 315 ALA A N 1
ATOM 2516 C CA . ALA A 1 315 ? -6.162 -5.416 20.335 1.00 80.06 315 ALA A CA 1
ATOM 2517 C C . ALA A 1 315 ? -6.638 -6.208 21.564 1.00 80.06 315 ALA A C 1
ATOM 2519 O O . ALA A 1 315 ? -7.001 -5.628 22.591 1.00 80.06 315 ALA A O 1
ATOM 2520 N N . ALA A 1 316 ? -6.594 -7.541 21.468 1.00 84.12 316 ALA A N 1
ATOM 2521 C CA . ALA A 1 316 ? -6.747 -8.389 22.648 1.00 84.12 316 ALA A CA 1
ATOM 2522 C C . ALA A 1 316 ? -5.761 -7.934 23.739 1.00 84.12 316 ALA A C 1
ATOM 2524 O O . ALA A 1 316 ? -4.640 -7.530 23.423 1.00 84.12 316 ALA A O 1
ATOM 2525 N N . GLU A 1 317 ? -6.173 -7.958 25.006 1.00 88.12 317 GLU A N 1
ATOM 2526 C CA . GLU A 1 317 ? -5.409 -7.341 26.103 1.00 88.12 317 GLU A CA 1
ATOM 2527 C C . GLU A 1 317 ? -4.032 -7.991 26.296 1.00 88.12 317 GLU A C 1
ATOM 2529 O O . GLU A 1 317 ? -3.090 -7.330 26.731 1.00 88.12 317 GLU A O 1
ATOM 2534 N N . GLU A 1 318 ? -3.925 -9.255 25.900 1.00 89.44 318 GLU A N 1
ATOM 2535 C CA . GLU A 1 318 ? -2.738 -10.100 25.898 1.00 89.44 318 GLU A CA 1
ATOM 2536 C C . GLU A 1 318 ? -1.973 -10.117 24.563 1.00 89.44 318 GLU A C 1
ATOM 2538 O O . GLU A 1 318 ? -0.988 -10.838 24.447 1.00 89.44 318 GLU A O 1
ATOM 2543 N N . LEU A 1 319 ? -2.417 -9.381 23.531 1.00 91.69 319 LEU A N 1
ATOM 2544 C CA . LEU A 1 319 ? -1.737 -9.386 22.232 1.00 91.69 319 LEU A CA 1
ATOM 2545 C C . LEU A 1 319 ? -0.316 -8.834 22.379 1.00 91.69 319 LEU A C 1
ATOM 2547 O O . LEU A 1 319 ? -0.125 -7.678 22.771 1.00 91.69 319 LEU A O 1
ATOM 2551 N N . GLU A 1 320 ? 0.658 -9.658 22.007 1.00 90.25 320 GLU A N 1
ATOM 2552 C CA . GLU A 1 320 ? 2.074 -9.309 21.978 1.00 90.25 320 GLU A CA 1
ATOM 2553 C C . GLU A 1 320 ? 2.529 -8.858 20.579 1.00 90.25 320 GLU A C 1
ATOM 2555 O O . GLU A 1 320 ? 1.885 -9.186 19.573 1.00 90.25 320 GLU A O 1
ATOM 2560 N N . PRO A 1 321 ? 3.646 -8.112 20.486 1.00 90.88 321 PRO A N 1
ATOM 2561 C CA . PRO A 1 321 ? 4.317 -7.839 19.219 1.00 90.88 321 PRO A CA 1
ATOM 2562 C C . PRO A 1 321 ? 4.574 -9.114 18.402 1.00 90.88 321 PRO A C 1
ATOM 2564 O O . PRO A 1 321 ? 4.852 -10.181 18.956 1.00 90.88 321 PRO A O 1
ATOM 2567 N N . ILE A 1 322 ? 4.469 -9.014 17.075 1.00 89.19 322 ILE A N 1
ATOM 2568 C CA . ILE A 1 322 ? 4.524 -10.182 16.183 1.00 89.19 322 ILE A CA 1
ATOM 2569 C C . ILE A 1 322 ? 5.838 -10.960 16.281 1.00 89.19 322 ILE A C 1
ATOM 2571 O O . ILE A 1 322 ? 5.844 -12.177 16.134 1.00 89.19 322 ILE A O 1
ATOM 2575 N N . ASP A 1 323 ? 6.952 -10.285 16.547 1.00 84.19 323 ASP A N 1
ATOM 2576 C CA . ASP A 1 323 ? 8.269 -10.904 16.694 1.00 84.19 323 ASP A CA 1
ATOM 2577 C C . ASP A 1 323 ? 8.376 -11.825 17.908 1.00 84.19 323 ASP A C 1
ATOM 2579 O O . ASP A 1 323 ? 9.058 -12.846 17.820 1.00 84.19 323 ASP A O 1
ATOM 2583 N N . ARG A 1 324 ? 7.644 -11.526 18.984 1.00 84.69 324 ARG A N 1
ATOM 2584 C CA . ARG A 1 324 ? 7.494 -12.423 20.137 1.00 84.69 324 ARG A CA 1
ATOM 2585 C C . ARG A 1 324 ? 6.559 -13.588 19.840 1.00 84.69 324 ARG A C 1
ATOM 2587 O O . ARG A 1 324 ? 6.852 -14.713 20.222 1.00 84.69 324 ARG A O 1
ATOM 2594 N N . ALA A 1 325 ? 5.467 -13.332 19.119 1.00 83.00 325 ALA A N 1
ATOM 2595 C CA . ALA A 1 325 ? 4.465 -14.353 18.817 1.00 83.00 325 ALA A CA 1
ATOM 2596 C C . ALA A 1 325 ? 4.935 -15.400 17.790 1.00 83.00 325 ALA A C 1
ATOM 2598 O O . ALA A 1 325 ? 4.446 -16.527 17.793 1.00 83.00 325 ALA A O 1
ATOM 2599 N N . CYS A 1 326 ? 5.830 -15.023 16.876 1.00 78.69 326 CYS A N 1
ATOM 2600 C CA . CYS A 1 326 ? 6.204 -15.843 15.724 1.00 78.69 326 CYS A CA 1
ATOM 2601 C C . CYS A 1 326 ? 7.624 -16.417 15.762 1.00 78.69 326 CYS A C 1
ATOM 2603 O O . CYS A 1 326 ? 7.902 -17.273 14.927 1.00 78.69 326 CYS A O 1
ATOM 2605 N N . ASP A 1 327 ? 8.499 -15.933 16.650 1.00 74.75 327 ASP A N 1
ATOM 2606 C CA . ASP A 1 327 ? 9.949 -16.187 16.659 1.00 74.75 327 ASP A CA 1
ATOM 2607 C C . ASP A 1 327 ? 10.571 -16.292 15.250 1.00 74.75 327 ASP A C 1
ATOM 2609 O O . ASP A 1 327 ? 10.688 -17.357 14.644 1.00 74.75 327 ASP A O 1
ATOM 2613 N N . PHE A 1 328 ? 11.004 -15.154 14.711 1.00 71.62 328 PHE A N 1
ATOM 2614 C CA . PHE A 1 328 ? 11.635 -15.100 13.389 1.00 71.62 328 PHE A CA 1
ATOM 2615 C C . PHE A 1 328 ? 13.166 -15.326 13.427 1.00 71.62 328 PHE A C 1
ATOM 2617 O O . PHE A 1 328 ? 13.845 -14.992 12.457 1.00 71.62 328 PHE A O 1
ATOM 2624 N N . SER A 1 329 ? 13.746 -15.826 14.531 1.00 62.41 329 SER A N 1
ATOM 2625 C CA . SER A 1 329 ? 15.209 -15.940 14.741 1.00 62.41 329 SER A CA 1
ATOM 2626 C C . SER A 1 329 ? 15.974 -16.788 13.710 1.00 62.41 329 SER A C 1
ATOM 2628 O O . SER A 1 329 ? 17.182 -16.609 13.582 1.00 62.41 329 SER A O 1
ATOM 2630 N N . GLY A 1 330 ? 15.290 -17.625 12.923 1.00 57.81 330 GLY A N 1
ATOM 2631 C CA . GLY A 1 330 ? 15.885 -18.458 11.866 1.00 57.81 330 GLY A CA 1
ATOM 2632 C C . GLY A 1 330 ? 15.525 -18.083 10.422 1.00 57.81 330 GLY A C 1
ATOM 2633 O O . GLY A 1 330 ? 15.876 -18.827 9.508 1.00 57.81 330 GLY A O 1
ATOM 2634 N N . GLU A 1 331 ? 14.805 -16.983 10.181 1.00 61.06 331 GLU A N 1
ATOM 2635 C CA . GLU A 1 331 ? 14.334 -16.632 8.833 1.00 61.06 331 GLU A CA 1
ATOM 2636 C C . GLU A 1 331 ? 15.184 -15.554 8.162 1.00 61.06 331 GLU A C 1
ATOM 2638 O O . GLU A 1 331 ? 15.273 -14.417 8.627 1.00 61.06 331 GLU A O 1
ATOM 2643 N N . HIS A 1 332 ? 15.719 -15.883 6.984 1.00 55.44 332 HIS A N 1
ATOM 2644 C CA . HIS A 1 332 ? 16.213 -14.891 6.034 1.00 55.44 332 HIS A CA 1
ATOM 2645 C C . HIS A 1 332 ? 15.027 -14.221 5.325 1.00 55.44 332 HIS A C 1
ATOM 2647 O O . HIS A 1 332 ? 14.667 -14.578 4.205 1.00 55.44 332 HIS A O 1
ATOM 2653 N N . LEU A 1 333 ? 14.404 -13.251 6.001 1.00 56.22 333 LEU A N 1
ATOM 2654 C CA . LEU A 1 333 ? 13.346 -12.404 5.430 1.00 56.22 333 LEU A CA 1
ATOM 2655 C C . LEU A 1 333 ? 13.886 -11.376 4.421 1.00 56.22 333 LEU A C 1
ATOM 2657 O O . LEU A 1 333 ? 13.104 -10.749 3.721 1.00 56.22 333 LEU A O 1
ATOM 2661 N N . SER A 1 334 ? 15.205 -11.187 4.354 1.00 51.53 334 SER A N 1
ATOM 2662 C CA . SER A 1 334 ? 15.914 -10.475 3.289 1.00 51.53 334 SER A CA 1
ATOM 2663 C C . SER A 1 334 ? 17.412 -10.814 3.371 1.00 51.53 334 SER A C 1
ATOM 2665 O O . SER A 1 334 ? 17.917 -11.027 4.476 1.00 51.53 334 SER A O 1
ATOM 2667 N N . PRO A 1 335 ? 18.148 -10.887 2.246 1.00 44.78 335 PRO A N 1
ATOM 2668 C CA . PRO A 1 335 ? 19.607 -10.992 2.255 1.00 44.78 335 PRO A CA 1
ATOM 2669 C C . PRO A 1 335 ? 20.311 -9.657 2.573 1.00 44.78 335 PRO A C 1
ATOM 2671 O O . PRO A 1 335 ? 21.537 -9.592 2.496 1.00 44.78 335 PRO A O 1
ATOM 2674 N N . GLU A 1 336 ? 19.569 -8.586 2.878 1.00 49.72 336 GLU A N 1
ATOM 2675 C CA . GLU A 1 336 ? 20.116 -7.230 2.933 1.00 49.72 336 GLU A CA 1
ATOM 2676 C C . GLU A 1 336 ? 20.252 -6.657 4.347 1.00 49.72 336 GLU A C 1
ATOM 2678 O O . GLU A 1 336 ? 19.273 -6.622 5.090 1.00 49.72 336 GLU A O 1
ATOM 2683 N N . PRO A 1 337 ? 21.436 -6.121 4.698 1.00 43.66 337 PRO A N 1
ATOM 2684 C CA . PRO A 1 337 ? 21.766 -5.687 6.058 1.00 43.66 337 PRO A CA 1
ATOM 2685 C C . PRO A 1 337 ? 21.149 -4.337 6.462 1.00 43.66 337 PRO A C 1
ATOM 2687 O O . PRO A 1 337 ? 21.335 -3.886 7.585 1.00 43.66 337 PRO A O 1
ATOM 2690 N N . TYR A 1 338 ? 20.452 -3.643 5.555 1.00 44.16 338 TYR A N 1
ATOM 2691 C CA . TYR A 1 338 ? 19.982 -2.268 5.794 1.00 44.16 338 TYR A CA 1
ATOM 2692 C C . TYR A 1 338 ? 18.700 -2.187 6.622 1.00 44.16 338 TYR A C 1
ATOM 2694 O O . TYR A 1 338 ? 18.403 -1.134 7.182 1.00 44.16 338 TYR A O 1
ATOM 2702 N N . PHE A 1 339 ? 17.973 -3.299 6.727 1.00 50.16 339 PHE A N 1
ATOM 2703 C CA . PHE A 1 339 ? 16.760 -3.409 7.523 1.00 50.16 339 PHE A CA 1
ATOM 2704 C C . PHE A 1 339 ? 16.831 -4.667 8.393 1.00 50.16 339 PHE A C 1
ATOM 2706 O O . PHE A 1 339 ? 16.081 -5.620 8.197 1.00 50.16 339 PHE A O 1
ATOM 2713 N N . ASP A 1 340 ? 17.712 -4.653 9.399 1.00 49.06 340 ASP A N 1
ATOM 2714 C CA . ASP A 1 340 ? 17.690 -5.638 10.501 1.00 49.06 340 ASP A CA 1
ATOM 2715 C C . ASP A 1 340 ? 16.320 -5.674 11.212 1.00 49.06 340 ASP A C 1
ATOM 2717 O O . ASP A 1 340 ? 15.937 -6.648 11.865 1.00 49.06 340 ASP A O 1
ATOM 2721 N N . ALA A 1 341 ? 15.535 -4.611 11.042 1.00 52.59 341 ALA A N 1
ATOM 2722 C CA . ALA A 1 341 ? 14.148 -4.542 11.428 1.00 52.59 341 ALA A CA 1
ATOM 2723 C C . ALA A 1 341 ? 13.277 -5.356 10.473 1.00 52.59 341 ALA A C 1
ATOM 2725 O O . ALA A 1 341 ? 13.088 -5.004 9.309 1.00 52.59 341 ALA A O 1
ATOM 2726 N N . ARG A 1 342 ? 12.672 -6.414 11.004 1.00 73.00 342 ARG A N 1
ATOM 2727 C CA . ARG A 1 342 ? 11.701 -7.299 10.351 1.00 73.00 342 ARG A CA 1
ATOM 2728 C C . ARG A 1 342 ? 10.382 -6.583 9.988 1.00 73.00 342 ARG A C 1
ATOM 2730 O O . ARG A 1 342 ? 9.322 -7.135 10.205 1.00 73.00 342 ARG A O 1
ATOM 2737 N N . LEU A 1 343 ? 10.412 -5.363 9.447 1.00 82.00 343 LEU A N 1
ATOM 2738 C CA . LEU A 1 343 ? 9.237 -4.534 9.168 1.00 82.00 343 LEU A CA 1
ATOM 2739 C C . LEU A 1 343 ? 8.126 -5.328 8.460 1.00 82.00 343 LEU A C 1
ATOM 2741 O O . LEU A 1 343 ? 8.371 -6.224 7.644 1.00 82.00 343 LEU A O 1
ATOM 2745 N N . ALA A 1 344 ? 6.877 -4.959 8.751 1.00 87.25 344 ALA A N 1
ATOM 2746 C CA . ALA A 1 344 ? 5.691 -5.555 8.143 1.00 87.25 344 ALA A CA 1
ATOM 2747 C C . ALA A 1 344 ? 5.786 -5.533 6.608 1.00 87.25 344 ALA A C 1
ATOM 2749 O O . ALA A 1 344 ? 5.431 -6.504 5.940 1.00 87.25 344 ALA A O 1
ATOM 2750 N N . VAL A 1 345 ? 6.302 -4.420 6.080 1.00 83.94 345 VAL A N 1
ATOM 2751 C CA . VAL A 1 345 ? 6.563 -4.145 4.667 1.00 83.94 345 VAL A CA 1
ATOM 2752 C C . VAL A 1 345 ? 7.851 -3.339 4.606 1.00 83.94 345 VAL A C 1
ATOM 2754 O O . VAL A 1 345 ? 7.972 -2.359 5.339 1.00 83.94 345 VAL A O 1
ATOM 2757 N N . GLN A 1 346 ? 8.797 -3.727 3.754 1.00 82.38 346 GLN A N 1
ATOM 2758 C CA . GLN A 1 346 ? 10.018 -2.944 3.574 1.00 82.38 346 GLN A CA 1
ATOM 2759 C C . GLN A 1 346 ? 9.780 -1.776 2.606 1.00 82.38 346 GLN A C 1
ATOM 2761 O O . GLN A 1 346 ? 9.242 -2.007 1.510 1.00 82.38 346 GLN A O 1
ATOM 2766 N N . PRO A 1 347 ? 10.179 -0.540 2.966 1.00 81.94 347 PRO A N 1
ATOM 2767 C CA . PRO A 1 347 ? 10.159 0.571 2.031 1.00 81.94 347 PRO A CA 1
ATOM 2768 C C . PRO A 1 347 ? 11.161 0.363 0.898 1.00 81.94 347 PRO A C 1
ATOM 2770 O O . PRO A 1 347 ? 12.037 -0.493 0.961 1.00 81.94 347 PRO A O 1
ATOM 2773 N N . PHE A 1 348 ? 11.011 1.142 -0.168 1.00 80.75 348 PHE A N 1
ATOM 2774 C CA . PHE A 1 348 ? 11.962 1.151 -1.270 1.00 80.75 348 PHE A CA 1
ATOM 2775 C C . PHE A 1 348 ? 13.141 2.050 -0.956 1.00 80.75 348 PHE A C 1
ATOM 2777 O O . PHE A 1 348 ? 12.970 3.239 -0.694 1.00 80.75 348 PHE A O 1
ATOM 2784 N N . THR A 1 349 ? 14.336 1.503 -1.096 1.00 76.31 349 THR A N 1
ATOM 2785 C CA . THR A 1 349 ? 15.545 2.290 -1.293 1.00 76.31 349 THR A CA 1
ATOM 2786 C C . THR A 1 349 ? 15.585 2.888 -2.698 1.00 76.31 349 THR A C 1
ATOM 2788 O O . THR A 1 349 ? 14.830 2.509 -3.599 1.00 76.31 349 THR A O 1
ATOM 2791 N N . LEU A 1 350 ? 16.510 3.821 -2.923 1.00 73.50 350 LEU A N 1
ATOM 2792 C CA . LEU A 1 350 ? 16.796 4.330 -4.263 1.00 73.50 350 LEU A CA 1
ATOM 2793 C C . LEU A 1 350 ? 17.201 3.202 -5.234 1.00 73.50 350 LEU A C 1
ATOM 2795 O O . LEU A 1 350 ? 16.838 3.237 -6.411 1.00 73.50 350 LEU A O 1
ATOM 2799 N N . ALA A 1 351 ? 17.908 2.186 -4.731 1.00 76.62 351 ALA A N 1
ATOM 2800 C CA . ALA A 1 351 ? 18.274 0.999 -5.493 1.00 76.62 351 ALA A CA 1
ATOM 2801 C C . ALA A 1 351 ? 17.037 0.169 -5.872 1.00 76.62 351 ALA A C 1
ATOM 2803 O O . ALA A 1 351 ? 16.900 -0.212 -7.033 1.00 76.62 351 ALA A O 1
ATOM 2804 N N . ASP A 1 352 ? 16.102 -0.022 -4.936 1.00 79.19 352 ASP A N 1
ATOM 2805 C CA . ASP A 1 352 ? 14.853 -0.747 -5.199 1.00 79.19 352 ASP A CA 1
ATOM 2806 C C . ASP A 1 352 ? 13.980 -0.003 -6.209 1.00 79.19 352 ASP A C 1
ATOM 2808 O O . ASP A 1 352 ? 13.400 -0.622 -7.097 1.00 79.19 352 ASP A O 1
ATOM 2812 N N . MET A 1 353 ? 13.925 1.334 -6.140 1.00 77.56 353 MET A N 1
ATOM 2813 C CA . MET A 1 353 ? 13.225 2.134 -7.148 1.00 77.56 353 MET A CA 1
ATOM 2814 C C . MET A 1 353 ? 13.795 1.900 -8.549 1.00 77.56 353 MET A C 1
ATOM 2816 O O . MET A 1 353 ? 13.023 1.728 -9.488 1.00 77.56 353 MET A O 1
ATOM 2820 N N . LEU A 1 354 ? 15.123 1.871 -8.703 1.00 76.44 354 LEU A N 1
ATOM 2821 C CA . LEU A 1 354 ? 15.762 1.583 -9.990 1.00 76.44 354 LEU A CA 1
ATOM 2822 C C . LEU A 1 354 ? 15.491 0.154 -10.458 1.00 76.44 354 LEU A C 1
ATOM 2824 O O . LEU A 1 354 ? 15.116 -0.050 -11.613 1.00 76.44 354 LEU A O 1
ATOM 2828 N N . GLU A 1 355 ? 15.678 -0.822 -9.572 1.00 80.62 355 GLU A N 1
ATOM 2829 C CA . GLU A 1 355 ? 15.473 -2.234 -9.872 1.00 80.62 355 GLU A CA 1
ATOM 2830 C C . GLU A 1 355 ? 14.033 -2.488 -10.329 1.00 80.62 355 GLU A C 1
ATOM 2832 O O . GLU A 1 355 ? 13.805 -3.000 -11.427 1.00 80.62 355 GLU A O 1
ATOM 2837 N N . VAL A 1 356 ? 13.057 -2.046 -9.537 1.00 80.69 356 VAL A N 1
ATOM 2838 C CA . VAL A 1 356 ? 11.629 -2.211 -9.823 1.00 80.69 356 VAL A CA 1
ATOM 2839 C C . VAL A 1 356 ? 11.235 -1.457 -11.083 1.00 80.69 356 VAL A C 1
ATOM 2841 O O . VAL A 1 356 ? 10.509 -1.994 -11.920 1.00 80.69 356 VAL A O 1
ATOM 2844 N N . PHE A 1 357 ? 11.737 -0.237 -11.274 1.00 77.50 357 PHE A N 1
ATOM 2845 C CA . PHE A 1 357 ? 11.443 0.540 -12.470 1.00 77.50 357 PHE A CA 1
ATOM 2846 C C . PHE A 1 357 ? 11.907 -0.169 -13.748 1.00 77.50 357 PHE A C 1
ATOM 2848 O O . PHE A 1 357 ? 11.133 -0.270 -14.705 1.00 77.50 357 PHE A O 1
ATOM 2855 N N . VAL A 1 358 ? 13.126 -0.716 -13.750 1.00 77.50 358 VAL A N 1
ATOM 2856 C CA . VAL A 1 358 ? 13.681 -1.482 -14.876 1.00 77.50 358 VAL A CA 1
ATOM 2857 C C . VAL A 1 358 ? 12.905 -2.787 -15.085 1.00 77.50 358 VAL A C 1
ATOM 2859 O O . VAL A 1 358 ? 12.515 -3.097 -16.212 1.00 77.50 358 VAL A O 1
ATOM 2862 N N . GLN A 1 359 ? 12.624 -3.527 -14.009 1.00 80.62 359 GLN A N 1
ATOM 2863 C CA . GLN A 1 359 ? 11.944 -4.824 -14.065 1.00 80.62 359 GLN A CA 1
ATOM 2864 C C . GLN A 1 359 ? 10.447 -4.739 -14.390 1.00 80.62 359 GLN A C 1
ATOM 2866 O O . GLN A 1 359 ? 9.872 -5.737 -14.822 1.00 80.62 359 GLN A O 1
ATOM 2871 N N . MET A 1 360 ? 9.784 -3.602 -14.160 1.00 79.44 360 MET A N 1
ATOM 2872 C CA . MET A 1 360 ? 8.346 -3.449 -14.420 1.00 79.44 360 MET A CA 1
ATOM 2873 C C . MET A 1 360 ? 8.038 -2.667 -15.697 1.00 79.44 360 MET A C 1
ATOM 2875 O O . MET A 1 360 ? 7.059 -2.982 -16.367 1.00 79.44 360 MET A O 1
ATOM 2879 N N . THR A 1 361 ? 8.837 -1.658 -16.054 1.00 77.88 361 THR A N 1
ATOM 2880 C CA . THR A 1 361 ? 8.502 -0.761 -17.178 1.00 77.88 361 THR A CA 1
ATOM 2881 C C . THR A 1 361 ? 8.917 -1.320 -18.533 1.00 77.88 361 THR A C 1
ATOM 2883 O O . THR A 1 361 ? 8.278 -1.015 -19.535 1.00 77.88 361 THR A O 1
ATOM 2886 N N . VAL A 1 362 ? 9.983 -2.121 -18.580 1.00 82.31 362 VAL A N 1
ATOM 2887 C CA . VAL A 1 362 ? 10.413 -2.861 -19.775 1.00 82.31 362 VAL A CA 1
ATOM 2888 C C . VAL A 1 362 ? 10.943 -4.225 -19.296 1.00 82.31 362 VAL A C 1
ATOM 2890 O O . VAL A 1 362 ? 12.155 -4.399 -19.158 1.00 82.31 362 VAL A O 1
ATOM 2893 N N . PRO A 1 363 ? 10.058 -5.170 -18.928 1.00 83.56 363 PRO A N 1
ATOM 2894 C CA . PRO A 1 363 ? 10.444 -6.423 -18.278 1.00 83.56 363 PRO A CA 1
ATOM 2895 C C . PRO A 1 363 ? 11.178 -7.364 -19.243 1.00 83.56 363 PRO A C 1
ATOM 2897 O O . PRO A 1 363 ? 10.542 -8.059 -20.028 1.00 83.56 363 PRO A O 1
ATOM 2900 N N . ARG A 1 364 ? 12.513 -7.457 -19.164 1.00 88.50 364 ARG A N 1
ATOM 2901 C CA . ARG A 1 364 ? 13.289 -8.426 -19.974 1.00 88.50 364 ARG A CA 1
ATOM 2902 C C . ARG A 1 364 ? 12.889 -9.877 -19.753 1.00 88.50 364 ARG A C 1
ATOM 2904 O O . ARG A 1 364 ? 12.923 -10.654 -20.696 1.00 88.50 364 ARG A O 1
ATOM 2911 N N . GLU A 1 365 ? 12.485 -10.217 -18.532 1.00 87.44 365 GLU A N 1
ATOM 2912 C CA . GLU A 1 365 ? 11.971 -11.547 -18.189 1.00 87.44 365 GLU A CA 1
ATOM 2913 C C . GLU A 1 365 ? 10.807 -11.964 -19.106 1.00 87.44 365 GLU A C 1
ATOM 2915 O O . GLU A 1 365 ? 10.691 -13.127 -19.471 1.00 87.44 365 GLU A O 1
ATOM 2920 N N . GLU A 1 366 ? 9.981 -11.002 -19.527 1.00 83.94 366 GLU A N 1
ATOM 2921 C CA . GLU A 1 366 ? 8.787 -11.236 -20.348 1.00 83.94 366 GLU A CA 1
ATOM 2922 C C . GLU A 1 366 ? 9.004 -10.863 -21.824 1.00 83.94 366 GLU A C 1
ATOM 2924 O O . GLU A 1 366 ? 8.415 -11.468 -22.716 1.00 83.94 366 GLU A O 1
ATOM 2929 N N . MET A 1 367 ? 9.846 -9.862 -22.096 1.00 85.25 367 MET A N 1
ATOM 2930 C CA . MET A 1 367 ? 10.043 -9.279 -23.429 1.00 85.25 367 MET A CA 1
ATOM 2931 C C . MET A 1 367 ? 11.333 -9.736 -24.132 1.00 85.25 367 MET A C 1
ATOM 2933 O O . MET A 1 367 ? 11.524 -9.442 -25.313 1.00 85.25 367 MET A O 1
ATOM 2937 N N . GLY A 1 368 ? 12.220 -10.440 -23.426 1.00 89.25 368 GLY A N 1
ATOM 2938 C CA . GLY A 1 368 ? 13.532 -10.871 -23.909 1.00 89.25 368 GLY A CA 1
ATOM 2939 C C . GLY A 1 368 ? 14.597 -9.769 -23.902 1.00 89.25 368 GLY A C 1
ATOM 2940 O O . GLY A 1 368 ? 14.313 -8.590 -23.712 1.00 89.25 368 GLY A O 1
ATOM 2941 N N . GLU A 1 369 ? 15.854 -10.149 -24.141 1.00 91.06 369 GLU A N 1
ATOM 2942 C CA . GLU A 1 369 ? 17.023 -9.264 -23.980 1.00 91.06 369 GLU A CA 1
ATOM 2943 C C . GLU A 1 369 ? 17.117 -8.132 -25.017 1.00 91.06 369 GLU A C 1
ATOM 2945 O O . GLU A 1 369 ? 17.693 -7.083 -24.733 1.00 91.06 369 GLU A O 1
ATOM 2950 N N . LYS A 1 370 ? 16.460 -8.273 -26.178 1.00 89.81 370 LYS A N 1
ATOM 2951 C CA . LYS A 1 370 ? 16.455 -7.273 -27.270 1.00 89.81 370 LYS A CA 1
ATOM 2952 C C . LYS A 1 370 ? 15.881 -5.909 -26.875 1.00 89.81 370 LYS A C 1
ATOM 2954 O O . LYS A 1 370 ? 16.022 -4.934 -27.610 1.00 89.81 370 LYS A O 1
ATOM 2959 N N . VAL A 1 371 ? 15.207 -5.821 -25.730 1.00 88.12 371 VAL A N 1
ATOM 2960 C CA . VAL A 1 371 ? 14.685 -4.557 -25.193 1.00 88.12 371 VAL A CA 1
ATOM 2961 C C . VAL A 1 371 ? 15.725 -3.764 -24.391 1.00 88.12 371 VAL A C 1
ATOM 2963 O O . VAL A 1 371 ? 15.398 -2.696 -23.871 1.00 88.12 371 VAL A O 1
ATOM 2966 N N . ALA A 1 372 ? 16.979 -4.226 -24.304 1.00 90.69 372 ALA A N 1
ATOM 2967 C CA . ALA A 1 372 ? 18.057 -3.518 -23.611 1.00 90.69 372 ALA A CA 1
ATOM 2968 C C . ALA A 1 372 ? 18.215 -2.040 -24.036 1.00 90.69 372 ALA A C 1
ATOM 2970 O O . ALA A 1 372 ? 18.242 -1.172 -23.155 1.00 90.69 372 ALA A O 1
ATOM 2971 N N . PRO A 1 373 ? 18.195 -1.683 -25.341 1.00 88.88 373 PRO A N 1
ATOM 2972 C CA . PRO A 1 373 ? 18.280 -0.280 -25.757 1.00 88.88 373 PRO A CA 1
ATOM 2973 C C . PRO A 1 373 ? 17.106 0.580 -25.265 1.00 88.88 373 PRO A C 1
ATOM 2975 O O . PRO A 1 373 ? 17.261 1.780 -25.040 1.00 88.88 373 PRO A O 1
ATOM 2978 N N . LEU A 1 374 ? 15.924 -0.016 -25.081 1.00 84.50 374 LEU A N 1
ATOM 2979 C CA . LEU A 1 374 ? 14.734 0.684 -24.589 1.00 84.50 374 LEU A CA 1
ATOM 2980 C C . LEU A 1 374 ? 14.848 0.980 -23.090 1.00 84.50 374 LEU A C 1
ATOM 2982 O O . LEU A 1 374 ? 14.478 2.067 -22.649 1.00 84.50 374 LEU A O 1
ATOM 2986 N N . GLN A 1 375 ? 15.420 0.057 -22.311 1.00 86.81 375 GLN A N 1
ATOM 2987 C CA . GLN A 1 375 ? 15.720 0.300 -20.898 1.00 86.81 375 GLN A CA 1
ATOM 2988 C C . GLN A 1 375 ? 16.746 1.423 -20.708 1.00 86.81 375 GLN A C 1
ATOM 2990 O O . GLN A 1 375 ? 16.592 2.228 -19.793 1.00 86.81 375 GLN A O 1
ATOM 2995 N N . VAL A 1 376 ? 17.744 1.540 -21.592 1.00 88.44 376 VAL A N 1
ATOM 2996 C CA . VAL A 1 376 ? 18.691 2.671 -21.570 1.00 88.44 376 VAL A CA 1
ATOM 2997 C C . VAL A 1 376 ? 17.983 3.993 -21.815 1.00 88.44 376 VAL A C 1
ATOM 2999 O O . VAL A 1 376 ? 18.154 4.924 -21.035 1.00 88.44 376 VAL A O 1
ATOM 3002 N N . GLN A 1 377 ? 17.153 4.078 -22.857 1.00 84.88 377 GLN A N 1
ATOM 3003 C CA . GLN A 1 377 ? 16.395 5.301 -23.140 1.00 84.88 377 GLN A CA 1
ATOM 3004 C C . GLN A 1 377 ? 15.488 5.693 -21.971 1.00 84.88 377 GLN A C 1
ATOM 3006 O O . GLN A 1 377 ? 15.322 6.876 -21.673 1.00 84.88 377 GLN A O 1
ATOM 3011 N N . LEU A 1 378 ? 14.912 4.697 -21.299 1.00 80.81 378 LEU A N 1
ATOM 3012 C CA . LEU A 1 378 ? 14.082 4.909 -20.129 1.00 80.81 378 LEU A CA 1
ATOM 3013 C C . LEU A 1 378 ? 14.897 5.445 -18.942 1.00 80.81 378 LEU A C 1
ATOM 3015 O O . LEU A 1 378 ? 14.471 6.408 -18.308 1.00 80.81 378 LEU A O 1
ATOM 3019 N N . LEU A 1 379 ? 16.064 4.860 -18.661 1.00 85.19 379 LEU A N 1
ATOM 3020 C CA . LEU A 1 379 ? 16.976 5.348 -17.627 1.00 85.19 379 LEU A CA 1
ATOM 3021 C C . LEU A 1 379 ? 17.425 6.784 -17.934 1.00 85.19 379 LEU A C 1
ATOM 3023 O O . LEU A 1 379 ? 17.220 7.678 -17.120 1.00 85.19 379 LEU A O 1
ATOM 3027 N N . GLU A 1 380 ? 17.896 7.066 -19.147 1.00 86.06 380 GLU A N 1
ATOM 3028 C CA . GLU A 1 380 ? 18.287 8.427 -19.544 1.00 86.06 380 GLU A CA 1
ATOM 3029 C C . GLU A 1 380 ? 17.152 9.449 -19.361 1.00 86.06 380 GLU A C 1
ATOM 3031 O O . GLU A 1 380 ? 17.380 10.557 -18.871 1.00 86.06 380 GLU A O 1
ATOM 3036 N N . LYS A 1 381 ? 15.902 9.066 -19.655 1.00 80.31 381 LYS A N 1
ATOM 3037 C CA . LYS A 1 381 ? 14.724 9.921 -19.442 1.00 80.31 381 LYS A CA 1
ATOM 3038 C C . LYS A 1 381 ? 14.494 10.279 -17.970 1.00 80.31 381 LYS A C 1
ATOM 3040 O O . LYS A 1 381 ? 13.970 11.356 -17.688 1.00 80.31 381 LYS A O 1
ATOM 3045 N N . ILE A 1 382 ? 14.864 9.401 -17.039 1.00 78.31 382 ILE A N 1
ATOM 3046 C CA . ILE A 1 382 ? 14.635 9.588 -15.598 1.00 78.31 382 ILE A CA 1
ATOM 3047 C C . ILE A 1 382 ? 15.870 10.083 -14.841 1.00 78.31 382 ILE A C 1
ATOM 3049 O O . ILE A 1 382 ? 15.773 10.387 -13.651 1.00 78.31 382 ILE A O 1
ATOM 3053 N N . LYS A 1 383 ? 17.015 10.209 -15.519 1.00 83.44 383 LYS A N 1
ATOM 3054 C CA . LYS A 1 383 ? 18.311 10.592 -14.944 1.00 83.44 383 LYS A CA 1
ATOM 3055 C C . LYS A 1 383 ? 18.240 11.833 -14.055 1.00 83.44 383 LYS A C 1
ATOM 3057 O O . LYS A 1 383 ? 18.768 11.830 -12.945 1.00 83.44 383 LYS A O 1
ATOM 3062 N N . SER A 1 384 ? 17.559 12.890 -14.504 1.00 80.12 384 SER A N 1
ATOM 3063 C CA . SER A 1 384 ? 17.444 14.134 -13.729 1.00 80.12 384 SER A CA 1
ATOM 3064 C C . SER A 1 384 ? 16.683 13.943 -12.421 1.00 80.12 384 SER A C 1
ATOM 3066 O O . SER A 1 384 ? 17.051 14.522 -11.403 1.00 80.12 384 SER A O 1
ATOM 3068 N N . GLU A 1 385 ? 15.621 13.140 -12.441 1.00 75.19 385 GLU A N 1
ATOM 3069 C CA . GLU A 1 385 ? 14.798 12.869 -11.263 1.00 75.19 385 GLU A CA 1
ATOM 3070 C C . GLU A 1 385 ? 15.502 11.913 -10.309 1.00 75.19 385 GLU A C 1
ATOM 3072 O O . GLU A 1 385 ? 15.470 12.132 -9.103 1.00 75.19 385 GLU A O 1
ATOM 3077 N N . PHE A 1 386 ? 16.229 10.932 -10.847 1.00 76.50 386 PHE A N 1
ATOM 3078 C CA . PHE A 1 386 ? 17.115 10.080 -10.066 1.00 76.50 386 PHE A CA 1
ATOM 3079 C C . PHE A 1 386 ? 18.171 10.905 -9.319 1.00 76.50 386 PHE A C 1
ATOM 3081 O O . PHE A 1 386 ? 18.320 10.764 -8.111 1.00 76.50 386 PHE A O 1
ATOM 3088 N N . PHE A 1 387 ? 18.855 11.833 -9.995 1.00 78.00 387 PHE A N 1
ATOM 3089 C CA . PHE A 1 387 ? 19.843 12.698 -9.345 1.00 78.00 387 PHE A CA 1
ATOM 3090 C C . PHE A 1 387 ? 19.226 13.635 -8.307 1.00 78.00 387 PHE A C 1
ATOM 3092 O O . PHE A 1 387 ? 19.805 13.822 -7.238 1.00 78.00 387 PHE A O 1
ATOM 3099 N N . LYS A 1 388 ? 18.038 14.191 -8.565 1.00 74.50 388 LYS A N 1
ATOM 3100 C CA . LYS A 1 388 ? 17.306 14.956 -7.544 1.00 74.50 388 LYS A CA 1
ATOM 3101 C C . LYS A 1 388 ? 16.975 14.087 -6.328 1.00 74.50 388 LYS A C 1
ATOM 3103 O O . LYS A 1 388 ? 17.178 14.536 -5.205 1.00 74.50 388 LYS A O 1
ATOM 3108 N N . ALA A 1 389 ? 16.503 12.860 -6.547 1.00 70.38 389 ALA A N 1
ATOM 3109 C CA . ALA A 1 389 ? 16.183 11.902 -5.490 1.00 70.38 389 ALA A CA 1
ATOM 3110 C C . ALA A 1 389 ? 17.426 11.387 -4.746 1.00 70.38 389 ALA A C 1
ATOM 3112 O O . ALA A 1 389 ? 17.320 11.022 -3.585 1.00 70.38 389 ALA A O 1
ATOM 3113 N N . ALA A 1 390 ? 18.601 11.408 -5.376 1.00 69.56 390 ALA A N 1
ATOM 3114 C CA . ALA A 1 390 ? 19.884 11.111 -4.742 1.00 69.56 390 ALA A CA 1
ATOM 3115 C C . ALA A 1 390 ? 20.475 12.310 -3.970 1.00 69.56 390 ALA A C 1
ATOM 3117 O O . ALA A 1 390 ? 21.597 12.235 -3.477 1.00 69.56 390 ALA A O 1
ATOM 3118 N N . GLY A 1 391 ? 19.762 13.441 -3.903 1.00 69.62 391 GLY A N 1
ATOM 3119 C CA . GLY A 1 391 ? 20.218 14.644 -3.207 1.00 69.62 391 GLY A CA 1
ATOM 3120 C C . GLY A 1 391 ? 21.247 15.475 -3.979 1.00 69.62 391 GLY A C 1
ATOM 3121 O O . GLY A 1 391 ? 21.701 16.491 -3.457 1.00 69.62 391 GLY A O 1
ATOM 3122 N N . ASN A 1 392 ? 21.574 15.133 -5.238 1.00 70.25 392 ASN A N 1
ATOM 3123 C CA . ASN A 1 392 ? 22.585 15.871 -6.009 1.00 70.25 392 ASN A CA 1
ATOM 3124 C C . ASN A 1 392 ? 22.265 17.363 -6.077 1.00 70.25 392 ASN A C 1
ATOM 3126 O O . ASN A 1 392 ? 23.175 18.171 -5.959 1.00 70.25 392 ASN A O 1
ATOM 3130 N N . GLY A 1 393 ? 20.995 17.747 -6.239 1.00 67.38 393 GLY A N 1
ATOM 3131 C CA . GLY A 1 393 ? 20.588 19.155 -6.332 1.00 67.38 393 GLY A CA 1
ATOM 3132 C C . GLY A 1 393 ? 20.827 19.981 -5.060 1.00 67.38 393 GLY A C 1
ATOM 3133 O O . GLY A 1 393 ? 20.893 21.202 -5.150 1.00 67.38 393 GLY A O 1
ATOM 3134 N N . GLU A 1 394 ? 20.977 19.328 -3.908 1.00 68.31 394 GLU A N 1
ATOM 3135 C CA . GLU A 1 394 ? 21.162 19.961 -2.595 1.00 68.31 394 GLU A CA 1
ATOM 3136 C C . GLU A 1 394 ? 22.649 19.975 -2.168 1.00 68.31 394 GLU A C 1
ATOM 3138 O O . GLU A 1 394 ? 23.027 20.737 -1.282 1.00 68.31 394 GLU A O 1
ATOM 3143 N N . MET A 1 395 ? 23.509 19.196 -2.839 1.00 72.44 395 MET A N 1
ATOM 3144 C CA . MET A 1 395 ? 24.962 19.158 -2.602 1.00 72.44 395 MET A CA 1
ATOM 3145 C C . MET A 1 395 ? 25.702 20.348 -3.250 1.00 72.44 395 MET A C 1
ATOM 3147 O O . MET A 1 395 ? 25.280 20.828 -4.309 1.00 72.44 395 MET A O 1
ATOM 3151 N N . PRO A 1 396 ? 26.839 20.804 -2.695 1.00 77.25 396 PRO A N 1
ATOM 3152 C CA . PRO A 1 396 ? 27.727 21.755 -3.367 1.00 77.25 396 PRO A CA 1
ATOM 3153 C C . PRO A 1 396 ? 28.257 21.217 -4.714 1.00 77.25 396 PRO A C 1
ATOM 3155 O O . PRO A 1 396 ? 28.456 20.009 -4.850 1.00 77.25 396 PRO A O 1
ATOM 3158 N N . PRO A 1 397 ? 28.495 22.070 -5.732 1.00 77.31 397 PRO A N 1
ATOM 3159 C CA . PRO A 1 397 ? 29.041 21.652 -7.031 1.00 77.31 397 PRO A CA 1
ATOM 3160 C C . PRO A 1 397 ? 30.342 20.853 -6.985 1.00 77.31 397 PRO A C 1
ATOM 3162 O O . PRO A 1 397 ? 30.517 19.936 -7.782 1.00 77.31 397 PRO A O 1
ATOM 3165 N N . GLU A 1 398 ? 31.210 21.188 -6.047 1.00 81.12 398 GLU A N 1
ATOM 3166 C CA . GLU A 1 398 ? 32.526 20.602 -5.814 1.00 81.12 398 GLU A CA 1
ATOM 3167 C C . GLU A 1 398 ? 32.507 19.332 -4.949 1.00 81.12 398 GLU A C 1
ATOM 3169 O O . GLU A 1 398 ? 33.563 18.749 -4.705 1.00 81.12 398 GLU A O 1
ATOM 3174 N N . ASP A 1 399 ? 31.333 18.886 -4.489 1.00 78.81 399 ASP A N 1
ATOM 3175 C CA . ASP A 1 399 ? 31.230 17.690 -3.658 1.00 78.81 399 ASP A CA 1
ATOM 3176 C C . ASP A 1 399 ? 31.648 16.435 -4.464 1.00 78.81 399 ASP A C 1
ATOM 3178 O O . ASP A 1 399 ? 30.996 16.105 -5.465 1.00 78.81 399 ASP A O 1
ATOM 3182 N N . PRO A 1 400 ? 32.704 15.695 -4.053 1.00 78.81 400 PRO A N 1
ATOM 3183 C CA . PRO A 1 400 ? 33.164 14.493 -4.757 1.00 78.81 400 PRO A CA 1
ATOM 3184 C C . PRO A 1 400 ? 32.074 13.417 -4.886 1.00 78.81 400 PRO A C 1
ATOM 3186 O O . PRO A 1 400 ? 32.119 12.591 -5.802 1.00 78.81 400 PRO A O 1
ATOM 3189 N N . ASN A 1 401 ? 31.065 13.452 -4.016 1.00 75.69 401 ASN A N 1
ATOM 3190 C CA . ASN A 1 401 ? 29.897 12.582 -4.053 1.00 75.69 401 ASN A CA 1
ATOM 3191 C C . ASN A 1 401 ? 29.064 12.737 -5.335 1.00 75.69 401 ASN A C 1
ATOM 3193 O O . ASN A 1 401 ? 28.554 11.741 -5.855 1.00 75.69 401 ASN A O 1
ATOM 3197 N N . ARG A 1 402 ? 28.968 13.953 -5.897 1.00 78.62 402 ARG A N 1
ATOM 3198 C CA . ARG A 1 402 ? 28.224 14.194 -7.147 1.00 78.62 402 ARG A CA 1
ATOM 3199 C C . ARG A 1 402 ? 28.819 13.403 -8.310 1.00 78.62 402 ARG A C 1
ATOM 3201 O O . ARG A 1 402 ? 28.090 12.739 -9.049 1.00 78.62 402 ARG A O 1
ATOM 3208 N N . ALA A 1 403 ? 30.146 13.428 -8.437 1.00 81.00 403 ALA A N 1
ATOM 3209 C CA . ALA A 1 403 ? 30.865 12.697 -9.477 1.00 81.00 403 ALA A CA 1
ATOM 3210 C C . ALA A 1 403 ? 30.735 11.175 -9.303 1.00 81.00 403 ALA A C 1
ATOM 3212 O O . ALA A 1 403 ? 30.622 10.445 -10.288 1.00 81.00 403 ALA A O 1
ATOM 3213 N N . GLN A 1 404 ? 30.703 10.688 -8.058 1.00 80.50 404 GLN A N 1
ATOM 3214 C CA . GLN A 1 404 ? 30.503 9.266 -7.770 1.00 80.50 404 GLN A CA 1
ATOM 3215 C C . GLN A 1 404 ? 29.097 8.783 -8.147 1.00 80.50 404 GLN A C 1
ATOM 3217 O O . GLN A 1 404 ? 28.984 7.734 -8.782 1.00 80.50 404 GLN A O 1
ATOM 3222 N N . ILE A 1 405 ? 28.042 9.546 -7.824 1.00 79.00 405 ILE A N 1
ATOM 3223 C CA . ILE A 1 405 ? 26.664 9.222 -8.235 1.00 79.00 405 ILE A CA 1
ATOM 3224 C C . ILE A 1 405 ? 26.555 9.184 -9.760 1.00 79.00 405 ILE A C 1
ATOM 3226 O O . ILE A 1 405 ? 25.954 8.267 -10.323 1.00 79.00 405 ILE A O 1
ATOM 3230 N N . GLU A 1 406 ? 27.135 10.170 -10.444 1.00 84.38 406 GLU A N 1
ATOM 3231 C CA . GLU A 1 406 ? 27.085 10.216 -11.900 1.00 84.38 406 GLU A CA 1
ATOM 3232 C C . GLU A 1 406 ? 27.835 9.035 -12.531 1.00 84.38 406 GLU A C 1
ATOM 3234 O O . GLU A 1 406 ? 27.286 8.362 -13.407 1.00 84.38 406 GLU A O 1
ATOM 3239 N N . LEU A 1 407 ? 29.039 8.722 -12.046 1.00 85.25 407 LEU A N 1
ATOM 3240 C CA . LEU A 1 407 ? 29.813 7.573 -12.514 1.00 85.25 407 LEU A CA 1
ATOM 3241 C C . LEU A 1 407 ? 29.084 6.249 -12.250 1.00 85.25 407 LEU A C 1
ATOM 3243 O O . LEU A 1 407 ? 29.088 5.359 -13.10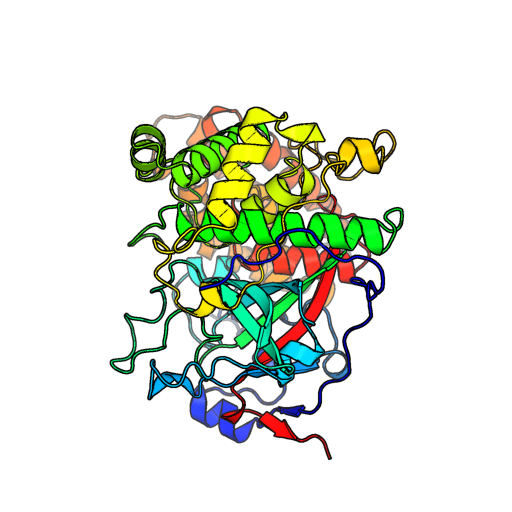3 1.00 85.25 407 LEU A O 1
ATOM 3247 N N . PHE A 1 408 ? 28.452 6.109 -11.083 1.00 85.62 408 PHE A N 1
ATOM 3248 C CA . PHE A 1 408 ? 27.613 4.958 -10.764 1.00 85.62 408 PHE A CA 1
ATOM 3249 C C . PHE A 1 408 ? 26.481 4.807 -11.783 1.00 85.62 408 PHE A C 1
ATOM 3251 O O . PHE A 1 408 ? 26.317 3.737 -12.371 1.00 85.62 408 PHE A O 1
ATOM 3258 N N . TYR A 1 409 ? 25.748 5.890 -12.041 1.00 86.38 409 TYR A N 1
ATOM 3259 C CA . TYR A 1 409 ? 24.609 5.885 -12.949 1.00 86.38 409 TYR A CA 1
ATOM 3260 C C . TYR A 1 409 ? 25.015 5.558 -14.391 1.00 86.38 409 TYR A C 1
ATOM 3262 O O . TYR A 1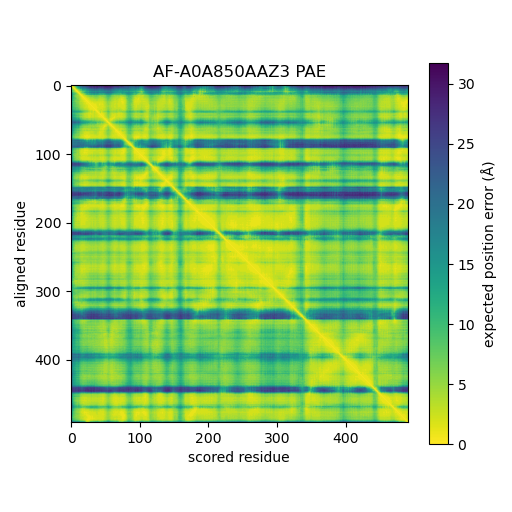 409 ? 24.367 4.750 -15.054 1.00 86.38 409 TYR A O 1
ATOM 3270 N N . GLN A 1 410 ? 26.135 6.114 -14.861 1.00 89.56 410 GLN A N 1
ATOM 3271 C CA . GLN A 1 410 ? 26.698 5.803 -16.178 1.00 89.56 410 GLN A CA 1
ATOM 3272 C C . GLN A 1 410 ? 27.087 4.322 -16.305 1.00 89.56 410 GLN A C 1
ATOM 3274 O O . GLN A 1 410 ? 26.792 3.687 -17.319 1.00 89.56 410 GLN A O 1
ATOM 3279 N N . LYS A 1 411 ? 27.718 3.741 -15.275 1.00 89.00 411 LYS A N 1
ATOM 3280 C CA . LYS A 1 411 ? 28.063 2.311 -15.278 1.00 89.00 411 LYS A CA 1
ATOM 3281 C C . LYS A 1 411 ? 26.818 1.424 -15.253 1.00 89.00 411 LYS A C 1
ATOM 3283 O O . LYS A 1 411 ? 26.775 0.443 -15.991 1.00 89.00 411 LYS A O 1
ATOM 3288 N N . LEU A 1 412 ? 25.808 1.785 -14.457 1.00 88.31 412 LEU A N 1
ATOM 3289 C CA . LEU A 1 412 ? 24.526 1.082 -14.429 1.00 88.31 412 LEU A CA 1
ATOM 3290 C C . LEU A 1 412 ? 23.876 1.088 -15.816 1.00 88.31 412 LEU A C 1
ATOM 3292 O O . LEU A 1 412 ? 23.498 0.029 -16.305 1.00 88.31 412 LEU A O 1
ATOM 3296 N N . ILE A 1 413 ? 23.805 2.248 -16.478 1.00 91.06 413 ILE A N 1
ATOM 3297 C CA . ILE A 1 413 ? 23.276 2.357 -17.844 1.00 91.06 413 ILE A CA 1
ATOM 3298 C C . ILE A 1 413 ? 24.070 1.495 -18.821 1.00 91.06 413 ILE A C 1
ATOM 3300 O O . ILE A 1 413 ? 23.465 0.831 -19.650 1.00 91.06 413 ILE A O 1
ATOM 3304 N N . SER A 1 414 ? 25.400 1.465 -18.730 1.00 91.81 414 SER A N 1
ATOM 3305 C CA . SER A 1 414 ? 26.236 0.637 -19.611 1.00 91.81 414 SER A CA 1
ATOM 3306 C C . SER A 1 414 ? 25.919 -0.858 -19.477 1.00 91.81 414 SER A C 1
ATOM 3308 O O . SER A 1 414 ? 25.775 -1.563 -20.475 1.00 91.81 414 SER A O 1
ATOM 3310 N N . VAL A 1 415 ? 25.731 -1.334 -18.245 1.00 92.19 415 VAL A N 1
ATOM 3311 C CA . VAL A 1 415 ? 25.356 -2.727 -17.957 1.00 92.19 415 VAL A CA 1
ATOM 3312 C C . VAL A 1 415 ? 23.929 -3.011 -18.408 1.00 92.19 415 VAL A C 1
ATOM 3314 O O . VAL A 1 415 ? 23.687 -3.981 -19.117 1.00 92.19 415 VAL A O 1
ATOM 3317 N N . VAL A 1 416 ? 22.989 -2.122 -18.088 1.00 91.19 416 VAL A N 1
ATOM 3318 C CA . VAL A 1 416 ? 21.605 -2.213 -18.565 1.00 91.19 416 VAL A CA 1
ATOM 3319 C C . VAL A 1 416 ? 21.513 -2.006 -20.083 1.00 91.19 416 VAL A C 1
ATOM 3321 O O . VAL A 1 416 ? 20.556 -2.430 -20.700 1.00 91.19 416 VAL A O 1
ATOM 3324 N N . GLY A 1 417 ? 22.492 -1.431 -20.763 1.00 91.69 417 GLY A N 1
ATOM 3325 C CA . GLY A 1 417 ? 22.458 -1.284 -22.220 1.00 91.69 417 GLY A CA 1
ATOM 3326 C C . GLY A 1 417 ? 22.835 -2.532 -22.992 1.00 91.69 417 GLY A C 1
ATOM 3327 O O . GLY A 1 417 ? 22.592 -2.599 -24.195 1.00 91.69 417 GLY A O 1
ATOM 3328 N N . ARG A 1 418 ? 23.418 -3.520 -22.318 1.00 93.56 418 ARG A N 1
ATOM 3329 C CA . ARG A 1 418 ? 23.929 -4.723 -22.957 1.00 93.56 418 ARG A CA 1
ATOM 3330 C C . ARG A 1 418 ? 22.855 -5.802 -23.041 1.00 93.56 418 ARG A C 1
ATOM 3332 O O . ARG A 1 418 ? 22.125 -6.029 -22.079 1.00 93.56 418 ARG A O 1
ATOM 3339 N N . GLU A 1 419 ? 22.790 -6.479 -24.182 1.00 94.88 419 GLU A N 1
ATOM 3340 C CA . GLU A 1 419 ? 22.057 -7.738 -24.330 1.00 94.88 419 GLU A CA 1
ATOM 3341 C C . GLU A 1 419 ? 22.891 -8.879 -23.731 1.00 94.88 419 GLU A C 1
ATOM 3343 O O . GLU A 1 419 ? 24.089 -9.000 -24.023 1.00 94.88 419 GLU A O 1
ATOM 3348 N N . TYR A 1 420 ? 22.271 -9.691 -22.878 1.00 94.69 420 TYR A N 1
ATOM 3349 C CA . TYR A 1 420 ? 22.886 -10.879 -22.281 1.00 94.69 420 TYR A CA 1
ATOM 3350 C C . TYR A 1 420 ? 22.325 -12.163 -22.904 1.00 94.69 420 TYR A C 1
ATOM 3352 O O . TYR A 1 420 ? 21.453 -12.104 -23.772 1.00 94.69 420 TYR A O 1
ATOM 3360 N N . GLY A 1 421 ? 22.853 -13.327 -22.515 1.00 93.19 421 GLY A N 1
ATOM 3361 C CA . GLY A 1 421 ? 22.359 -14.612 -23.015 1.00 93.19 421 GLY A CA 1
ATOM 3362 C C . GLY A 1 421 ? 20.922 -14.898 -22.577 1.00 93.19 421 GLY A C 1
ATOM 3363 O O . GLY A 1 421 ? 20.127 -15.418 -23.357 1.00 93.19 421 GLY A O 1
ATOM 3364 N N . ASP A 1 422 ? 20.583 -14.512 -21.347 1.00 92.00 422 ASP A N 1
ATOM 3365 C CA . ASP A 1 422 ? 19.244 -14.611 -20.779 1.00 92.00 422 ASP A CA 1
ATOM 3366 C C . ASP A 1 422 ? 19.036 -13.598 -19.636 1.00 92.00 422 ASP A C 1
ATOM 3368 O O . ASP A 1 422 ? 19.946 -12.867 -19.227 1.00 92.00 422 ASP A O 1
ATOM 3372 N N . TYR A 1 423 ? 17.811 -13.574 -19.104 1.00 90.25 423 TYR A N 1
ATOM 3373 C CA . TYR A 1 423 ? 17.427 -12.699 -17.999 1.00 90.25 423 TYR A CA 1
ATOM 3374 C C . TYR A 1 423 ? 18.210 -12.982 -16.704 1.00 90.25 423 TYR A C 1
ATOM 3376 O O . TYR A 1 423 ? 18.479 -12.058 -15.935 1.00 90.25 423 TYR A O 1
ATOM 3384 N N . GLN A 1 424 ? 18.602 -14.234 -16.449 1.00 91.38 424 GLN A N 1
ATOM 3385 C CA . GLN A 1 424 ? 19.345 -14.589 -15.237 1.00 91.38 424 GLN A CA 1
ATOM 3386 C C . GLN A 1 424 ? 20.773 -14.047 -15.297 1.00 91.38 424 GLN A C 1
ATOM 3388 O O . GLN A 1 424 ? 21.262 -13.489 -14.312 1.00 91.38 424 GLN A O 1
ATOM 3393 N N . GLU A 1 425 ? 21.423 -14.126 -16.461 1.00 93.69 425 GLU A N 1
ATOM 3394 C CA . GLU A 1 425 ? 22.711 -13.483 -16.689 1.00 93.69 425 GLU A CA 1
ATOM 3395 C C . GLU A 1 425 ? 22.591 -11.962 -16.525 1.00 93.69 425 GLU A C 1
ATOM 3397 O O . GLU A 1 425 ? 23.400 -11.363 -15.813 1.00 93.69 425 GLU A O 1
ATOM 3402 N N . PHE A 1 426 ? 21.568 -11.334 -17.113 1.00 92.44 426 PHE A N 1
ATOM 3403 C CA . PHE A 1 426 ? 21.315 -9.902 -16.942 1.00 92.44 426 PHE A CA 1
ATOM 3404 C C . PHE A 1 426 ? 21.204 -9.505 -15.460 1.00 92.44 426 PHE A C 1
ATOM 3406 O O . PHE A 1 426 ? 21.925 -8.613 -14.999 1.00 92.44 426 PHE A O 1
ATOM 3413 N N . ILE A 1 427 ? 20.363 -10.192 -14.682 1.00 89.12 427 ILE A N 1
ATOM 3414 C CA . ILE A 1 427 ? 20.186 -9.904 -13.252 1.00 89.12 427 ILE A CA 1
ATOM 3415 C C . ILE A 1 427 ? 21.481 -10.130 -12.469 1.00 89.12 427 ILE A C 1
ATOM 3417 O O . ILE A 1 427 ? 21.856 -9.282 -11.655 1.00 89.12 427 ILE A O 1
ATOM 3421 N N . ALA A 1 428 ? 22.226 -11.200 -12.755 1.00 90.31 428 ALA A N 1
ATOM 3422 C CA . ALA A 1 428 ? 23.514 -11.456 -12.113 1.00 90.31 428 ALA A CA 1
ATOM 3423 C C . ALA A 1 428 ? 24.533 -10.324 -12.356 1.00 90.31 428 ALA A C 1
ATOM 3425 O O . ALA A 1 428 ? 25.372 -10.047 -11.495 1.00 90.31 428 ALA A O 1
ATOM 3426 N N . ARG A 1 429 ? 24.454 -9.643 -13.507 1.00 92.12 429 ARG A N 1
ATOM 3427 C CA . ARG A 1 429 ? 25.331 -8.519 -13.882 1.00 92.12 429 ARG A CA 1
ATOM 3428 C C . ARG A 1 429 ? 24.886 -7.186 -13.289 1.00 92.12 429 ARG A C 1
ATOM 3430 O O . ARG A 1 429 ? 25.741 -6.354 -12.990 1.00 92.12 429 ARG A O 1
ATOM 3437 N N . VAL A 1 430 ? 23.584 -6.994 -13.092 1.00 87.69 430 VAL A N 1
ATOM 3438 C CA . VAL A 1 430 ? 23.009 -5.805 -12.443 1.00 87.69 430 VAL A CA 1
ATOM 3439 C C . VAL A 1 430 ? 23.167 -5.860 -10.920 1.00 87.69 430 VAL A C 1
ATOM 3441 O O . VAL A 1 430 ? 23.429 -4.832 -10.296 1.00 87.69 430 VAL A O 1
ATOM 3444 N N . ALA A 1 431 ? 23.096 -7.048 -10.312 1.00 85.31 431 ALA A N 1
ATOM 3445 C CA . ALA A 1 431 ? 23.111 -7.226 -8.859 1.00 85.31 431 ALA A CA 1
ATOM 3446 C C . ALA A 1 431 ? 24.275 -6.527 -8.115 1.00 85.31 431 ALA A C 1
ATOM 3448 O O . ALA A 1 431 ? 24.016 -5.923 -7.074 1.00 85.31 431 ALA A O 1
ATOM 3449 N N . PRO A 1 432 ? 25.538 -6.524 -8.599 1.00 86.06 432 PRO A N 1
ATOM 3450 C CA . PRO A 1 432 ? 26.618 -5.771 -7.958 1.00 86.06 432 PRO A CA 1
ATOM 3451 C C . PRO A 1 432 ? 26.365 -4.259 -7.889 1.00 86.06 432 PRO A C 1
ATOM 3453 O O . PRO A 1 432 ? 26.758 -3.630 -6.913 1.00 86.06 432 PRO A O 1
ATOM 3456 N N . PHE A 1 433 ? 25.694 -3.676 -8.888 1.00 83.50 433 PHE A N 1
ATOM 3457 C CA . PHE A 1 433 ? 25.364 -2.248 -8.908 1.00 83.50 433 PHE A CA 1
ATOM 3458 C C . PHE A 1 433 ? 24.231 -1.926 -7.948 1.00 83.50 433 PHE A C 1
ATOM 3460 O O . PHE A 1 433 ? 24.296 -0.927 -7.243 1.00 83.50 433 PHE A O 1
ATOM 3467 N N . ILE A 1 434 ? 23.220 -2.789 -7.877 1.00 79.31 434 ILE A N 1
ATOM 3468 C CA . ILE A 1 434 ? 22.140 -2.641 -6.900 1.00 79.31 434 ILE A CA 1
ATOM 3469 C C . ILE A 1 434 ? 22.695 -2.756 -5.472 1.00 79.31 434 ILE A C 1
ATOM 3471 O O . ILE A 1 434 ? 22.378 -1.919 -4.632 1.00 79.31 434 ILE A O 1
ATOM 3475 N N . ARG A 1 435 ? 23.608 -3.704 -5.207 1.00 78.81 435 ARG A N 1
ATOM 3476 C CA . ARG A 1 435 ? 24.324 -3.787 -3.919 1.00 78.81 435 ARG A CA 1
ATOM 3477 C C . ARG A 1 435 ? 25.142 -2.529 -3.624 1.00 78.81 435 ARG A C 1
ATOM 3479 O O . ARG A 1 435 ? 24.970 -1.940 -2.566 1.00 78.81 435 ARG A O 1
ATOM 3486 N N . ALA A 1 436 ? 25.945 -2.060 -4.579 1.00 77.06 436 ALA A N 1
ATOM 3487 C CA . ALA A 1 436 ? 26.718 -0.829 -4.415 1.00 77.06 436 ALA A CA 1
ATOM 3488 C C . ALA A 1 436 ? 25.824 0.404 -4.179 1.00 77.06 436 ALA A C 1
ATOM 3490 O O . ALA A 1 436 ? 26.181 1.278 -3.396 1.00 77.06 436 ALA A O 1
ATOM 3491 N N . ALA A 1 437 ? 24.641 0.465 -4.806 1.00 74.31 437 ALA A N 1
ATOM 3492 C CA . ALA A 1 437 ? 23.673 1.534 -4.569 1.00 74.31 437 ALA A CA 1
ATOM 3493 C C . ALA A 1 437 ? 23.099 1.527 -3.149 1.00 74.31 437 ALA A C 1
ATOM 3495 O O . ALA A 1 437 ? 22.730 2.574 -2.624 1.00 74.31 437 ALA A O 1
ATOM 3496 N N . ARG A 1 438 ? 23.026 0.356 -2.521 1.00 71.81 438 ARG A N 1
ATOM 3497 C CA . ARG A 1 438 ? 22.596 0.221 -1.126 1.00 71.81 438 ARG A CA 1
ATOM 3498 C C . ARG A 1 438 ? 23.712 0.617 -0.155 1.00 71.81 438 ARG A C 1
ATOM 3500 O O . ARG A 1 438 ? 23.428 1.148 0.911 1.00 71.81 438 ARG A O 1
ATOM 3507 N N . GLU A 1 439 ? 24.969 0.464 -0.572 1.00 69.38 439 GLU A N 1
ATOM 3508 C CA . GLU A 1 439 ? 26.178 0.833 0.178 1.00 69.38 439 GLU A CA 1
ATOM 3509 C C . GLU A 1 439 ? 26.555 2.324 0.125 1.00 69.38 439 GLU A C 1
ATOM 3511 O O . GLU A 1 439 ? 27.542 2.718 0.753 1.00 69.38 439 GLU A O 1
ATOM 3516 N N . PHE A 1 440 ? 25.782 3.185 -0.553 1.00 66.69 440 PHE A N 1
ATOM 3517 C CA . PHE A 1 440 ? 26.069 4.624 -0.562 1.00 66.69 440 PHE A CA 1
ATOM 3518 C C . PHE A 1 440 ? 26.072 5.219 0.878 1.00 66.69 440 PHE A C 1
ATOM 3520 O O . PHE A 1 440 ? 25.170 4.925 1.668 1.00 66.69 440 PHE A O 1
ATOM 3527 N N . PRO A 1 441 ? 27.078 6.050 1.245 1.00 55.00 441 PRO A N 1
ATOM 3528 C CA . PRO A 1 441 ? 27.281 6.600 2.596 1.00 55.00 441 PRO A CA 1
ATOM 3529 C C . PRO A 1 441 ? 26.065 7.255 3.290 1.00 55.00 441 PRO A C 1
ATOM 3531 O O . PRO A 1 441 ? 25.153 7.759 2.646 1.00 55.00 441 PRO A O 1
ATOM 3534 N N . GLU A 1 442 ? 26.115 7.354 4.630 1.00 51.44 442 GLU A N 1
ATOM 3535 C CA . GLU A 1 442 ? 25.140 8.035 5.525 1.00 51.44 442 GLU A CA 1
ATOM 3536 C C . GLU A 1 442 ? 24.650 9.408 5.034 1.00 51.44 442 GLU A C 1
ATOM 3538 O O . GLU A 1 442 ? 23.466 9.714 5.114 1.00 51.44 442 GLU A O 1
ATOM 3543 N N . GLN A 1 443 ? 25.529 10.214 4.441 1.00 44.91 443 GLN A N 1
ATOM 3544 C CA . GLN A 1 443 ? 25.185 11.532 3.890 1.00 44.91 443 GLN A CA 1
ATOM 3545 C C . GLN A 1 443 ? 24.245 11.491 2.666 1.00 44.91 443 GLN A C 1
ATOM 3547 O O . GLN A 1 443 ? 23.656 12.508 2.313 1.00 44.91 443 GLN A O 1
ATOM 3552 N N . PHE A 1 444 ? 24.043 10.315 2.061 1.00 50.59 444 PHE A N 1
ATOM 3553 C CA . PHE A 1 444 ? 23.015 10.043 1.050 1.00 50.59 444 PHE A CA 1
ATOM 3554 C C . PHE A 1 444 ? 21.726 9.445 1.657 1.00 50.59 444 PHE A C 1
ATOM 3556 O O . PHE A 1 444 ? 20.706 9.354 0.976 1.00 50.59 444 PHE A O 1
ATOM 3563 N N . LYS A 1 445 ? 21.734 9.055 2.946 1.00 49.12 445 LYS A N 1
ATOM 3564 C CA . LYS A 1 445 ? 20.648 8.304 3.609 1.00 49.12 445 LYS A CA 1
ATOM 3565 C C . LYS A 1 445 ? 19.419 9.124 3.978 1.00 49.12 445 LYS A C 1
ATOM 3567 O O . LYS A 1 445 ? 18.382 8.531 4.271 1.00 49.12 445 LYS A O 1
ATOM 3572 N N . ALA A 1 446 ? 19.472 10.454 3.898 1.00 41.03 446 ALA A N 1
ATOM 3573 C CA . ALA A 1 446 ? 18.302 11.306 4.131 1.00 41.03 446 ALA A CA 1
ATOM 3574 C C . ALA A 1 446 ? 17.129 11.024 3.156 1.00 41.03 446 ALA A C 1
ATOM 3576 O O . ALA A 1 446 ? 16.037 11.547 3.357 1.00 41.03 446 ALA A O 1
ATOM 3577 N N . LEU A 1 447 ? 17.339 10.199 2.116 1.00 52.47 447 LEU A N 1
ATOM 3578 C CA . LEU A 1 447 ? 16.383 9.883 1.046 1.00 52.47 447 LEU A CA 1
ATOM 3579 C C . LEU A 1 447 ? 16.186 8.361 0.814 1.00 52.47 447 LEU A C 1
ATOM 3581 O O . LEU A 1 447 ? 15.571 7.968 -0.175 1.00 52.47 447 LEU A O 1
ATOM 3585 N N . ASN A 1 448 ? 16.678 7.490 1.709 1.00 56.47 448 ASN A N 1
ATOM 3586 C CA . ASN A 1 448 ? 16.826 6.044 1.447 1.00 56.47 448 ASN A CA 1
ATOM 3587 C C . ASN A 1 448 ? 15.600 5.150 1.714 1.00 56.47 448 ASN A C 1
ATOM 3589 O O . ASN A 1 448 ? 15.705 3.940 1.533 1.00 56.47 448 ASN A O 1
ATOM 3593 N N . ALA A 1 449 ? 14.449 5.694 2.105 1.00 69.44 449 ALA A N 1
ATOM 3594 C CA . ALA A 1 449 ? 13.190 4.948 2.090 1.00 69.44 449 ALA A CA 1
ATOM 3595 C C . ALA A 1 449 ? 12.079 5.780 1.494 1.00 69.44 449 ALA A C 1
ATOM 3597 O O . ALA A 1 449 ? 11.830 6.909 1.919 1.00 69.44 449 ALA A O 1
ATOM 3598 N N . PHE A 1 450 ? 11.361 5.152 0.581 1.00 77.00 450 PHE A N 1
ATOM 3599 C CA . PHE A 1 450 ? 10.139 5.667 0.020 1.00 77.00 450 PHE A CA 1
ATOM 3600 C C . PHE A 1 450 ? 9.089 4.555 -0.009 1.00 77.00 450 PHE A C 1
ATOM 3602 O O . PHE A 1 450 ? 9.374 3.405 -0.334 1.00 77.00 450 PHE A O 1
ATOM 3609 N N . MET A 1 451 ? 7.847 4.903 0.283 1.00 84.56 451 MET A N 1
ATOM 3610 C CA . MET A 1 451 ? 6.654 4.079 0.178 1.00 84.56 451 MET A CA 1
ATOM 3611 C C . MET A 1 451 ? 5.810 4.594 -0.991 1.00 84.56 451 MET A C 1
ATOM 3613 O O . MET A 1 451 ? 4.709 5.126 -0.795 1.00 84.56 451 MET A O 1
ATOM 3617 N N . PRO A 1 452 ? 6.285 4.450 -2.245 1.00 82.94 452 PRO A N 1
ATOM 3618 C CA . PRO A 1 452 ? 5.455 4.768 -3.389 1.00 82.94 452 PRO A CA 1
ATOM 3619 C C . PRO A 1 452 ? 4.235 3.845 -3.433 1.00 82.94 452 PRO A C 1
ATOM 3621 O O . PRO A 1 452 ? 4.327 2.680 -3.046 1.00 82.94 452 PRO A O 1
ATOM 3624 N N . PRO A 1 453 ? 3.117 4.269 -4.045 1.00 85.50 453 PRO A N 1
ATOM 3625 C CA . PRO A 1 453 ? 1.988 3.373 -4.274 1.00 85.50 453 PRO A CA 1
ATOM 3626 C C . PRO A 1 453 ? 2.369 2.102 -5.058 1.00 85.50 453 PRO A C 1
ATOM 3628 O O . PRO A 1 453 ? 1.824 1.035 -4.796 1.00 85.50 453 PRO A O 1
ATOM 3631 N N . HIS A 1 454 ? 3.332 2.186 -5.985 1.00 85.88 454 HIS A N 1
ATOM 3632 C CA . HIS A 1 454 ? 3.799 1.024 -6.747 1.00 85.88 454 HIS A CA 1
ATOM 3633 C C . HIS A 1 454 ? 4.691 0.062 -5.938 1.00 85.88 454 HIS A C 1
ATOM 3635 O O . HIS A 1 454 ? 4.903 -1.056 -6.400 1.00 85.88 454 HIS A O 1
ATOM 3641 N N . CYS A 1 455 ? 5.150 0.427 -4.730 1.00 88.25 455 CYS A N 1
ATOM 3642 C CA . CYS A 1 455 ? 5.862 -0.505 -3.845 1.00 88.25 455 CYS A CA 1
ATOM 3643 C C . CYS A 1 455 ? 5.001 -1.736 -3.552 1.00 88.25 455 CYS A C 1
ATOM 3645 O O . CYS A 1 455 ? 5.420 -2.865 -3.786 1.00 88.25 455 CYS A O 1
ATOM 3647 N N . PHE A 1 456 ? 3.739 -1.522 -3.183 1.00 90.94 456 PHE A N 1
ATOM 3648 C CA . PHE A 1 456 ? 2.792 -2.606 -2.922 1.00 90.94 456 PHE A CA 1
ATOM 3649 C C . PHE A 1 456 ? 2.554 -3.504 -4.146 1.00 90.94 456 PHE A C 1
ATOM 3651 O O . PHE A 1 456 ? 2.393 -4.713 -3.995 1.00 90.94 456 PHE A O 1
ATOM 3658 N N . LEU A 1 457 ? 2.563 -2.938 -5.360 1.00 90.88 457 LEU A N 1
ATOM 3659 C CA . LEU A 1 457 ? 2.416 -3.713 -6.597 1.00 90.88 457 LEU A CA 1
ATOM 3660 C C . LEU A 1 457 ? 3.629 -4.606 -6.851 1.00 90.88 457 LEU A C 1
ATOM 3662 O O . LEU A 1 457 ? 3.461 -5.781 -7.165 1.00 90.88 457 LEU A O 1
ATOM 3666 N N . ALA A 1 458 ? 4.837 -4.069 -6.680 1.00 89.06 458 ALA A N 1
ATOM 3667 C CA . ALA A 1 458 ? 6.059 -4.850 -6.821 1.00 89.06 458 ALA A CA 1
ATOM 3668 C C . ALA A 1 458 ? 6.088 -6.011 -5.818 1.00 89.06 458 ALA A C 1
ATOM 3670 O O . ALA A 1 458 ? 6.288 -7.153 -6.223 1.00 89.06 458 ALA A O 1
ATOM 3671 N N . ARG A 1 459 ? 5.762 -5.749 -4.541 1.00 88.50 459 ARG A N 1
ATOM 3672 C CA . ARG A 1 459 ? 5.695 -6.796 -3.506 1.00 88.50 459 ARG A CA 1
ATOM 3673 C C . ARG A 1 459 ? 4.625 -7.851 -3.800 1.00 88.50 459 ARG A C 1
ATOM 3675 O O . ARG A 1 459 ? 4.839 -9.034 -3.553 1.00 88.50 459 ARG A O 1
ATOM 3682 N N . ALA A 1 460 ? 3.482 -7.453 -4.361 1.00 92.06 460 ALA A N 1
ATOM 3683 C CA . ALA A 1 460 ? 2.456 -8.394 -4.808 1.00 92.06 460 ALA A CA 1
ATOM 3684 C C . ALA A 1 460 ? 2.920 -9.257 -5.989 1.00 92.06 460 ALA A C 1
ATOM 3686 O O . ALA A 1 460 ? 2.669 -10.461 -5.995 1.00 92.06 460 ALA A O 1
ATOM 3687 N N . ARG A 1 461 ? 3.630 -8.674 -6.962 1.00 90.19 461 ARG A N 1
ATOM 3688 C CA . ARG A 1 461 ? 4.220 -9.422 -8.082 1.00 90.19 461 ARG A CA 1
ATOM 3689 C C . ARG A 1 461 ? 5.267 -10.422 -7.590 1.00 90.19 461 ARG A C 1
ATOM 3691 O O . ARG A 1 461 ? 5.208 -11.582 -7.977 1.00 90.19 461 ARG A O 1
ATOM 3698 N N . GLU A 1 462 ? 6.171 -10.000 -6.707 1.00 86.38 462 GLU A N 1
ATOM 3699 C CA . GLU A 1 462 ? 7.167 -10.878 -6.074 1.00 86.38 462 GLU A CA 1
ATOM 3700 C C . GLU A 1 462 ? 6.493 -12.068 -5.381 1.00 86.38 462 GLU A C 1
ATOM 3702 O O . GLU A 1 462 ? 6.872 -13.217 -5.611 1.00 86.38 462 GLU A O 1
ATOM 3707 N N . TYR A 1 463 ? 5.442 -11.800 -4.600 1.00 87.50 463 TYR A N 1
ATOM 3708 C CA . TYR A 1 463 ? 4.677 -12.832 -3.906 1.00 87.50 463 TYR A CA 1
ATOM 3709 C C . TYR A 1 463 ? 4.009 -13.823 -4.874 1.00 87.50 463 TYR A C 1
ATOM 3711 O O . TYR A 1 463 ? 4.104 -15.032 -4.673 1.00 87.50 463 TYR A O 1
ATOM 3719 N N . LEU A 1 464 ? 3.381 -13.334 -5.950 1.00 89.12 464 LEU A N 1
ATOM 3720 C CA . LEU A 1 464 ? 2.770 -14.179 -6.988 1.00 89.12 464 LEU A CA 1
ATOM 3721 C C . LEU A 1 464 ? 3.798 -15.040 -7.736 1.00 89.12 464 LEU A C 1
ATOM 3723 O O . LEU A 1 464 ? 3.486 -16.160 -8.130 1.00 89.12 464 LEU A O 1
ATOM 3727 N N . GLN A 1 465 ? 5.018 -14.532 -7.912 1.00 86.00 465 GLN A N 1
ATOM 3728 C CA . GLN A 1 465 ? 6.124 -15.240 -8.560 1.00 86.00 465 GLN A CA 1
ATOM 3729 C C . GLN A 1 465 ? 6.862 -16.206 -7.615 1.00 86.00 465 GLN A C 1
ATOM 3731 O O . GLN A 1 465 ? 7.814 -16.857 -8.037 1.00 86.00 465 GLN A O 1
ATOM 3736 N N . GLY A 1 466 ? 6.464 -16.294 -6.340 1.00 84.88 466 GLY A N 1
ATOM 3737 C CA . GLY A 1 466 ? 7.149 -17.120 -5.344 1.00 84.88 466 GLY A CA 1
ATOM 3738 C C . GLY A 1 466 ? 8.559 -16.628 -4.996 1.00 84.88 466 GLY A C 1
ATOM 3739 O O . GLY A 1 466 ? 9.371 -17.407 -4.498 1.00 84.88 466 GLY A O 1
ATOM 3740 N N . LYS A 1 467 ? 8.868 -15.351 -5.262 1.00 81.25 467 LYS A N 1
ATOM 3741 C CA . LYS A 1 467 ? 10.148 -14.732 -4.890 1.00 81.25 467 LYS A CA 1
ATOM 3742 C C . LYS A 1 467 ? 10.221 -14.537 -3.363 1.00 81.25 467 LYS A C 1
ATOM 3744 O O . LYS A 1 467 ? 9.176 -14.484 -2.703 1.00 81.25 467 LYS A O 1
ATOM 3749 N N . PRO A 1 468 ? 11.432 -14.431 -2.778 1.00 72.31 468 PRO A N 1
ATOM 3750 C CA . PRO A 1 468 ? 11.590 -14.126 -1.358 1.00 72.31 468 PRO A CA 1
ATOM 3751 C C . PRO A 1 468 ? 10.797 -12.878 -0.965 1.00 72.31 468 PRO A C 1
ATOM 3753 O O . PRO A 1 468 ? 10.781 -11.886 -1.693 1.00 72.31 468 PRO A O 1
ATOM 3756 N N . ARG A 1 469 ? 10.117 -12.939 0.183 1.00 72.19 469 ARG A N 1
ATOM 3757 C CA . ARG A 1 469 ? 9.343 -11.802 0.695 1.00 72.19 469 ARG A CA 1
ATOM 3758 C C . ARG A 1 469 ? 10.295 -10.697 1.127 1.00 72.19 469 ARG A C 1
ATOM 3760 O O . ARG A 1 469 ? 11.400 -10.982 1.557 1.00 72.19 469 ARG A O 1
ATOM 3767 N N . GLN A 1 470 ? 9.834 -9.457 1.047 1.00 74.44 470 GLN A N 1
ATOM 3768 C CA . GLN A 1 470 ? 10.574 -8.276 1.488 1.00 74.44 470 GLN A CA 1
ATOM 3769 C C . GLN A 1 470 ? 9.789 -7.623 2.632 1.00 74.44 470 GLN A C 1
ATOM 3771 O O . GLN A 1 470 ? 9.013 -6.681 2.442 1.00 74.44 470 GLN A O 1
ATOM 3776 N N . GLY A 1 471 ? 9.943 -8.218 3.818 1.00 79.31 471 GLY A N 1
ATOM 3777 C CA . GLY A 1 471 ? 9.133 -7.966 5.014 1.00 79.31 471 GLY A CA 1
ATOM 3778 C C . GLY A 1 471 ? 8.364 -9.208 5.480 1.00 79.31 471 GLY A C 1
ATOM 3779 O O . GLY A 1 471 ? 8.417 -10.268 4.853 1.00 79.31 471 GLY A O 1
ATOM 3780 N N . ILE A 1 472 ? 7.640 -9.083 6.595 1.00 85.69 472 ILE A N 1
ATOM 3781 C CA . ILE A 1 472 ? 6.882 -10.209 7.174 1.00 85.69 472 ILE A CA 1
ATOM 3782 C C . ILE A 1 472 ? 5.645 -10.564 6.341 1.00 85.69 472 ILE A C 1
ATOM 3784 O O . ILE A 1 472 ? 5.308 -11.746 6.183 1.00 85.69 472 ILE A O 1
ATOM 3788 N N . LEU A 1 473 ? 4.938 -9.551 5.839 1.00 90.06 473 LEU A N 1
ATOM 3789 C CA . LEU A 1 473 ? 3.675 -9.745 5.140 1.00 90.06 473 LEU A CA 1
ATOM 3790 C C . LEU A 1 473 ? 3.911 -10.083 3.664 1.00 90.06 473 LEU A C 1
ATOM 3792 O O . LEU A 1 473 ? 4.675 -9.424 2.962 1.00 90.06 473 LEU A O 1
ATOM 3796 N N . GLY A 1 474 ? 3.202 -11.103 3.182 1.00 90.75 474 GLY A N 1
ATOM 3797 C CA . GLY A 1 474 ? 2.960 -11.298 1.754 1.00 90.75 474 GLY A CA 1
ATOM 3798 C C . GLY A 1 474 ? 1.820 -10.407 1.255 1.00 90.75 474 GLY A C 1
ATOM 3799 O O . GLY A 1 474 ? 1.196 -9.683 2.032 1.00 90.75 474 GLY A O 1
ATOM 3800 N N . TRP A 1 475 ? 1.509 -10.493 -0.039 1.00 93.75 475 TRP A N 1
ATOM 3801 C CA . TRP A 1 475 ? 0.477 -9.662 -0.665 1.00 93.75 475 TRP A CA 1
ATOM 3802 C C . TRP A 1 475 ? -0.358 -10.460 -1.662 1.00 93.75 475 TRP A C 1
ATOM 3804 O O . TRP A 1 475 ? 0.107 -10.831 -2.737 1.00 93.75 475 TRP A O 1
ATOM 3814 N N . GLN A 1 476 ? -1.620 -10.696 -1.317 1.00 94.94 476 GLN A N 1
ATOM 3815 C CA . GLN A 1 476 ? -2.585 -11.370 -2.172 1.00 94.94 476 GLN A CA 1
ATOM 3816 C C . GLN A 1 476 ? -3.254 -10.361 -3.105 1.00 94.94 476 GLN A C 1
ATOM 3818 O O . GLN A 1 476 ? -3.865 -9.385 -2.662 1.00 94.94 476 GLN A O 1
ATOM 3823 N N . TYR A 1 477 ? -3.202 -10.637 -4.405 1.00 96.31 477 TYR A N 1
ATOM 3824 C CA . TYR A 1 477 ? -3.991 -9.921 -5.400 1.00 96.31 477 TYR A CA 1
ATOM 3825 C C . TYR A 1 477 ? -5.480 -10.276 -5.283 1.00 96.31 477 TYR A C 1
ATOM 3827 O O . TYR A 1 477 ? -5.872 -11.436 -5.457 1.00 96.31 477 TYR A O 1
ATOM 3835 N N . LEU A 1 478 ? -6.320 -9.269 -5.023 1.00 97.19 478 LEU A N 1
ATOM 3836 C CA . LEU A 1 478 ? -7.773 -9.438 -4.962 1.00 97.19 478 LEU A CA 1
ATOM 3837 C C . LEU A 1 478 ? -8.423 -9.216 -6.332 1.00 97.19 478 LEU A C 1
ATOM 3839 O O . LEU A 1 478 ? -9.206 -10.054 -6.779 1.00 97.19 478 LEU A O 1
ATOM 3843 N N . GLY A 1 479 ? -8.090 -8.112 -7.005 1.00 96.44 479 GLY A N 1
ATOM 3844 C CA . GLY A 1 479 ? -8.703 -7.740 -8.279 1.00 96.44 479 GLY A CA 1
ATOM 3845 C C . GLY A 1 479 ? -8.449 -6.291 -8.697 1.00 96.44 479 GLY A C 1
ATOM 3846 O O . GLY A 1 479 ? -7.957 -5.471 -7.918 1.00 96.44 479 GLY A O 1
ATOM 3847 N N . HIS A 1 480 ? -8.833 -5.974 -9.930 1.00 96.38 480 HIS A N 1
ATOM 3848 C CA . HIS A 1 480 ? -8.918 -4.621 -10.464 1.00 96.38 480 HIS A CA 1
ATOM 3849 C C . HIS A 1 480 ? -10.294 -4.013 -10.174 1.00 96.38 480 HIS A C 1
ATOM 3851 O O . HIS A 1 480 ? -11.318 -4.508 -10.637 1.00 96.38 480 HIS A O 1
ATOM 3857 N N . GLY A 1 481 ? -10.320 -2.917 -9.422 1.00 94.88 481 GLY A N 1
ATOM 3858 C CA . GLY A 1 481 ? -11.512 -2.120 -9.172 1.00 94.88 481 GLY A CA 1
ATOM 3859 C C . GLY A 1 481 ? -11.803 -1.147 -10.306 1.00 94.88 481 GLY A C 1
ATOM 3860 O O . GLY A 1 481 ? -10.993 -0.253 -10.561 1.00 94.88 481 GLY A O 1
ATOM 3861 N N . LEU A 1 482 ? -12.977 -1.259 -10.927 1.00 93.38 482 LEU A N 1
ATOM 3862 C CA . LEU A 1 482 ? -13.480 -0.310 -11.920 1.00 93.38 482 LEU A CA 1
ATOM 3863 C C . LEU A 1 482 ? -14.859 0.212 -11.531 1.00 93.38 482 LEU A C 1
ATOM 3865 O O . LEU A 1 482 ? -15.633 -0.451 -10.841 1.00 93.38 482 LEU A O 1
ATOM 3869 N N . HIS A 1 483 ? -15.172 1.417 -12.001 1.00 91.69 483 HIS A N 1
ATOM 3870 C CA . HIS A 1 483 ? -16.500 1.971 -11.803 1.00 91.69 483 HIS A CA 1
ATOM 3871 C C . HIS A 1 483 ? -17.535 1.094 -12.506 1.00 91.69 483 HIS A C 1
ATOM 3873 O O . HIS A 1 483 ? -17.331 0.717 -13.661 1.00 91.69 483 HIS A O 1
ATOM 3879 N N . ARG A 1 484 ? -18.664 0.822 -11.845 1.00 92.44 484 ARG A N 1
ATOM 3880 C CA . ARG A 1 484 ? -19.725 -0.059 -12.359 1.00 92.44 484 ARG A CA 1
ATOM 3881 C C . ARG A 1 484 ? -20.188 0.303 -13.773 1.00 92.44 484 ARG A C 1
ATOM 3883 O O . ARG A 1 484 ? -20.488 -0.584 -14.558 1.00 92.44 484 ARG A O 1
ATOM 3890 N N . SER A 1 485 ? -20.183 1.589 -14.131 1.00 91.94 485 SER A N 1
ATOM 3891 C CA . SER A 1 485 ? -20.543 2.052 -15.482 1.00 91.94 485 SER A CA 1
ATOM 3892 C C . SER A 1 485 ? -19.628 1.544 -16.605 1.00 91.94 485 SER A C 1
ATOM 3894 O O . SER A 1 485 ? -19.974 1.714 -17.765 1.00 91.94 485 SER A O 1
ATOM 3896 N N . LEU A 1 486 ? -18.449 1.004 -16.291 1.00 93.50 486 LEU A N 1
ATOM 3897 C CA . LEU A 1 486 ? -17.476 0.473 -17.257 1.00 93.50 486 LEU A CA 1
ATOM 3898 C C . LEU A 1 486 ? -17.524 -1.054 -17.361 1.00 93.50 486 LEU A C 1
ATOM 3900 O O . LEU A 1 486 ? -16.695 -1.658 -18.037 1.00 93.50 486 LEU A O 1
ATOM 3904 N N . LEU A 1 487 ? -18.450 -1.675 -16.638 1.00 95.56 487 LEU A N 1
ATOM 3905 C CA . LEU A 1 487 ? -18.558 -3.113 -16.494 1.00 95.56 487 LEU A CA 1
ATOM 3906 C C . LEU A 1 487 ? -19.926 -3.577 -16.990 1.00 95.56 487 LEU A C 1
ATOM 3908 O O . LEU A 1 487 ? -20.912 -2.835 -16.949 1.00 95.56 487 LEU A O 1
ATOM 3912 N N . LYS A 1 488 ? -19.981 -4.837 -17.406 1.00 95.62 488 LYS A N 1
ATOM 3913 C CA . LYS A 1 488 ? -21.217 -5.581 -17.663 1.00 95.62 488 LYS A CA 1
ATOM 3914 C C . LYS A 1 488 ? -21.206 -6.874 -16.834 1.00 95.62 488 LYS A C 1
ATOM 3916 O O . LYS A 1 488 ? -20.117 -7.373 -16.537 1.00 95.62 488 LYS A O 1
ATOM 3921 N N . PRO A 1 489 ? -22.363 -7.398 -16.396 1.00 95.00 489 PRO A N 1
ATOM 3922 C CA . PRO A 1 489 ? -22.417 -8.700 -15.734 1.00 95.00 489 PRO A CA 1
ATOM 3923 C C . PRO A 1 489 ? -21.835 -9.798 -16.635 1.00 95.00 489 PRO A C 1
ATOM 3925 O O . PRO A 1 489 ? -21.983 -9.722 -17.852 1.00 95.00 489 PRO A O 1
ATOM 3928 N N . ARG A 1 490 ? -21.173 -10.795 -16.039 1.00 89.88 490 ARG A N 1
ATOM 3929 C CA . ARG A 1 490 ? -20.867 -12.062 -16.721 1.00 89.88 490 ARG A CA 1
ATOM 3930 C C . ARG A 1 490 ? -22.163 -12.845 -16.904 1.00 89.88 490 ARG A C 1
ATOM 3932 O O . ARG A 1 490 ? -22.934 -12.933 -15.946 1.00 89.88 490 ARG A O 1
ATOM 3939 N N . GLU A 1 491 ? -22.377 -13.348 -18.115 1.00 74.56 491 GLU A N 1
ATOM 3940 C CA . GLU A 1 491 ? -23.500 -14.234 -18.455 1.00 74.56 491 GLU A CA 1
ATOM 3941 C C . GLU A 1 491 ? -23.334 -15.634 -17.858 1.00 74.56 491 GLU A C 1
ATOM 3943 O O . GLU A 1 491 ? -22.175 -16.104 -17.738 1.00 74.56 491 GLU A O 1
#

Foldseek 3Di:
DPFFPQADDLPDFDQLQDDADAAQWDFQVVLLCVVQVDDDPDPQQQQWAFADFVPDHTDTFNQRCLPDDRVRFHEFAAAQPCLVPVVVLPQFRQRVCSLAPALFKKKKWKAFDDNDDPDLLCLLLVRGQFMWMWHWFADPNGIGIWILGPVQCPPVPDDPRDRHGTGPHDQRMKIWIKGWAFPPPDDSSLVSLLSLLLLLQLLLCSQQAAADPPPSRFDALLLPLDPVSLVVLSVLSLCVLLVNVVSSVVRPDSSNHGHRLRSSQSSNQCSQAPALACVRLPDPSSVSSVCSVSDPCSRVSRPRPCSVSRSRHGRYNPNHHNCVVPVCVPDCLDPDPSRPPLGQAHFAFLLNSLVSSLCRNQNCQPVNQVCLQVSLSSLVSCVVVSCVLQVVVVDDPPPVVNVVVVVLSVVLSVLSNDRDPGPVVSCVSNVVSSVVSVVPDPVSSSRTGTRRSCSLSSQQSCLVVVHRHNHRIGMDGNHMYRHPSRIDGDD

Sequence (491 aa):
MAGQNISPDYTAVQDFNRQPPASRYEIDLEKVRQAWQCRADSLLDLFCTRTAFHGAEPVIAPTHTLGLREQDIRLIAFDNPGAEDPEADESNQPDIARFIAPGEFAVAIRYRYRNNSRDALDEIKLRCFHSQVAIGVEKRGEAGVISLANPQRFFRKRNRRRTPRGLFGSPAHVLIFLKPVFPGRLEAVQIRRYVDNITAWTAIANTFSVFPRRDFNGKDPLTTTDPEKITTMGEQLLKALLEEKTASDWLRRPENRVYCGELIHLGLNLGLYHPLSRAHLGEEKYAAVKSRLAGPGALSENPNHYIRQMKLTLAAEELEPIDRACDFSGEHLSPEPYFDARLAVQPFTLADMLEVFVQMTVPREEMGEKVAPLQVQLLEKIKSEFFKAAGNGEMPPEDPNRAQIELFYQKLISVVGREYGDYQEFIARVAPFIRAAREFPEQFKALNAFMPPHCFLARAREYLQGKPRQGILGWQYLGHGLHRSLLKPRE